Protein 6KGU (pdb70)

Foldseek 3Di:
DKAFAAFAFEAEQVRHGQKHWDWDWDVTIDIDIDGPVFLQCCQACAAADPVRAGDFHCSHLVRCQGRFAMADPDDHTFHHWYFYWNEDSVLQVVLQVLQQLLCVQQVFPKKWKWKAFLAQQATHYTYMHQGHTRVDDVVVRPVGDRHGQLFAPKDQFFQLLLLLLLLLLVQVVVFAQFAFDWFAQWDQALNDIGGAPDHDGTFRFGNLLCQQAVGLRSSLVSVVSRDDVNSLVLCVLLQAQQRLPQSIPNGDRWFDDDPVPDHSCNSSAVSRRHDTIDGLSSSLQSLSCLSNLQKGFRYYTGQWIAGPVGDIDGDDGDDIRRNGGSVSSLRSQQSQLQNLDDDPVPQSHGVQVLLDDAFWAKGKGKRWAFDQDPVPRHTDPQWTKIKMWIAGHSVNGGMIMIMITGGGCDESNNHRDNHPSNSNNVSSVVVCVVVVPGGDDRRHGGDD

Structure (mmCIF, N/CA/C/O backbone):
data_6KGU
#
_entry.id   6KGU
#
_cell.length_a   96.900
_cell.length_b   84.640
_cell.length_c   90.220
_cell.angle_alpha   90.000
_cell.angle_beta   111.950
_cell.angle_gamma   90.000
#
_symmetry.space_group_name_H-M   'C 1 2 1'
#
loop_
_entity.id
_entity.type
_entity.pdbx_description
1 polymer 'Penicillin-binding protein PbpB'
2 non-polymer '2-({[(1Z)-1-(2-amino-1,3-thiazol-4-yl)-2-oxo-2-{[(2S,3S)-1-oxo-3-(sulfoamino)butan-2-yl]amino}ethylidene]amino}oxy)-2-methylpropanoic acid'
3 non-polymer 'COBALT (II) ION'
4 water water
#
loop_
_atom_site.group_PDB
_atom_site.id
_atom_site.type_symbol
_atom_site.label_atom_id
_atom_site.label_alt_id
_atom_site.label_comp_id
_atom_site.label_asym_id
_atom_site.label_entity_id
_atom_site.label_seq_id
_atom_site.pdbx_PDB_ins_code
_atom_site.Cartn_x
_atom_site.Cartn_y
_atom_site.Cartn_z
_atom_site.occupancy
_atom_site.B_iso_or_equiv
_atom_site.auth_seq_id
_atom_site.auth_comp_id
_atom_site.auth_asym_id
_atom_site.auth_atom_id
_atom_site.pdbx_PDB_model_num
ATOM 1 N N . ASP A 1 12 ? 39.964 38.542 45.507 1.00 70.97 129 ASP A N 1
ATOM 2 C CA . ASP A 1 12 ? 38.672 38.091 46.010 1.00 66.58 129 ASP A CA 1
ATOM 3 C C . ASP A 1 12 ? 38.113 36.901 45.209 1.00 68.33 129 ASP A C 1
ATOM 4 O O . ASP A 1 12 ? 37.427 36.039 45.769 1.00 66.10 129 ASP A O 1
ATOM 9 N N . VAL A 1 13 ? 38.402 36.839 43.907 1.00 65.76 130 VAL A N 1
ATOM 10 C CA . VAL A 1 13 ? 37.914 35.746 43.065 1.00 62.25 130 VAL A CA 1
ATOM 11 C C . VAL A 1 13 ? 38.953 34.627 43.012 1.00 57.21 130 VAL A C 1
ATOM 12 O O . VAL A 1 13 ? 40.151 34.873 42.826 1.00 58.36 130 VAL A O 1
ATOM 16 N N . GLN A 1 14 ? 38.490 33.393 43.210 1.00 51.79 131 GLN A N 1
ATOM 17 C CA . GLN A 1 14 ? 39.347 32.213 43.227 1.00 54.36 131 GLN A CA 1
ATOM 18 C C . GLN A 1 14 ? 39.113 31.433 41.937 1.00 51.64 131 GLN A C 1
ATOM 19 O O . GLN A 1 14 ? 38.159 30.642 41.859 1.00 47.32 131 GLN A O 1
ATOM 25 N N . PRO A 1 15 ? 39.943 31.612 40.908 1.00 54.38 132 PRO A N 1
ATOM 26 C CA . PRO A 1 15 ? 39.600 31.085 39.576 1.00 49.63 132 PRO A CA 1
ATOM 27 C C . PRO A 1 15 ? 39.711 29.569 39.484 1.00 38.83 132 PRO A C 1
ATOM 28 O O . PRO A 1 15 ? 40.656 28.963 39.985 1.00 37.79 132 PRO A O 1
ATOM 32 N N . ALA A 1 16 ? 38.732 28.956 38.822 1.00 39.04 133 ALA A N 1
ATOM 33 C CA . ALA A 1 16 ? 38.841 27.534 38.517 1.00 38.10 133 ALA A CA 1
ATOM 34 C C . ALA A 1 16 ? 39.812 27.312 37.362 1.00 40.77 133 ALA A C 1
ATOM 35 O O . ALA A 1 16 ? 39.830 28.072 36.389 1.00 41.60 133 ALA A O 1
ATOM 37 N N . ALA A 1 17 ? 40.623 26.266 37.469 1.00 42.74 134 ALA A N 1
ATOM 38 C CA . ALA A 1 17 ? 41.558 25.897 36.413 1.00 45.75 134 ALA A CA 1
ATOM 39 C C . ALA A 1 17 ? 40.877 24.964 35.411 1.00 41.30 134 ALA A C 1
ATOM 40 O O . ALA A 1 17 ? 40.271 23.958 35.800 1.00 40.38 134 ALA A O 1
ATOM 42 N N . ARG A 1 18 ? 40.996 25.287 34.127 1.00 40.58 135 ARG A N 1
ATOM 43 C CA . ARG A 1 18 ? 40.322 24.504 33.099 1.00 38.93 135 ARG A CA 1
ATOM 44 C C . ARG A 1 18 ? 40.873 23.086 33.036 1.00 31.77 135 ARG A C 1
ATOM 45 O O . ARG A 1 18 ? 42.082 22.864 33.119 1.00 38.07 135 ARG A O 1
ATOM 53 N N . GLY A 1 19 ? 39.975 22.122 32.899 1.00 31.64 136 GLY A N 1
ATOM 54 C CA . GLY A 1 19 ? 40.390 20.745 32.745 1.00 38.11 136 GLY A CA 1
ATOM 55 C C . GLY A 1 19 ? 40.918 20.454 31.347 1.00 32.78 136 GLY A C 1
ATOM 56 O O . GLY A 1 19 ? 40.787 21.240 30.404 1.00 34.18 136 GLY A O 1
ATOM 57 N N . SER A 1 20 ? 41.548 19.297 31.216 1.00 33.67 137 SER A N 1
ATOM 58 C CA A SER A 1 20 ? 42.152 18.904 29.954 0.18 35.76 137 SER A CA 1
ATOM 59 C CA B SER A 1 20 ? 42.171 18.870 29.971 0.82 36.71 137 SER A CA 1
ATOM 60 C C . SER A 1 20 ? 41.245 17.954 29.179 1.00 36.76 137 SER A C 1
ATOM 61 O O . SER A 1 20 ? 40.292 17.384 29.710 1.00 34.91 137 SER A O 1
ATOM 66 N N . ILE A 1 21 ? 41.555 17.804 27.893 1.00 37.68 138 ILE A N 1
ATOM 67 C CA . ILE A 1 21 ? 40.923 16.820 27.022 1.00 32.83 138 ILE A CA 1
ATOM 68 C C . ILE A 1 21 ? 42.032 15.884 26.560 1.00 31.79 138 ILE A C 1
ATOM 69 O O . ILE A 1 21 ? 43.004 16.334 25.943 1.00 32.49 138 ILE A O 1
ATOM 74 N N . VAL A 1 22 ? 41.901 14.591 26.874 1.00 31.51 139 VAL A N 1
ATOM 75 C CA . VAL A 1 22 ? 42.930 13.606 26.566 1.00 33.75 139 VAL A CA 1
ATOM 76 C C . VAL A 1 22 ? 42.285 12.443 25.821 1.00 31.51 139 VAL A C 1
ATOM 77 O O . VAL A 1 22 ? 41.067 12.272 25.833 1.00 31.84 139 VAL A O 1
ATOM 81 N N . ASP A 1 23 ? 43.119 11.633 25.169 1.00 31.59 140 ASP A N 1
ATOM 82 C CA . ASP A 1 23 ? 42.617 10.467 24.457 1.00 30.07 140 ASP A CA 1
ATOM 83 C C . ASP A 1 23 ? 42.515 9.288 25.432 1.00 32.26 140 ASP A C 1
ATOM 84 O O . ASP A 1 23 ? 42.784 9.426 26.626 1.00 32.90 140 ASP A O 1
ATOM 89 N N . ARG A 1 24 ? 42.111 8.114 24.924 1.00 29.28 141 ARG A N 1
ATOM 90 C CA . ARG A 1 24 ? 41.842 6.973 25.795 1.00 31.31 141 ARG A CA 1
ATOM 91 C C . ARG A 1 24 ? 43.070 6.541 26.595 1.00 35.78 141 ARG A C 1
ATOM 92 O O . ARG A 1 24 ? 42.928 5.914 27.652 1.00 33.76 141 ARG A O 1
ATOM 100 N N . ASN A 1 25 ? 44.268 6.877 26.127 1.00 36.19 142 ASN A N 1
ATOM 101 C CA . ASN A 1 25 ? 45.504 6.537 26.814 1.00 38.73 142 ASN A CA 1
ATOM 102 C C . ASN A 1 25 ? 46.119 7.732 27.526 1.00 37.09 142 ASN A C 1
ATOM 103 O O . ASN A 1 25 ? 47.308 7.706 27.847 1.00 37.72 142 ASN A O 1
ATOM 108 N N . ASN A 1 26 ? 45.330 8.780 27.760 1.00 36.87 143 ASN A N 1
ATOM 109 C CA . ASN A 1 26 ? 45.731 9.993 28.465 1.00 40.39 143 ASN A CA 1
ATOM 110 C C . ASN A 1 26 ? 46.749 10.829 27.704 1.00 38.34 143 ASN A C 1
ATOM 111 O O . ASN A 1 26 ? 47.368 11.716 28.281 1.00 40.26 143 ASN A O 1
ATOM 116 N N . ASP A 1 27 ? 46.919 10.599 26.412 1.00 35.19 144 ASP A N 1
ATOM 117 C CA . ASP A 1 27 ? 47.702 11.519 25.597 1.00 34.65 144 ASP A CA 1
ATOM 118 C C . ASP A 1 27 ? 46.932 12.821 25.414 1.00 36.04 144 ASP A C 1
ATOM 119 O O . ASP A 1 27 ? 45.774 12.813 24.988 1.00 37.12 144 ASP A O 1
ATOM 124 N N . ARG A 1 28 ? 47.565 13.944 25.745 1.00 38.85 145 ARG A N 1
ATOM 125 C CA . ARG A 1 28 ? 46.834 15.203 25.819 1.00 39.11 145 ARG A CA 1
ATOM 126 C C . ARG A 1 28 ? 46.481 15.720 24.431 1.00 39.86 145 ARG A C 1
ATOM 127 O O . ARG A 1 28 ? 47.317 15.731 23.525 1.00 37.15 145 ARG A O 1
ATOM 135 N N . LEU A 1 29 ? 45.230 16.140 24.270 1.00 38.18 146 LEU A N 1
ATOM 136 C CA . LEU A 1 29 ? 44.777 16.892 23.107 1.00 33.39 146 LEU A CA 1
ATOM 137 C C . LEU A 1 29 ? 44.646 18.378 23.399 1.00 35.01 146 LEU A C 1
ATOM 138 O O . LEU A 1 29 ? 44.966 19.207 22.546 1.00 31.22 146 LEU A O 1
ATOM 143 N N . ALA A 1 30 ? 44.185 18.738 24.593 1.00 33.67 147 ALA A N 1
ATOM 144 C CA . ALA A 1 30 ? 44.062 20.139 24.944 1.00 31.88 147 ALA A CA 1
ATOM 145 C C . ALA A 1 30 ? 44.322 20.262 26.436 1.00 35.38 147 ALA A C 1
ATOM 146 O O . ALA A 1 30 ? 43.784 19.480 27.221 1.00 32.61 147 ALA A O 1
ATOM 148 N N . PHE A 1 31 ? 45.142 21.235 26.820 1.00 36.63 148 PHE A N 1
ATOM 149 C CA . PHE A 1 31 ? 45.413 21.483 28.229 1.00 35.89 148 PHE A CA 1
ATOM 150 C C . PHE A 1 31 ? 45.818 22.939 28.392 1.00 41.87 148 PHE A C 1
ATOM 151 O O . PHE A 1 31 ? 46.198 23.612 27.427 1.00 36.56 148 PHE A O 1
ATOM 159 N N . THR A 1 32 ? 45.738 23.421 29.630 1.00 35.98 149 THR A N 1
ATOM 160 C CA . THR A 1 32 ? 45.941 24.831 29.930 1.00 41.88 149 THR A CA 1
ATOM 161 C C . THR A 1 32 ? 47.260 25.039 30.666 1.00 42.46 149 THR A C 1
ATOM 162 O O . THR A 1 32 ? 47.649 24.224 31.505 1.00 46.27 149 THR A O 1
ATOM 166 N N . ILE A 1 33 ? 47.967 26.112 30.321 1.00 43.39 150 ILE A N 1
ATOM 167 C CA . ILE A 1 33 ? 49.133 26.560 31.078 1.00 44.17 150 ILE A CA 1
ATOM 168 C C . ILE A 1 33 ? 48.875 27.977 31.574 1.00 46.71 150 ILE A C 1
ATOM 169 O O . ILE A 1 33 ? 48.197 28.779 30.926 1.00 48.59 150 ILE A O 1
ATOM 174 N N . GLU A 1 34 ? 49.429 28.281 32.741 1.00 55.17 151 GLU A N 1
ATOM 175 C CA . GLU A 1 34 ? 49.308 29.621 33.297 1.00 58.54 151 GLU A CA 1
ATOM 176 C C . GLU A 1 34 ? 50.346 30.543 32.679 1.00 53.78 151 GLU A C 1
ATOM 177 O O . GLU A 1 34 ? 51.516 30.181 32.541 1.00 54.40 151 GLU A O 1
ATOM 183 N N . ALA A 1 35 ? 49.912 31.737 32.297 1.00 51.44 152 ALA A N 1
ATOM 184 C CA . ALA A 1 35 ? 50.834 32.765 31.839 1.00 57.87 152 ALA A CA 1
ATOM 185 C C . ALA A 1 35 ? 50.379 34.100 32.416 1.00 66.42 152 ALA A C 1
ATOM 186 O O . ALA A 1 35 ? 49.523 34.157 33.307 1.00 61.80 152 ALA A O 1
ATOM 188 N N . ARG A 1 36 ? 50.949 35.186 31.895 1.00 64.66 153 ARG A N 1
ATOM 189 C CA . ARG A 1 36 ? 50.650 36.516 32.398 1.00 67.97 153 ARG A CA 1
ATOM 190 C C . ARG A 1 36 ? 50.510 37.498 31.245 1.00 67.17 153 ARG A C 1
ATOM 191 O O . ARG A 1 36 ? 51.094 37.313 30.175 1.00 69.53 153 ARG A O 1
ATOM 199 N N . ALA A 1 37 ? 49.719 38.543 31.478 1.00 64.82 154 ALA A N 1
ATOM 200 C CA . ALA A 1 37 ? 49.534 39.619 30.510 1.00 65.35 154 ALA A CA 1
ATOM 201 C C . ALA A 1 37 ? 50.146 40.919 31.025 1.00 69.45 154 ALA A C 1
ATOM 202 O O . ALA A 1 37 ? 50.317 41.099 32.232 1.00 73.43 154 ALA A O 1
ATOM 204 N N . ALA A 1 120 ? 44.445 42.691 34.784 1.00 68.53 237 ALA A N 1
ATOM 205 C CA . ALA A 1 120 ? 44.123 41.460 34.074 1.00 67.55 237 ALA A CA 1
ATOM 206 C C . ALA A 1 120 ? 45.381 40.636 33.867 1.00 69.64 237 ALA A C 1
ATOM 207 O O . ALA A 1 120 ? 45.614 40.117 32.775 1.00 78.67 237 ALA A O 1
ATOM 209 N N . GLU A 1 121 ? 46.187 40.498 34.922 1.00 67.85 238 GLU A N 1
ATOM 210 C CA . GLU A 1 121 ? 47.565 40.058 34.734 1.00 72.53 238 GLU A CA 1
ATOM 211 C C . GLU A 1 121 ? 47.675 38.553 34.500 1.00 73.43 238 GLU A C 1
ATOM 212 O O . GLU A 1 121 ? 48.364 38.119 33.571 1.00 68.69 238 GLU A O 1
ATOM 218 N N . ARG A 1 122 ? 47.040 37.735 35.336 1.00 74.35 239 ARG A N 1
ATOM 219 C CA . ARG A 1 122 ? 47.069 36.299 35.090 1.00 73.17 239 ARG A CA 1
ATOM 220 C C . ARG A 1 122 ? 46.280 35.972 33.829 1.00 67.80 239 ARG A C 1
ATOM 221 O O . ARG A 1 122 ? 45.207 36.531 33.584 1.00 61.73 239 ARG A O 1
ATOM 229 N N . GLN A 1 123 ? 46.826 35.067 33.019 1.00 65.11 240 GLN A N 1
ATOM 230 C CA . GLN A 1 123 ? 46.225 34.729 31.734 1.00 62.08 240 GLN A CA 1
ATOM 231 C C . GLN A 1 123 ? 46.513 33.266 31.442 1.00 56.71 240 GLN A C 1
ATOM 232 O O . GLN A 1 123 ? 47.676 32.885 31.294 1.00 56.49 240 GLN A O 1
ATOM 238 N N . ASP A 1 124 ? 45.464 32.455 31.365 1.00 50.01 241 ASP A N 1
ATOM 239 C CA . ASP A 1 124 ? 45.602 31.030 31.099 1.00 51.48 241 ASP A CA 1
ATOM 240 C C . ASP A 1 124 ? 45.633 30.787 29.596 1.00 46.93 241 ASP A C 1
ATOM 241 O O . ASP A 1 124 ? 44.780 31.296 28.866 1.00 46.43 241 ASP A O 1
ATOM 246 N N . LEU A 1 125 ? 46.621 30.019 29.136 1.00 47.21 242 LEU A N 1
ATOM 247 C CA . LEU A 1 125 ? 46.820 29.741 27.716 1.00 44.33 242 LEU A CA 1
ATOM 248 C C . LEU A 1 125 ? 46.423 28.303 27.409 1.00 42.91 242 LEU A C 1
ATOM 249 O O . LEU A 1 125 ? 46.982 27.366 27.986 1.00 42.97 242 LEU A O 1
ATOM 254 N N . ARG A 1 126 ? 45.478 28.131 26.491 1.00 35.68 243 ARG A N 1
ATOM 255 C CA . ARG A 1 126 ? 45.083 26.802 26.046 1.00 40.28 243 ARG A CA 1
ATOM 256 C C . ARG A 1 126 ? 46.105 26.274 25.043 1.00 36.61 243 ARG A C 1
ATOM 257 O O . ARG A 1 126 ? 46.515 26.995 24.128 1.00 40.61 243 ARG A O 1
ATOM 265 N N . GLN A 1 127 ? 46.531 25.028 25.228 1.00 34.34 244 GLN A N 1
ATOM 266 C CA . GLN A 1 127 ? 47.545 24.395 24.393 1.00 35.52 244 GLN A CA 1
ATOM 267 C C . GLN A 1 127 ? 46.925 23.250 23.608 1.00 34.46 244 GLN A C 1
ATOM 268 O O . GLN A 1 127 ? 46.209 22.427 24.182 1.00 34.42 244 GLN A O 1
ATOM 274 N N . TYR A 1 128 ? 47.236 23.180 22.308 1.00 32.51 245 TYR A N 1
ATOM 275 C CA . TYR A 1 128 ? 46.793 22.101 21.426 1.00 34.06 245 TYR A CA 1
ATOM 276 C C . TYR A 1 128 ? 48.057 21.499 20.836 1.00 30.34 245 TYR A C 1
ATOM 277 O O . TYR A 1 128 ? 48.460 21.853 19.722 1.00 33.27 245 TYR A O 1
ATOM 286 N N . PRO A 1 129 ? 48.734 20.619 21.574 1.00 35.05 246 PRO A N 1
ATOM 287 C CA . PRO A 1 129 ? 50.043 20.138 21.114 1.00 36.40 246 PRO A CA 1
ATOM 288 C C . PRO A 1 129 ? 49.981 19.407 19.784 1.00 42.87 246 PRO A C 1
ATOM 289 O O . PRO A 1 129 ? 50.989 19.380 19.072 1.00 36.28 246 PRO A O 1
ATOM 293 N N . GLY A 1 130 ? 48.834 18.840 19.413 1.00 32.83 247 GLY A N 1
ATOM 294 C CA . GLY A 1 130 ? 48.691 18.202 18.118 1.00 33.72 247 GLY A CA 1
ATOM 295 C C . GLY A 1 130 ? 48.176 19.096 17.014 1.00 33.47 247 GLY A C 1
ATOM 296 O O . GLY A 1 130 ? 47.957 18.621 15.897 1.00 37.00 247 GLY A O 1
ATOM 297 N N . GLY A 1 131 ? 47.981 20.381 17.278 1.00 32.10 248 GLY A N 1
ATOM 298 C CA . GLY A 1 131 ? 47.521 21.275 16.233 1.00 30.74 248 GLY A CA 1
ATOM 299 C C . GLY A 1 131 ? 46.142 20.859 15.760 1.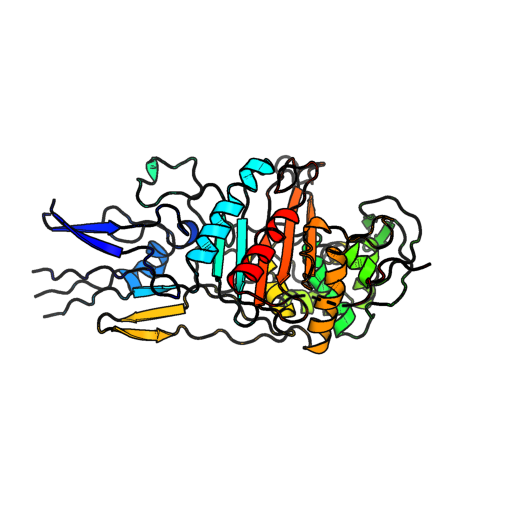00 35.51 248 GLY A C 1
ATOM 300 O O . GLY A 1 131 ? 45.184 20.807 16.534 1.00 34.15 248 GLY A O 1
ATOM 301 N N . SER A 1 132 ? 46.030 20.530 14.473 1.00 35.74 249 SER A N 1
ATOM 302 C CA . SER A 1 132 ? 44.745 20.151 13.900 1.00 32.74 249 SER A CA 1
ATOM 303 C C . SER A 1 132 ? 44.281 18.758 14.327 1.00 28.57 249 SER A C 1
ATOM 304 O O . SER A 1 132 ? 43.145 18.385 14.009 1.00 31.67 249 SER A O 1
ATOM 307 N N . LEU A 1 133 ? 45.103 17.987 15.036 1.00 29.60 250 LEU A N 1
ATOM 308 C CA . LEU A 1 133 ? 44.751 16.593 15.317 1.00 30.92 250 LEU A CA 1
ATOM 309 C C . 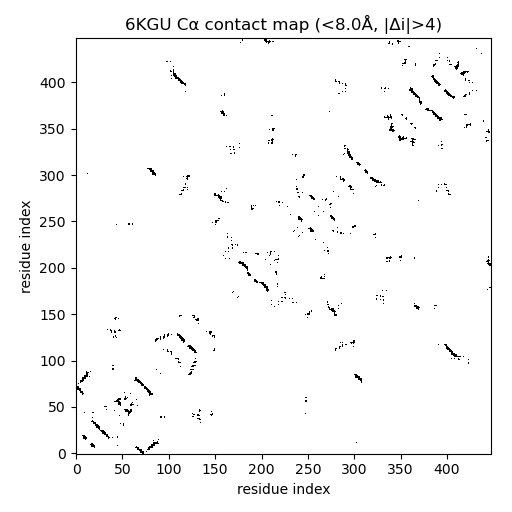LEU A 1 133 ? 43.413 16.489 16.054 1.00 32.49 250 LEU A C 1
ATOM 310 O O . LEU A 1 133 ? 43.248 17.030 17.154 1.00 30.70 250 LEU A O 1
ATOM 315 N N . ALA A 1 134 ? 42.460 15.782 15.446 1.00 31.19 251 ALA A N 1
ATOM 316 C CA . ALA A 1 134 ? 41.124 15.611 16.023 1.00 30.06 251 ALA A CA 1
ATOM 317 C C . ALA A 1 134 ? 40.476 16.950 16.385 1.00 28.77 251 ALA A C 1
ATOM 318 O O . ALA A 1 134 ? 39.629 17.015 17.276 1.00 27.79 251 ALA A O 1
ATOM 320 N N . ALA A 1 135 ? 40.853 18.034 15.692 1.00 26.68 252 ALA A N 1
ATOM 321 C CA . ALA A 1 135 ? 40.248 19.325 16.006 1.00 27.70 252 ALA A CA 1
ATOM 322 C C . ALA A 1 135 ? 38.780 19.374 15.630 1.00 27.94 252 ALA A C 1
ATOM 323 O O . ALA A 1 135 ? 38.040 20.186 16.193 1.00 30.95 252 ALA A O 1
ATOM 325 N N . ASN A 1 136 ? 38.345 18.533 14.688 1.00 25.06 253 ASN A N 1
ATOM 326 C CA . ASN A 1 136 ? 36.914 18.452 14.374 1.00 29.44 253 ASN A CA 1
ATOM 327 C C . ASN A 1 136 ? 36.095 18.060 15.600 1.00 28.01 253 ASN A C 1
ATOM 328 O O . ASN A 1 136 ? 34.935 18.479 15.742 1.00 27.02 253 ASN A O 1
ATOM 333 N N . VAL A 1 137 ? 36.679 17.243 16.473 1.00 31.08 254 VAL A N 1
ATOM 334 C CA . VAL A 1 137 ? 36.040 16.783 17.704 1.00 28.28 254 VAL A CA 1
ATOM 335 C C . VAL A 1 137 ? 36.326 17.734 18.861 1.00 27.73 254 VAL A C 1
ATOM 336 O O . VAL A 1 137 ? 35.404 18.203 19.537 1.00 29.68 254 VAL A O 1
ATOM 340 N N . VAL A 1 138 ? 37.606 18.062 19.056 1.00 24.88 255 VAL A N 1
ATOM 341 C CA . VAL A 1 138 ? 38.043 18.816 20.229 1.00 27.60 255 VAL A CA 1
ATOM 342 C C . VAL A 1 138 ? 37.489 20.234 20.198 1.00 33.85 255 VAL A C 1
ATOM 343 O O . VAL A 1 138 ? 36.996 20.746 21.211 1.00 30.25 255 VAL A O 1
ATOM 347 N N . GLY A 1 139 ? 37.588 20.900 19.045 1.00 30.09 256 GLY A N 1
ATOM 348 C CA . GLY A 1 139 ? 37.163 22.284 18.921 1.00 31.86 256 GLY A CA 1
ATOM 349 C C . GLY A 1 139 ? 38.250 23.294 19.251 1.00 33.02 256 GLY A C 1
ATOM 350 O O . GLY A 1 139 ? 39.442 23.008 19.091 1.00 30.29 256 GLY A O 1
ATOM 351 N N . GLY A 1 140 ? 37.848 24.476 19.727 1.00 32.49 257 GLY A N 1
ATOM 352 C CA . GLY A 1 140 ? 38.768 25.541 20.068 1.00 30.52 257 GLY A CA 1
ATOM 353 C C . GLY A 1 140 ? 38.252 26.412 21.202 1.00 34.49 257 GLY A C 1
ATOM 354 O O . GLY A 1 140 ? 37.123 26.262 21.679 1.00 30.66 257 GLY A O 1
ATOM 355 N N . ILE A 1 141 ? 39.100 27.352 21.615 1.00 33.76 258 ILE A N 1
ATOM 356 C CA . ILE A 1 141 ? 38.887 28.151 22.815 1.00 35.91 258 ILE A CA 1
ATOM 357 C C . ILE A 1 141 ? 38.575 29.579 22.400 1.00 35.74 258 ILE A C 1
ATOM 358 O O . ILE A 1 141 ? 38.991 30.046 21.333 1.00 37.86 258 ILE A O 1
ATOM 363 N N . ASP A 1 142 ? 37.812 30.268 23.240 1.00 41.76 259 ASP A N 1
ATOM 364 C CA . ASP A 1 142 ? 37.467 31.658 22.999 1.00 35.95 259 ASP A CA 1
ATOM 365 C C . ASP A 1 142 ? 38.472 32.564 23.712 1.00 45.79 259 ASP A C 1
ATOM 366 O O . ASP A 1 142 ? 39.372 32.102 24.420 1.00 38.48 259 ASP A O 1
ATOM 371 N N . TRP A 1 143 ? 38.307 33.879 23.523 1.00 43.99 260 TRP A N 1
ATOM 372 C CA . TRP A 1 143 ? 39.210 34.855 24.129 1.00 50.88 260 TRP A CA 1
ATOM 373 C C . TRP A 1 143 ? 39.180 34.790 25.650 1.00 48.07 260 TRP A C 1
ATOM 374 O O . TRP A 1 143 ? 40.201 35.032 26.298 1.00 44.33 260 TRP A O 1
ATOM 385 N N . ASP A 1 144 ? 38.030 34.454 26.233 1.00 48.98 261 ASP A N 1
ATOM 386 C CA . ASP A 1 144 ? 37.872 34.401 27.682 1.00 47.63 261 ASP A CA 1
ATOM 387 C C . ASP A 1 144 ? 38.292 33.059 28.288 1.00 46.32 261 ASP A C 1
ATOM 388 O O . ASP A 1 144 ? 38.118 32.854 29.493 1.00 47.64 261 ASP A O 1
ATOM 393 N N . GLY A 1 145 ? 38.846 32.147 27.493 1.00 42.61 262 GLY A N 1
ATOM 394 C CA . GLY A 1 145 ? 39.237 30.850 28.007 1.00 38.30 262 GLY A CA 1
ATOM 395 C C . GLY A 1 145 ? 38.106 29.855 28.159 1.00 37.68 262 GLY A C 1
ATOM 396 O O . GLY A 1 145 ? 38.327 28.770 28.712 1.00 42.45 262 GLY A O 1
ATOM 397 N N . HIS A 1 146 ? 36.900 30.191 27.714 1.00 37.77 263 HIS A N 1
ATOM 398 C CA . HIS A 1 146 ? 35.810 29.232 27.616 1.00 37.26 263 HIS A CA 1
ATOM 399 C C . HIS A 1 146 ? 35.739 28.657 26.205 1.00 37.76 263 HIS A C 1
ATOM 400 O O . HIS A 1 146 ? 36.353 29.169 25.263 1.00 35.83 263 HIS A O 1
ATOM 407 N N . GLY A 1 147 ? 34.961 27.587 26.068 1.00 36.56 264 GLY A N 1
ATOM 408 C CA . GLY A 1 147 ? 34.873 26.916 24.785 1.00 35.32 264 GLY A CA 1
ATOM 409 C C . GLY A 1 147 ? 34.310 27.842 23.722 1.00 35.74 264 GLY A C 1
ATOM 410 O O . GLY A 1 147 ? 33.411 28.645 23.983 1.00 32.85 264 GLY A O 1
ATOM 411 N N . LEU A 1 148 ? 34.877 27.754 22.523 1.00 34.48 265 LEU A N 1
ATOM 412 C CA . LEU A 1 148 ? 34.351 28.433 21.342 1.00 27.67 265 LEU A CA 1
ATOM 413 C C . LEU A 1 148 ? 33.518 27.509 20.462 1.00 32.08 265 LEU A C 1
ATOM 414 O O . LEU A 1 148 ? 32.437 27.892 20.006 1.00 32.71 265 LEU A O 1
ATOM 419 N N . LEU A 1 149 ? 33.987 26.291 20.216 1.00 30.76 266 LEU A N 1
ATOM 420 C CA . LEU A 1 149 ? 33.232 25.315 19.438 1.00 32.78 266 LEU A CA 1
ATOM 421 C C . LEU A 1 149 ? 33.767 23.927 19.780 1.00 32.75 266 LEU A C 1
ATOM 422 O O . LEU A 1 149 ? 34.711 23.777 20.565 1.00 30.57 266 LEU A O 1
ATOM 427 N N . GLY A 1 150 ? 33.139 22.904 19.198 1.00 31.62 267 GLY A N 1
ATOM 428 C CA . GLY A 1 150 ? 33.565 21.549 19.485 1.00 31.18 267 GLY A CA 1
ATOM 429 C C . GLY A 1 150 ? 33.265 21.150 20.926 1.00 32.40 267 GLY A C 1
ATOM 430 O O . GLY A 1 150 ? 32.444 21.760 21.619 1.00 29.73 267 GLY A O 1
ATOM 431 N N . LEU A 1 151 ? 33.969 20.106 21.379 1.00 32.06 268 LEU A N 1
ATOM 432 C CA . LEU A 1 151 ? 33.796 19.639 22.754 1.00 33.41 268 LEU A CA 1
ATOM 433 C C . LEU A 1 151 ? 34.225 20.695 23.777 1.00 33.87 268 LEU A C 1
ATOM 434 O O . LEU A 1 151 ? 33.751 20.674 24.918 1.00 30.31 268 LEU A O 1
ATOM 439 N N . GLU A 1 152 ? 35.141 21.598 23.409 1.00 31.16 269 GLU A N 1
ATOM 440 C CA . GLU A 1 152 ? 35.512 22.678 24.330 1.00 32.38 269 GLU A CA 1
ATOM 441 C C . GLU A 1 152 ? 34.287 23.489 24.712 1.00 35.65 269 GLU A C 1
ATOM 442 O O . GLU A 1 152 ? 34.146 23.931 25.860 1.00 37.27 269 GLU A O 1
ATOM 448 N N . ASP A 1 153 ? 33.385 23.681 23.756 1.00 32.21 270 ASP A N 1
ATOM 449 C CA . ASP A 1 153 ? 32.152 24.411 23.998 1.00 37.17 270 ASP A CA 1
ATOM 450 C C . ASP A 1 153 ? 31.094 23.521 24.640 1.00 36.37 270 ASP A C 1
ATOM 451 O O . ASP A 1 153 ? 30.571 23.848 25.707 1.00 33.21 270 ASP A O 1
ATOM 456 N N . SER A 1 154 ? 30.782 22.382 24.010 1.00 28.75 271 SER A N 1
ATOM 457 C CA . SER A 1 154 ? 29.643 21.576 24.449 1.00 33.60 271 SER A CA 1
ATOM 458 C C . SER A 1 154 ? 29.886 20.951 25.814 1.00 33.63 271 SER A C 1
ATOM 459 O O . SER A 1 154 ? 28.930 20.689 26.544 1.00 31.24 271 SER A O 1
ATOM 462 N N . LEU A 1 155 ? 31.145 20.688 26.172 1.00 30.84 272 LEU A N 1
ATOM 463 C CA . LEU A 1 155 ? 31.487 20.230 27.510 1.00 27.58 272 LEU A CA 1
ATOM 464 C C . LEU A 1 155 ? 32.106 21.332 28.375 1.00 31.23 272 LEU A C 1
ATOM 465 O O . LEU A 1 155 ? 32.815 21.025 29.338 1.00 33.25 272 LEU A O 1
ATOM 470 N N . ASP A 1 156 ? 31.861 22.604 28.052 1.00 31.17 273 ASP A N 1
ATOM 471 C CA . ASP A 1 156 ? 32.553 23.685 28.747 1.00 34.79 273 ASP A CA 1
ATOM 472 C C . ASP A 1 156 ? 32.283 23.662 30.249 1.00 35.74 273 ASP A C 1
ATOM 473 O O . ASP A 1 156 ? 33.197 23.883 31.050 1.00 35.63 273 ASP A O 1
ATOM 478 N N . ALA A 1 157 ? 31.040 23.388 30.652 1.00 34.11 274 ALA A N 1
ATOM 479 C CA . ALA A 1 157 ? 30.728 23.359 32.080 1.00 39.53 274 ALA A CA 1
ATOM 480 C C . ALA A 1 157 ? 31.551 22.305 32.804 1.00 36.32 274 ALA A C 1
ATOM 481 O O . ALA A 1 157 ? 32.051 22.548 33.908 1.00 42.01 274 ALA A O 1
ATOM 483 N N . VAL A 1 158 ? 31.732 21.137 32.184 1.00 35.07 275 VAL A N 1
ATOM 484 C CA . VAL A 1 158 ? 32.585 20.104 32.770 1.00 33.88 275 VAL A CA 1
ATOM 485 C C . VAL A 1 158 ? 34.039 20.559 32.793 1.00 41.02 275 VAL A C 1
ATOM 486 O O . VAL A 1 158 ? 34.758 20.351 33.780 1.00 34.84 275 VAL A O 1
ATOM 490 N N . LEU A 1 159 ? 34.498 21.180 31.703 1.00 37.45 276 LEU A N 1
ATOM 491 C CA . LEU A 1 159 ? 35.895 21.578 31.588 1.00 34.88 276 LEU A CA 1
ATOM 492 C C . LEU A 1 159 ? 36.209 22.859 32.363 1.00 35.25 276 LEU A C 1
ATOM 493 O O . LEU A 1 159 ? 37.333 23.016 32.864 1.00 33.83 276 LEU A O 1
ATOM 498 N N . ALA A 1 160 ? 35.256 23.790 32.441 1.00 32.88 277 ALA A N 1
ATOM 499 C CA . ALA A 1 160 ? 35.528 25.092 33.048 1.00 39.55 277 ALA A CA 1
ATOM 500 C C . ALA A 1 160 ? 35.445 25.071 34.568 1.00 39.90 277 ALA A C 1
ATOM 501 O O . ALA A 1 160 ? 36.087 25.899 35.225 1.00 44.08 277 ALA A O 1
ATOM 503 N N . GLY A 1 161 ? 34.651 24.174 35.141 1.00 42.82 278 GLY A N 1
ATOM 504 C CA . GLY A 1 161 ? 34.419 24.248 36.571 1.00 41.02 278 GLY A CA 1
ATOM 505 C C . GLY A 1 161 ? 33.682 25.528 36.960 1.00 38.33 278 GLY A C 1
ATOM 506 O O . GLY A 1 161 ? 32.980 26.148 36.162 1.00 39.60 278 GLY A O 1
ATOM 507 N N . THR A 1 162 ? 33.854 25.917 38.224 1.00 42.38 279 THR A N 1
ATOM 508 C CA . THR A 1 162 ? 33.174 27.084 38.774 1.00 41.77 279 THR A CA 1
ATOM 509 C C . THR A 1 162 ? 34.129 27.842 39.678 1.00 43.20 279 THR A C 1
ATOM 510 O O . THR A 1 162 ? 34.714 27.252 40.588 1.00 38.21 279 THR A O 1
ATOM 514 N N . ASP A 1 163 ? 34.292 29.139 39.419 1.00 41.36 280 ASP A N 1
ATOM 515 C CA . ASP A 1 163 ? 35.182 29.956 40.234 1.00 47.67 280 ASP A CA 1
ATOM 516 C C . ASP A 1 163 ? 34.668 30.063 41.667 1.00 46.08 280 ASP A C 1
ATOM 517 O O . ASP A 1 163 ? 33.471 30.257 41.910 1.00 36.65 280 ASP A O 1
ATOM 522 N N . GLY A 1 164 ? 35.593 29.943 42.616 1.00 46.05 281 GLY A N 1
ATOM 523 C CA . GLY A 1 164 ? 35.304 30.181 44.013 1.00 46.29 281 GLY A CA 1
ATOM 524 C C . GLY A 1 164 ? 35.436 31.649 44.364 1.00 53.38 281 GLY A C 1
ATOM 525 O O . GLY A 1 164 ? 35.526 32.522 43.498 1.00 47.69 281 GLY A O 1
ATOM 526 N N . SER A 1 165 ? 35.468 31.914 45.672 1.00 55.70 282 SER A N 1
ATOM 527 C CA . SER A 1 165 ? 35.482 33.277 46.187 1.00 62.66 282 SER A CA 1
ATOM 528 C C . SER A 1 165 ? 35.833 33.251 47.669 1.00 60.75 282 SER A C 1
ATOM 529 O O . SER A 1 165 ? 35.582 32.258 48.358 1.00 54.18 282 SER A O 1
ATOM 532 N N . VAL A 1 166 ? 36.420 34.347 48.143 1.00 67.58 283 VAL A N 1
ATOM 533 C CA . VAL A 1 166 ? 36.677 34.528 49.573 1.00 78.04 283 VAL A CA 1
ATOM 534 C C . VAL A 1 166 ? 36.968 35.996 49.888 1.00 73.06 283 VAL A C 1
ATOM 535 O O . VAL A 1 166 ? 36.288 36.617 50.711 1.00 77.62 283 VAL A O 1
ATOM 539 N N . ARG A 1 184 ? 33.299 31.414 52.605 1.00 55.38 301 ARG A N 1
ATOM 540 C CA . ARG A 1 184 ? 34.133 30.967 51.498 1.00 49.25 301 ARG A CA 1
ATOM 541 C C . ARG A 1 184 ? 33.398 29.941 50.657 1.00 51.00 301 ARG A C 1
ATOM 542 O O . ARG A 1 184 ? 32.668 29.092 51.168 1.00 49.45 301 ARG A O 1
ATOM 544 N N . HIS A 1 185 ? 33.573 30.065 49.346 1.00 48.78 302 HIS A N 1
ATOM 545 C CA . HIS A 1 185 ? 33.131 29.071 48.379 1.00 46.58 302 HIS A CA 1
ATOM 546 C C . HIS A 1 185 ? 34.367 28.611 47.625 1.00 43.58 302 HIS A C 1
ATOM 547 O O . HIS A 1 185 ? 35.029 29.422 46.976 1.00 45.78 302 HIS A O 1
ATOM 554 N N . LYS A 1 186 ? 34.711 27.337 47.758 1.00 36.75 303 LYS A N 1
ATOM 555 C CA . LYS A 1 186 ? 35.952 26.866 47.171 1.00 51.20 303 LYS A CA 1
ATOM 556 C C . LYS A 1 186 ? 35.802 26.764 45.656 1.00 48.06 303 LYS A C 1
ATOM 557 O O . LYS A 1 186 ? 34.712 26.519 45.129 1.00 44.34 303 LYS A O 1
ATOM 563 N N . ALA A 1 187 ? 36.907 26.971 44.952 1.00 46.63 304 ALA A N 1
ATOM 564 C CA . ALA A 1 187 ? 36.886 26.815 43.508 1.00 47.36 304 ALA A CA 1
ATOM 565 C C . ALA A 1 187 ? 36.697 25.346 43.157 1.00 44.91 304 ALA A C 1
ATOM 566 O O . ALA A 1 187 ? 37.346 24.471 43.736 1.00 43.87 304 ALA A O 1
ATOM 568 N N . VAL A 1 188 ? 35.780 25.075 42.233 1.00 40.65 305 VAL A N 1
ATOM 569 C CA . VAL A 1 188 ? 35.630 23.748 41.642 1.00 42.90 305 VAL A CA 1
ATOM 570 C C . VAL A 1 188 ? 36.444 23.772 40.351 1.00 40.24 305 VAL A C 1
ATOM 571 O O . VAL A 1 188 ? 36.036 24.386 39.363 1.00 37.05 305 VAL A O 1
ATOM 575 N N . HIS A 1 189 ? 37.622 23.152 40.373 1.00 41.01 306 HIS A N 1
ATOM 576 C CA . HIS A 1 189 ? 38.442 23.108 39.172 1.00 41.31 306 HIS A CA 1
ATOM 577 C C . HIS A 1 189 ? 37.781 22.225 38.118 1.00 41.32 306 HIS A C 1
ATOM 578 O O . HIS A 1 189 ? 36.969 21.347 38.426 1.00 35.76 306 HIS A O 1
ATOM 585 N N . GLY A 1 190 ? 38.126 22.482 36.858 1.00 40.28 307 GLY A N 1
ATOM 586 C CA . GLY A 1 190 ? 37.539 21.719 35.768 1.00 40.58 307 GLY A CA 1
ATOM 587 C C . GLY A 1 190 ? 37.967 20.260 35.797 1.00 34.30 307 GLY A C 1
ATOM 588 O O . GLY A 1 190 ? 39.106 19.929 36.119 1.00 37.85 307 GLY A O 1
ATOM 589 N N . SER A 1 191 ? 37.045 19.380 35.431 1.00 36.24 308 SER A N 1
ATOM 590 C CA . SER A 1 191 ? 37.410 17.976 35.328 1.00 39.30 308 SER A CA 1
ATOM 591 C C . SER A 1 191 ? 38.057 17.697 33.977 1.00 40.71 308 SER A C 1
ATOM 592 O O . SER A 1 191 ? 37.911 18.464 33.018 1.00 36.78 308 SER A O 1
ATOM 595 N N . THR A 1 192 ? 38.791 16.590 33.910 1.00 35.32 309 THR A N 1
ATOM 596 C CA . THR A 1 192 ? 39.434 16.170 32.675 1.00 39.39 309 THR A CA 1
ATOM 597 C C . THR A 1 192 ? 38.536 15.197 31.918 1.00 39.42 309 THR A C 1
ATOM 598 O O . THR A 1 192 ? 37.949 14.293 32.512 1.00 33.08 309 THR A O 1
ATOM 602 N N . VAL A 1 193 ? 38.422 15.403 30.605 1.00 36.89 310 VAL A N 1
ATOM 603 C CA . VAL A 1 193 ? 37.543 14.623 29.738 1.00 31.04 310 VAL A CA 1
ATOM 604 C C . VAL A 1 193 ? 38.393 13.613 28.964 1.00 34.03 310 VAL A C 1
ATOM 605 O O . VAL A 1 193 ? 39.274 13.996 28.187 1.00 31.98 310 VAL A O 1
ATOM 609 N N . VAL A 1 194 ? 38.132 12.323 29.173 1.00 36.66 311 VAL A N 1
ATOM 610 C CA . VAL A 1 194 ? 38.860 11.235 28.517 1.00 29.52 311 VAL A CA 1
ATOM 611 C C . VAL A 1 194 ? 38.036 10.750 27.325 1.00 33.53 311 VAL A C 1
ATOM 612 O O . VAL A 1 194 ? 36.916 10.261 27.500 1.00 31.19 311 VAL A O 1
ATOM 616 N N . LEU A 1 195 ? 38.580 10.880 26.114 1.00 31.07 312 LEU A N 1
ATOM 617 C CA . LEU A 1 195 ? 37.873 10.454 24.912 1.00 30.73 312 LEU A CA 1
ATOM 618 C C . LEU A 1 195 ? 38.141 8.979 24.611 1.00 32.72 312 LEU A C 1
ATOM 619 O O . LEU A 1 195 ? 39.121 8.392 25.074 1.00 28.78 312 LEU A O 1
ATOM 624 N N . THR A 1 196 ? 37.257 8.387 23.804 1.00 28.96 313 THR A N 1
ATOM 625 C CA . THR A 1 196 ? 37.516 7.055 23.265 1.00 28.24 313 THR A CA 1
ATOM 626 C C . THR A 1 196 ? 38.577 7.058 22.168 1.00 33.04 313 THR A C 1
ATOM 627 O O . THR A 1 196 ? 39.057 5.978 21.800 1.00 27.61 313 THR A O 1
ATOM 631 N N . LEU A 1 197 ? 38.917 8.234 21.620 1.00 31.06 314 LEU A N 1
ATOM 632 C CA . LEU A 1 197 ? 39.902 8.331 20.548 1.00 28.96 314 LEU A CA 1
ATOM 633 C C . LEU A 1 197 ? 41.234 7.712 20.949 1.00 32.73 314 LEU A C 1
ATOM 634 O O . LEU A 1 197 ? 41.666 7.800 22.102 1.00 34.53 314 LEU A O 1
ATOM 639 N N . ASP A 1 198 ? 41.886 7.098 19.975 1.00 27.69 315 ASP A N 1
ATOM 640 C CA . ASP A 1 198 ? 43.276 6.684 20.072 1.00 31.86 315 ASP A CA 1
ATOM 641 C C . ASP A 1 198 ? 44.060 7.615 19.157 1.00 31.56 315 ASP A C 1
ATOM 642 O O . ASP A 1 198 ? 43.905 7.557 17.934 1.00 31.52 315 ASP A O 1
ATOM 647 N N . ASN A 1 199 ? 44.915 8.455 19.752 1.00 35.32 316 ASN A N 1
ATOM 648 C CA . ASN A 1 199 ? 45.595 9.498 18.989 1.00 31.69 316 ASN A CA 1
ATOM 649 C C . ASN A 1 199 ? 46.456 8.924 17.877 1.00 33.77 316 ASN A C 1
ATOM 650 O O . ASN A 1 199 ? 46.582 9.550 16.825 1.00 30.79 316 ASN A O 1
ATOM 655 N N . ASP A 1 200 ? 47.040 7.738 18.073 1.00 32.25 317 ASP A N 1
ATOM 656 C CA . ASP A 1 200 ? 47.829 7.124 17.011 1.00 34.38 317 ASP A CA 1
ATOM 657 C C . ASP A 1 200 ? 46.942 6.734 15.835 1.00 31.58 317 ASP A C 1
ATOM 658 O O . ASP A 1 200 ? 47.263 7.015 14.677 1.00 30.93 317 ASP A O 1
ATOM 663 N N . ILE A 1 201 ? 45.826 6.072 16.114 1.00 29.69 318 ILE A N 1
ATOM 664 C CA . ILE A 1 201 ? 44.895 5.733 15.046 1.00 28.02 318 ILE A CA 1
ATOM 665 C C . ILE A 1 201 ? 44.340 7.004 14.409 1.00 31.14 318 ILE A C 1
ATOM 666 O O . ILE A 1 201 ? 44.340 7.152 13.180 1.00 28.04 318 ILE A O 1
ATOM 671 N N . GLN A 1 202 ? 43.918 7.967 15.239 1.00 27.06 319 GLN A N 1
ATOM 672 C CA . GLN A 1 202 ? 43.375 9.214 14.707 1.00 22.94 319 GLN A CA 1
ATOM 673 C C . GLN A 1 202 ? 44.373 9.901 13.790 1.00 24.79 319 GLN A C 1
ATOM 674 O O . GLN A 1 202 ? 44.016 10.348 12.701 1.00 27.77 319 GLN A O 1
ATOM 680 N N . PHE A 1 203 ? 45.641 9.991 14.217 1.00 29.28 320 PHE A N 1
ATOM 681 C CA . PHE A 1 203 ? 46.635 10.696 13.417 1.00 27.16 320 PHE A CA 1
ATOM 682 C C . PHE A 1 203 ? 46.808 10.035 12.056 1.00 26.50 320 PHE A C 1
ATOM 683 O O . PHE A 1 203 ? 46.867 10.716 11.022 1.00 25.91 320 PHE A O 1
ATOM 691 N N . TYR A 1 204 ? 46.893 8.701 12.032 1.00 26.32 321 TYR A N 1
ATOM 692 C CA . TYR A 1 204 ? 47.070 8.007 10.756 1.00 27.22 321 TYR A CA 1
ATOM 693 C C . TYR A 1 204 ? 45.833 8.172 9.878 1.00 29.33 321 TYR A C 1
ATOM 694 O O . TYR A 1 204 ? 45.933 8.479 8.684 1.00 29.78 321 TYR A O 1
ATOM 703 N N . VAL A 1 205 ? 44.650 7.961 10.457 1.00 24.88 322 VAL A N 1
ATOM 704 C CA . VAL A 1 205 ? 43.419 8.080 9.675 1.00 23.01 322 VAL A CA 1
ATOM 705 C C . VAL A 1 205 ? 43.251 9.506 9.155 1.00 23.20 322 VAL A C 1
ATOM 706 O O . VAL A 1 205 ? 42.911 9.714 7.989 1.00 28.92 322 VAL A O 1
ATOM 710 N N . GLN A 1 206 ? 43.532 10.510 9.995 1.00 29.40 323 GLN A N 1
ATOM 711 C CA . GLN A 1 206 ? 43.329 11.900 9.579 1.00 25.69 323 GLN A CA 1
ATOM 712 C C . GLN A 1 206 ? 44.248 12.272 8.422 1.00 24.62 323 GLN A C 1
ATOM 713 O O . GLN A 1 206 ? 43.826 12.943 7.474 1.00 25.66 323 GLN A O 1
ATOM 719 N N . GLN A 1 207 ? 45.513 11.839 8.483 1.00 28.57 324 GLN A N 1
ATOM 720 C CA . GLN A 1 207 ? 46.433 12.044 7.370 1.00 32.88 324 GLN A CA 1
ATOM 721 C C . GLN A 1 207 ? 45.970 11.314 6.119 1.00 26.69 324 GLN A C 1
ATOM 722 O O . GLN A 1 207 ? 45.996 11.868 5.015 1.00 31.42 324 GLN A O 1
ATOM 728 N N . GLN A 1 208 ? 45.599 10.045 6.262 1.00 26.30 325 GLN A N 1
ATOM 729 C CA . GLN A 1 208 ? 45.137 9.299 5.096 1.00 28.19 325 GLN A CA 1
ATOM 730 C C . GLN A 1 208 ? 43.896 9.942 4.490 1.00 30.19 325 GLN A C 1
ATOM 731 O O . GLN A 1 208 ? 43.734 9.938 3.263 1.00 29.58 325 GLN A O 1
ATOM 737 N N . VAL A 1 209 ? 43.034 10.544 5.319 1.00 25.12 326 VAL A N 1
ATOM 738 C CA . VAL A 1 209 ? 41.853 11.203 4.764 1.00 27.48 326 VAL A CA 1
ATOM 739 C C . VAL A 1 209 ? 42.264 12.422 3.941 1.00 26.69 326 VAL A C 1
ATOM 740 O O . VAL A 1 209 ? 41.674 12.707 2.884 1.00 25.10 326 VAL A O 1
ATOM 744 N N . GLN A 1 210 ? 43.270 13.168 4.421 1.00 28.18 327 GLN A N 1
ATOM 745 C CA . GLN A 1 210 ? 43.747 14.342 3.691 1.00 30.39 327 GLN A CA 1
ATOM 746 C C . GLN A 1 210 ? 44.313 13.932 2.337 1.00 28.98 327 GLN A C 1
ATOM 747 O O . GLN A 1 210 ? 43.986 14.526 1.306 1.00 31.38 327 GLN A O 1
ATOM 753 N N A GLN A 1 211 ? 45.137 12.900 2.300 0.57 28.04 328 GLN A N 1
ATOM 754 N N B GLN A 1 211 ? 45.203 12.927 2.348 0.43 28.06 328 GLN A N 1
ATOM 755 C CA A GLN A 1 211 ? 45.676 12.568 0.992 0.57 31.19 328 GLN A CA 1
ATOM 756 C CA B GLN A 1 211 ? 45.734 12.325 1.125 0.43 31.16 328 GLN A CA 1
ATOM 757 C C A GLN A 1 211 ? 44.681 11.789 0.119 0.57 30.83 328 GLN A C 1
ATOM 758 C C B GLN A 1 211 ? 44.612 11.920 0.180 0.43 30.84 328 GLN A C 1
ATOM 759 O O A GLN A 1 211 ? 44.830 11.801 -1.104 0.57 29.78 328 GLN A O 1
ATOM 760 O O B GLN A 1 211 ? 44.608 12.287 -1.000 0.43 29.71 328 GLN A O 1
ATOM 771 N N . ALA A 1 212 ? 43.648 11.155 0.695 1.00 25.55 329 ALA A N 1
ATOM 772 C CA . ALA A 1 212 ? 42.551 10.661 -0.142 1.00 31.69 329 ALA A CA 1
ATOM 773 C C . ALA A 1 212 ? 41.822 11.816 -0.818 1.00 25.54 329 ALA A C 1
ATOM 774 O O . ALA A 1 212 ? 41.448 11.732 -1.997 1.00 27.63 329 ALA A O 1
ATOM 776 N N . LYS A 1 213 ? 41.636 12.916 -0.093 1.00 28.15 330 LYS A N 1
ATOM 777 C CA . LYS A 1 213 ? 40.979 14.076 -0.681 1.00 26.82 330 LYS A CA 1
ATOM 778 C C . LYS A 1 213 ? 41.829 14.664 -1.801 1.00 31.16 330 LYS A C 1
ATOM 779 O O . LYS A 1 213 ? 41.320 14.925 -2.902 1.00 29.14 330 LYS A O 1
ATOM 785 N N . ASN A 1 214 ? 43.133 14.866 -1.542 1.00 28.90 331 ASN A N 1
ATOM 786 C CA . ASN A 1 214 ? 44.037 15.402 -2.564 1.00 33.39 331 ASN A CA 1
ATOM 787 C C . ASN A 1 214 ? 44.137 14.481 -3.780 1.00 31.58 331 ASN A C 1
ATOM 788 O O . ASN A 1 214 ? 44.138 14.953 -4.919 1.00 36.27 331 ASN A O 1
ATOM 793 N N . LEU A 1 215 ? 44.228 13.166 -3.562 1.00 32.50 332 LEU A N 1
ATOM 794 C CA . LEU A 1 215 ? 44.432 12.251 -4.688 1.00 30.25 332 LEU A CA 1
ATOM 795 C C . LEU A 1 215 ? 43.171 12.079 -5.520 1.00 40.20 332 LEU A C 1
ATOM 796 O O . LEU A 1 215 ? 43.242 12.019 -6.756 1.00 34.56 332 LEU A O 1
ATOM 801 N N . SER A 1 216 ? 42.011 11.945 -4.864 1.00 33.99 333 SER A N 1
ATOM 802 C CA . SER A 1 216 ? 40.764 11.683 -5.576 1.00 33.15 333 SER A CA 1
ATOM 803 C C . SER A 1 216 ? 40.163 12.927 -6.216 1.00 29.92 333 SER A C 1
ATOM 804 O O . SER A 1 216 ? 39.267 12.794 -7.060 1.00 31.98 333 SER A O 1
ATOM 807 N N . GLY A 1 217 ? 40.606 14.123 -5.828 1.00 32.26 334 GLY A N 1
ATOM 808 C CA . GLY A 1 217 ? 39.928 15.319 -6.303 1.00 27.41 334 GLY A CA 1
ATOM 809 C C . GLY A 1 217 ? 38.568 15.568 -5.687 1.00 33.67 334 GLY A C 1
ATOM 810 O O . GLY A 1 217 ? 37.859 16.477 -6.134 1.00 28.55 334 GLY A O 1
ATOM 811 N N . ALA A 1 218 ? 38.180 14.791 -4.668 1.00 29.81 335 ALA A N 1
ATOM 812 C CA . ALA A 1 218 ? 36.900 14.997 -3.998 1.00 28.93 335 ALA A CA 1
ATOM 813 C C . ALA A 1 218 ? 36.838 16.377 -3.339 1.00 31.27 335 ALA A C 1
ATOM 814 O O . ALA A 1 218 ? 37.858 16.953 -2.947 1.00 30.95 335 ALA A O 1
ATOM 816 N N . HIS A 1 219 ? 35.616 16.899 -3.201 1.00 30.41 336 HIS A N 1
ATOM 817 C CA . HIS A 1 219 ? 35.402 18.157 -2.483 1.00 33.85 336 HIS A CA 1
ATOM 818 C C . HIS A 1 219 ? 35.671 18.008 -0.996 1.00 31.93 336 HIS A C 1
ATOM 819 O O . HIS A 1 219 ? 36.014 18.985 -0.327 1.00 31.68 336 HIS A O 1
ATOM 826 N N . ASN A 1 220 ? 35.438 16.823 -0.442 1.00 31.50 337 ASN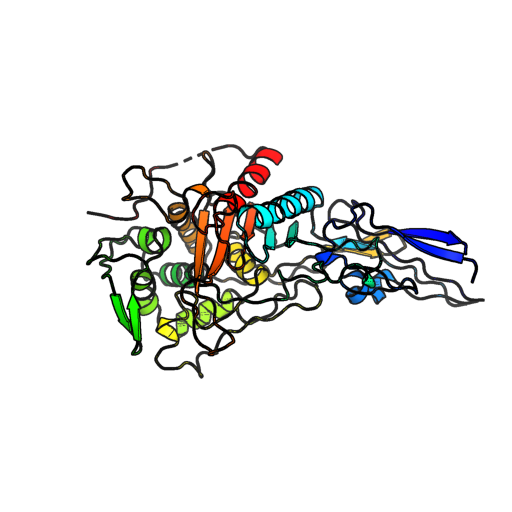 A N 1
ATOM 827 C CA . ASN A 1 220 ? 35.782 16.577 0.952 1.00 35.06 337 ASN A CA 1
ATOM 828 C C . ASN A 1 220 ? 35.746 15.076 1.195 1.00 29.19 337 ASN A C 1
ATOM 829 O O . ASN A 1 220 ? 35.177 14.323 0.405 1.00 26.76 337 ASN A O 1
ATOM 834 N N . VAL A 1 221 ? 36.409 14.649 2.268 1.00 26.70 338 VAL A N 1
ATOM 835 C CA . VAL A 1 221 ? 36.537 13.235 2.618 1.00 24.34 338 VAL A CA 1
ATOM 836 C C . VAL A 1 221 ? 36.382 13.141 4.129 1.00 26.32 338 VAL A C 1
ATOM 837 O O . VAL A 1 221 ? 36.818 14.031 4.861 1.00 28.82 338 VAL A O 1
ATOM 841 N N . SER A 1 222 ? 35.765 12.066 4.600 1.00 24.74 339 SER A N 1
ATOM 842 C CA . SER A 1 222 ? 35.708 11.832 6.032 1.00 25.73 339 SER A CA 1
ATOM 843 C C . SER A 1 222 ? 35.724 10.330 6.269 1.00 26.66 339 SER A C 1
ATOM 844 O O . SER A 1 222 ? 35.449 9.539 5.366 1.00 27.84 339 SER A O 1
ATOM 847 N N . ALA A 1 223 ? 36.083 9.947 7.492 1.00 22.13 340 ALA A N 1
ATOM 848 C CA . ALA A 1 223 ? 36.257 8.549 7.850 1.00 26.60 340 ALA A CA 1
ATOM 849 C C . ALA A 1 223 ? 36.022 8.396 9.348 1.00 27.82 340 ALA A C 1
ATOM 850 O O . ALA A 1 223 ? 36.341 9.290 10.144 1.00 29.00 340 ALA A O 1
ATOM 852 N N . VAL A 1 224 ? 35.466 7.250 9.720 1.00 24.90 341 VAL A N 1
ATOM 853 C CA . VAL A 1 224 ? 35.177 6.912 11.110 1.00 26.68 341 VAL A CA 1
ATOM 854 C C . VAL A 1 224 ? 35.678 5.496 11.349 1.00 28.53 341 VAL A C 1
ATOM 855 O O . VAL A 1 224 ? 35.464 4.610 10.514 1.00 26.14 341 VAL A O 1
ATOM 859 N N . VAL A 1 225 ? 36.356 5.285 12.470 1.00 26.96 342 VAL A N 1
ATOM 860 C CA . VAL A 1 225 ? 36.774 3.957 12.894 1.00 26.77 342 VAL A CA 1
ATOM 861 C C . VAL A 1 225 ? 36.124 3.676 14.242 1.00 27.46 342 VAL A C 1
ATOM 862 O O . VAL A 1 225 ? 36.351 4.409 15.210 1.00 27.32 342 VAL A O 1
ATOM 866 N N . LEU A 1 226 ? 35.343 2.605 14.310 1.00 28.70 343 LEU A N 1
ATOM 867 C CA . LEU A 1 226 ? 34.731 2.179 15.555 1.00 30.22 343 LEU A CA 1
ATOM 868 C C . LEU A 1 226 ? 35.357 0.887 16.054 1.00 27.32 343 LEU A C 1
ATOM 869 O O . LEU A 1 226 ? 35.729 0.013 15.268 1.00 27.21 343 LEU A O 1
ATOM 874 N N . ASP A 1 227 ? 35.451 0.765 17.375 1.00 25.71 344 ASP A N 1
ATOM 875 C CA . ASP A 1 227 ? 35.703 -0.539 17.961 1.00 30.35 344 ASP A CA 1
ATOM 876 C C . ASP A 1 227 ? 34.512 -1.448 17.688 1.00 31.75 344 ASP A C 1
ATOM 877 O O . ASP A 1 227 ? 33.368 -1.090 17.985 1.00 29.55 344 ASP A O 1
ATOM 882 N N . ALA A 1 228 ? 34.788 -2.628 17.124 1.00 28.18 345 ALA A N 1
ATOM 883 C CA . ALA A 1 228 ? 33.717 -3.505 16.661 1.00 26.45 345 ALA A CA 1
ATOM 884 C C . ALA A 1 228 ? 32.783 -3.911 17.790 1.00 30.63 345 ALA A C 1
ATOM 885 O O . ALA A 1 228 ? 31.561 -3.911 17.617 1.00 31.17 345 ALA A O 1
ATOM 887 N N . LYS A 1 229 ? 33.333 -4.268 18.954 1.00 32.22 346 LYS A N 1
ATOM 888 C CA . LYS A 1 229 ? 32.500 -4.840 20.012 1.00 33.35 346 LYS A CA 1
ATOM 889 C C . LYS A 1 229 ? 31.761 -3.771 20.812 1.00 33.58 346 LYS A C 1
ATOM 890 O O . LYS A 1 229 ? 30.578 -3.942 21.130 1.00 31.98 346 LYS A O 1
ATOM 896 N N . THR A 1 230 ? 32.437 -2.670 21.149 1.00 29.94 347 THR A N 1
ATOM 897 C CA . THR A 1 230 ? 31.880 -1.625 22.007 1.00 31.85 347 THR A CA 1
ATOM 898 C C . THR A 1 230 ? 31.297 -0.444 21.245 1.00 34.99 347 THR A C 1
ATOM 899 O O . THR A 1 230 ? 30.571 0.359 21.851 1.00 34.43 347 THR A O 1
ATOM 903 N N . GLY A 1 231 ? 31.626 -0.286 19.956 1.00 30.35 348 GLY A N 1
ATOM 904 C CA . GLY A 1 231 ? 31.192 0.895 19.226 1.00 26.40 348 GLY A CA 1
ATOM 905 C C . GLY A 1 231 ? 31.835 2.186 19.671 1.00 29.02 348 GLY A C 1
ATOM 906 O O . GLY A 1 231 ? 31.388 3.263 19.265 1.00 31.04 348 GLY A O 1
ATOM 907 N N . GLU A 1 232 ? 32.889 2.123 20.476 1.00 28.62 349 GLU A N 1
ATOM 908 C CA . GLU A 1 232 ? 33.585 3.343 20.836 1.00 30.14 349 GLU A CA 1
ATOM 909 C C . GLU A 1 232 ? 34.243 3.934 19.597 1.00 29.59 349 GLU A C 1
ATOM 910 O O . GLU A 1 232 ? 34.669 3.212 18.691 1.00 29.35 349 GLU A O 1
ATOM 916 N N . VAL A 1 233 ? 34.289 5.262 19.552 1.00 29.20 350 VAL A N 1
ATOM 917 C CA . VAL A 1 233 ? 34.877 5.986 18.428 1.00 23.76 350 VAL A CA 1
ATOM 918 C C . VAL A 1 233 ? 36.388 6.056 18.623 1.00 28.46 350 VAL A C 1
ATOM 919 O O . VAL A 1 233 ? 36.878 6.796 19.484 1.00 25.87 350 VAL A O 1
ATOM 923 N N . LEU A 1 234 ? 37.130 5.296 17.813 1.00 24.62 351 LEU A N 1
ATOM 924 C CA . LEU A 1 234 ? 38.594 5.285 17.889 1.00 26.83 351 LEU A CA 1
ATOM 925 C C . LEU A 1 234 ? 39.238 6.345 16.999 1.00 26.93 351 LEU A C 1
ATOM 926 O O . LEU A 1 234 ? 40.350 6.801 17.287 1.00 31.56 351 LEU A O 1
ATOM 931 N N . ALA A 1 235 ? 38.581 6.723 15.908 1.00 28.80 352 ALA A N 1
ATOM 932 C CA . ALA A 1 235 ? 39.052 7.802 15.047 1.00 31.03 352 ALA A CA 1
ATOM 933 C C . ALA A 1 235 ? 37.846 8.416 14.352 1.00 30.01 352 ALA A C 1
ATOM 934 O O . ALA A 1 235 ? 36.912 7.703 13.976 1.00 25.71 352 ALA A O 1
ATOM 936 N N . MET A 1 236 ? 37.877 9.737 14.177 1.00 26.77 353 MET A N 1
ATOM 937 C CA . MET A 1 236 ? 36.832 10.433 13.429 1.00 27.45 353 MET A CA 1
ATOM 938 C C . MET A 1 236 ? 37.531 11.615 12.773 1.00 26.07 353 MET A C 1
ATOM 939 O O . MET A 1 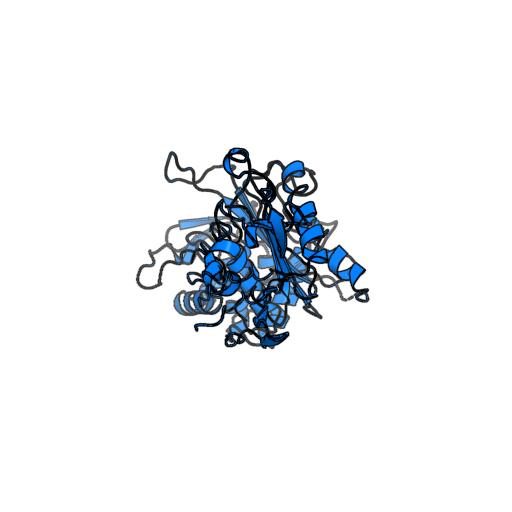236 ? 38.043 12.494 13.474 1.00 26.51 353 MET A O 1
ATOM 944 N N . ALA A 1 237 ? 37.590 11.627 11.449 1.00 25.45 354 ALA A N 1
ATOM 945 C CA . ALA A 1 237 ? 38.404 12.621 10.764 1.00 28.67 354 ALA A CA 1
ATOM 946 C C . ALA A 1 237 ? 37.739 13.110 9.488 1.00 27.64 354 ALA A C 1
ATOM 947 O O . ALA A 1 237 ? 36.986 12.385 8.831 1.00 27.44 354 ALA A O 1
ATOM 949 N N . ASN A 1 238 ? 38.043 14.358 9.143 1.00 27.06 355 ASN A N 1
ATOM 950 C CA . ASN A 1 238 ? 37.719 14.913 7.843 1.00 25.61 355 ASN A CA 1
ATOM 951 C C . ASN A 1 238 ? 38.961 15.595 7.298 1.00 27.39 355 ASN A C 1
ATOM 952 O O . ASN A 1 238 ? 39.926 15.834 8.028 1.00 26.63 355 ASN A O 1
ATOM 957 N N . ASP A 1 239 ? 38.938 15.884 5.998 1.00 30.62 356 ASP A N 1
ATOM 958 C CA . ASP A 1 239 ? 40.024 16.634 5.387 1.00 27.32 356 ASP A CA 1
ATOM 959 C C . ASP A 1 239 ? 39.926 18.104 5.790 1.00 32.11 356 ASP A C 1
ATOM 960 O O . ASP A 1 239 ? 38.889 18.571 6.275 1.00 27.74 356 ASP A O 1
ATOM 965 N N . ASN A 1 240 ? 41.024 18.836 5.579 1.00 27.04 357 ASN A N 1
ATOM 966 C CA . ASN A 1 240 ? 41.010 20.300 5.656 1.00 28.05 357 ASN A CA 1
ATOM 967 C C . ASN A 1 240 ? 40.700 20.802 7.072 1.00 29.21 357 ASN A C 1
ATOM 968 O O . ASN A 1 240 ? 40.076 21.856 7.238 1.00 30.01 357 ASN A O 1
ATOM 973 N N . THR A 1 241 ? 41.118 20.044 8.095 1.00 27.10 358 THR A N 1
ATOM 974 C CA . THR A 1 241 ? 40.739 20.337 9.474 1.00 24.15 358 THR A CA 1
ATOM 975 C C . THR A 1 241 ? 41.475 21.567 9.986 1.00 34.27 358 THR A C 1
ATOM 976 O O . THR A 1 241 ? 42.700 21.675 9.851 1.00 29.01 358 THR A O 1
ATOM 980 N N . PHE A 1 242 ? 40.739 22.466 10.635 1.00 30.61 359 PHE A N 1
ATOM 981 C CA . PHE A 1 242 ? 41.333 23.709 11.099 1.00 31.08 359 PHE A CA 1
ATOM 982 C C . PHE A 1 242 ? 42.319 23.465 12.243 1.00 32.72 359 PHE A C 1
ATOM 983 O O . PHE A 1 242 ? 42.399 22.382 12.836 1.00 30.90 359 PHE A O 1
ATOM 991 N N . ASP A 1 243 ? 43.069 24.512 12.563 1.00 30.30 360 ASP A N 1
ATOM 992 C CA . ASP A 1 243 ? 44.061 24.433 13.631 1.00 26.98 360 ASP A CA 1
ATOM 993 C C . ASP A 1 243 ? 43.627 25.331 14.779 1.00 29.36 360 ASP A C 1
ATOM 994 O O . ASP A 1 243 ? 43.746 26.563 14.672 1.00 33.30 360 ASP A O 1
ATOM 999 N N . PRO A 1 244 ? 43.131 24.773 15.886 1.00 33.90 361 PRO A N 1
ATOM 1000 C CA . PRO A 1 244 ? 42.652 25.620 16.989 1.00 29.77 361 PRO A CA 1
ATOM 1001 C C . PRO A 1 244 ? 43.756 26.355 17.740 1.00 35.08 361 PRO A C 1
ATOM 1002 O O . PRO A 1 244 ? 43.438 27.191 18.589 1.00 32.71 361 PRO A O 1
ATOM 1006 N N . SER A 1 245 ? 45.032 26.079 17.477 1.00 36.90 362 SER A N 1
ATOM 1007 C CA . SER A 1 245 ? 46.080 26.935 18.023 1.00 35.30 362 SER A CA 1
ATOM 1008 C C . SER A 1 245 ? 46.196 28.253 17.268 1.00 40.92 362 SER A C 1
ATOM 1009 O O . SER A 1 245 ? 47.044 29.077 17.618 1.00 44.45 362 SER A O 1
ATOM 1012 N N . GLN A 1 246 ? 45.387 28.456 16.236 1.00 35.04 363 GLN A N 1
ATOM 1013 C CA . GLN A 1 246 ? 45.399 29.646 15.403 1.00 40.55 363 GLN A CA 1
ATOM 1014 C C . GLN A 1 246 ? 44.030 30.297 15.439 1.00 38.59 363 GLN A C 1
ATOM 1015 O O . GLN A 1 246 ? 43.019 29.637 15.657 1.00 34.70 363 GLN A O 1
ATOM 1021 N N . ASP A 1 247 ? 44.003 31.598 15.182 1.00 41.01 364 ASP A N 1
ATOM 1022 C CA . ASP A 1 247 ? 42.759 32.346 15.253 1.00 39.57 364 ASP A CA 1
ATOM 1023 C C . ASP A 1 247 ? 41.764 31.864 14.204 1.00 41.17 364 ASP A C 1
ATOM 1024 O O . ASP A 1 247 ? 42.094 31.736 13.021 1.00 41.86 364 ASP A O 1
ATOM 1029 N N . ILE A 1 248 ? 40.532 31.628 14.645 1.00 40.27 365 ILE A N 1
ATOM 1030 C CA . ILE A 1 248 ? 39.503 31.082 13.769 1.00 45.34 365 ILE A CA 1
ATOM 1031 C C . ILE A 1 248 ? 39.252 32.015 12.588 1.00 51.58 365 ILE A C 1
ATOM 1032 O O . ILE A 1 248 ? 39.011 31.563 11.457 1.00 44.99 365 ILE A O 1
ATOM 1037 N N . GLY A 1 249 ? 39.350 33.328 12.820 1.00 47.88 366 GLY A N 1
ATOM 1038 C CA . GLY A 1 249 ? 39.062 34.321 11.802 1.00 43.30 366 GLY A CA 1
ATOM 1039 C C . GLY A 1 249 ? 39.979 34.281 10.599 1.00 44.36 366 GLY A C 1
ATOM 1040 O O . GLY A 1 249 ? 39.639 34.869 9.567 1.00 45.98 366 GLY A O 1
ATOM 1041 N N . ARG A 1 250 ? 41.129 33.624 10.705 1.00 40.97 367 ARG A N 1
ATOM 1042 C CA . ARG A 1 250 ? 42.026 33.456 9.575 1.00 43.56 367 ARG A CA 1
ATOM 1043 C C . ARG A 1 250 ? 41.785 32.143 8.835 1.00 38.99 367 ARG A C 1
ATOM 1044 O O . ARG A 1 250 ? 42.535 31.815 7.911 1.00 45.38 367 ARG A O 1
ATOM 1052 N N . GLN A 1 251 ? 40.761 31.384 9.214 1.00 41.71 368 GLN A N 1
ATOM 1053 C CA . GLN A 1 251 ? 40.631 30.020 8.725 1.00 35.00 368 GLN A CA 1
ATOM 1054 C C . GLN A 1 251 ? 39.277 29.782 8.065 1.00 36.15 368 GLN A C 1
ATOM 1055 O O . GLN A 1 251 ? 38.716 28.685 8.158 1.00 34.20 368 GLN A O 1
ATOM 1061 N N . GLY A 1 252 ? 38.749 30.797 7.379 1.00 34.20 369 GLY A N 1
ATOM 1062 C CA . GLY A 1 252 ? 37.544 30.612 6.587 1.00 28.98 369 GLY A CA 1
ATOM 1063 C C . GLY A 1 252 ? 37.680 29.560 5.499 1.00 33.12 369 GLY A C 1
ATOM 1064 O O . GLY A 1 252 ? 36.672 28.991 5.069 1.00 31.96 369 GLY A O 1
ATOM 1065 N N . ASP A 1 253 ? 38.901 29.276 5.047 1.00 29.82 370 ASP A N 1
ATOM 1066 C CA . ASP A 1 253 ? 39.075 28.240 4.041 1.00 32.66 370 ASP A CA 1
ATOM 1067 C C . ASP A 1 253 ? 39.269 26.852 4.650 1.00 28.93 370 ASP A C 1
ATOM 1068 O O . ASP A 1 253 ? 39.521 25.899 3.915 1.00 31.74 370 ASP A O 1
ATOM 1073 N N . LYS A 1 254 ? 39.102 26.712 5.960 1.00 27.13 371 LYS A N 1
ATOM 1074 C CA . LYS A 1 254 ? 39.301 25.448 6.654 1.00 29.95 371 LYS A CA 1
ATOM 1075 C C . LYS A 1 254 ? 37.954 24.843 7.030 1.00 32.84 371 LYS A C 1
ATOM 1076 O O . LYS A 1 254 ? 36.921 25.514 7.007 1.00 31.65 371 LYS A O 1
ATOM 1082 N N . GLN A 1 255 ? 37.973 23.554 7.363 1.00 30.46 372 GLN A N 1
ATOM 1083 C CA . GLN A 1 255 ? 36.805 22.890 7.922 1.00 26.53 372 GLN A CA 1
ATOM 1084 C C . GLN A 1 255 ? 36.860 23.022 9.438 1.00 31.78 372 GLN A C 1
ATOM 1085 O O . GLN A 1 255 ? 37.788 22.507 10.079 1.00 31.65 372 GLN A O 1
ATOM 1091 N N . LEU A 1 256 ? 35.889 23.753 10.002 1.00 25.57 373 LEU A N 1
ATOM 1092 C CA . LEU A 1 256 ? 35.818 24.030 11.428 1.00 25.74 373 LEU A CA 1
ATOM 1093 C C . LEU A 1 256 ? 34.918 23.062 12.183 1.00 31.46 373 LEU A C 1
ATOM 1094 O O . LEU A 1 256 ? 34.969 23.035 13.415 1.00 31.20 373 LEU A O 1
ATOM 1099 N N . GLY A 1 257 ? 34.073 22.303 11.482 1.00 28.00 374 GLY A N 1
ATOM 1100 C CA . GLY A 1 257 ? 33.052 21.494 12.121 1.00 27.84 374 GLY A CA 1
ATOM 1101 C C . GLY A 1 257 ? 33.376 20.015 12.074 1.00 27.59 374 GLY A C 1
ATOM 1102 O O . GLY A 1 257 ? 34.547 19.625 12.081 1.00 24.98 374 GLY A O 1
ATOM 1103 N N . ASN A 1 258 ? 32.354 19.172 12.014 1.00 26.15 375 ASN A N 1
ATOM 1104 C CA . ASN A 1 258 ? 32.535 17.727 12.163 1.00 28.45 375 ASN A CA 1
ATOM 1105 C C . ASN A 1 258 ? 31.549 17.008 11.252 1.00 26.52 375 ASN A C 1
ATOM 1106 O O . ASN A 1 258 ? 30.568 16.409 11.711 1.00 28.43 375 ASN A O 1
ATOM 1111 N N . PRO A 1 259 ? 31.790 17.050 9.932 1.00 26.28 376 PRO A N 1
ATOM 1112 C CA . PRO A 1 259 ? 30.832 16.479 8.961 1.00 24.71 376 PRO A CA 1
ATOM 1113 C C . PRO A 1 259 ? 30.457 15.025 9.206 1.00 25.05 376 PRO A C 1
ATOM 1114 O O . PRO A 1 259 ? 29.352 14.618 8.828 1.00 24.65 376 PRO A O 1
ATOM 1118 N N . ALA A 1 260 ? 31.365 14.220 9.772 1.00 26.84 377 ALA A N 1
ATOM 1119 C CA . ALA A 1 260 ? 31.063 12.817 10.067 1.00 32.27 377 ALA A CA 1
ATOM 1120 C C . ALA A 1 260 ? 29.796 12.660 10.903 1.00 31.04 377 ALA A C 1
ATOM 1121 O O . ALA A 1 260 ? 29.141 11.608 10.849 1.00 28.27 377 ALA A O 1
ATOM 1123 N N . VAL A 1 261 ? 29.443 13.673 11.696 1.00 25.91 378 VAL A N 1
ATOM 1124 C CA . VAL A 1 261 ? 28.218 13.622 12.480 1.00 25.31 378 VAL A CA 1
ATOM 1125 C C . VAL A 1 261 ? 27.193 14.648 12.029 1.00 28.23 378 VAL A C 1
ATOM 1126 O O . VAL A 1 261 ? 25.996 14.431 12.256 1.00 28.37 378 VAL A O 1
ATOM 1130 N N . SER A 1 262 ? 27.609 15.748 11.393 1.00 23.71 379 SER A N 1
ATOM 1131 C CA . SER A 1 262 ? 26.688 16.843 11.134 1.00 33.00 379 SER A CA 1
ATOM 1132 C C . SER A 1 262 ? 26.045 16.810 9.753 1.00 30.74 379 SER A C 1
ATOM 1133 O O . SER A 1 262 ? 25.075 17.530 9.538 1.00 29.89 379 SER A O 1
ATOM 1136 N N . SER A 1 263 ? 26.562 16.037 8.800 1.00 26.37 380 SER A N 1
ATOM 1137 C CA . SER A 1 263 ? 26.231 16.249 7.390 1.00 25.65 380 SER A CA 1
ATOM 1138 C C . SER A 1 263 ? 25.728 14.960 6.759 1.00 28.92 380 SER A C 1
ATOM 1139 O O . SER A 1 263 ? 26.527 14.164 6.249 1.00 28.46 380 SER A O 1
ATOM 1142 N N . PRO A 1 264 ? 24.411 14.724 6.757 1.00 27.90 381 PRO A N 1
ATOM 1143 C CA . PRO A 1 264 ? 23.898 13.457 6.218 1.00 31.35 381 PRO A CA 1
ATOM 1144 C C . PRO A 1 264 ? 23.950 13.451 4.704 1.00 30.62 381 PRO A C 1
ATOM 1145 O O . PRO A 1 264 ? 24.041 14.493 4.059 1.00 28.95 381 PRO A O 1
ATOM 1149 N N . PHE A 1 265 ? 23.876 12.245 4.137 1.00 32.08 382 PHE A N 1
ATOM 1150 C CA . PHE A 1 265 ? 23.916 12.060 2.690 1.00 30.53 382 PHE A CA 1
ATOM 1151 C C . PHE A 1 265 ? 23.052 10.856 2.316 1.00 34.46 382 PHE A C 1
ATOM 1152 O O . PHE A 1 265 ? 22.780 9.985 3.149 1.00 32.62 382 PHE A O 1
ATOM 1160 N N . GLU A 1 266 ? 22.621 10.811 1.051 1.00 35.73 383 GLU A N 1
ATOM 1161 C CA . GLU A 1 266 ? 21.950 9.606 0.523 1.00 42.40 383 GLU A CA 1
ATOM 1162 C C . GLU A 1 266 ? 22.980 8.494 0.420 1.00 34.59 383 GLU A C 1
ATOM 1163 O O . GLU A 1 266 ? 24.000 8.675 -0.250 1.00 34.91 383 GLU A O 1
ATOM 1169 N N . PRO A 1 267 ? 22.773 7.338 1.049 1.00 33.06 384 PRO A N 1
ATOM 1170 C CA . PRO A 1 267 ? 23.836 6.326 1.094 1.00 29.89 384 PRO A CA 1
ATOM 1171 C C . PRO A 1 267 ? 24.039 5.547 -0.203 1.00 29.86 384 PRO A C 1
ATOM 1172 O O . PRO A 1 267 ? 25.131 5.033 -0.446 1.00 33.74 384 PRO A O 1
ATOM 1176 N N . GLY A 1 268 ? 23.001 5.391 -1.015 1.00 30.62 385 GLY A N 1
ATOM 1177 C CA . GLY A 1 268 ? 23.133 4.425 -2.096 1.00 28.48 385 GLY A CA 1
ATOM 1178 C C . GLY A 1 268 ? 23.442 3.043 -1.540 1.00 28.46 385 GLY A C 1
ATOM 1179 O O . GLY A 1 268 ? 22.946 2.655 -0.476 1.00 31.35 385 GLY A O 1
ATOM 1180 N N . SER A 1 269 ? 24.327 2.312 -2.230 1.00 29.59 386 SER A N 1
ATOM 1181 C CA . SER A 1 269 ? 24.428 0.860 -2.046 1.00 26.75 386 SER A CA 1
ATOM 1182 C C . SER A 1 269 ? 25.002 0.417 -0.699 1.00 31.91 386 SER A C 1
ATOM 1183 O O . SER A 1 269 ? 24.882 -0.775 -0.361 1.00 27.80 386 SER A O 1
ATOM 1186 N N . VAL A 1 270 ? 25.645 1.303 0.075 1.00 30.41 387 VAL A N 1
ATOM 1187 C CA . VAL A 1 270 ? 26.076 0.844 1.393 1.00 26.43 387 VAL A CA 1
ATOM 1188 C C . VAL A 1 270 ? 24.873 0.497 2.243 1.00 27.71 387 VAL A C 1
ATOM 1189 O O . VAL A 1 270 ? 24.985 -0.301 3.178 1.00 29.05 387 VAL A O 1
ATOM 1193 N N . ASN A 1 271 ? 23.705 1.047 1.913 1.00 26.86 388 ASN A N 1
ATOM 1194 C CA . ASN A 1 271 ? 22.497 0.693 2.639 1.00 28.52 388 ASN A CA 1
ATOM 1195 C C . ASN A 1 271 ? 22.058 -0.749 2.408 1.00 26.72 388 ASN A C 1
ATOM 1196 O O . ASN A 1 271 ? 21.166 -1.221 3.123 1.00 31.04 388 ASN A O 1
ATOM 1201 N N . LYS A 1 272 ? 22.641 -1.453 1.432 1.00 26.63 389 LYS A N 1
ATOM 1202 C CA . LYS A 1 272 ? 22.172 -2.794 1.123 1.00 24.19 389 LYS A CA 1
ATOM 1203 C C . LYS A 1 272 ? 22.417 -3.766 2.266 1.00 24.07 389 LYS A C 1
ATOM 1204 O O . LYS A 1 272 ? 21.803 -4.837 2.297 1.00 29.36 389 LYS A O 1
ATOM 1210 N N . ILE A 1 273 ? 23.269 -3.403 3.227 1.00 30.86 390 ILE A N 1
ATOM 1211 C CA . ILE A 1 273 ? 23.408 -4.214 4.434 1.00 27.59 390 ILE A CA 1
ATOM 1212 C C . ILE A 1 273 ? 22.051 -4.482 5.08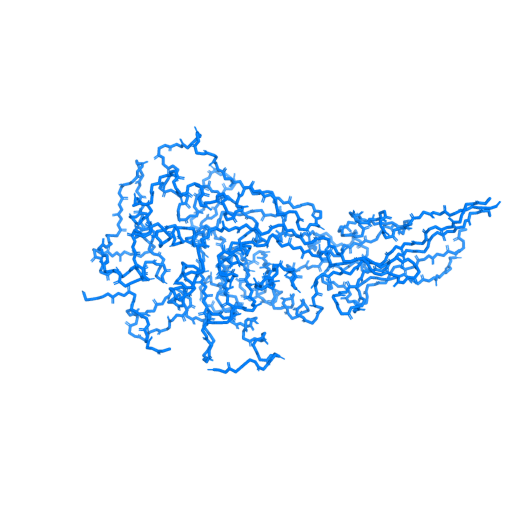5 1.00 31.78 390 ILE A C 1
ATOM 1213 O O . ILE A 1 273 ? 21.828 -5.561 5.652 1.00 28.99 390 ILE A O 1
ATOM 1218 N N . VAL A 1 274 ? 21.108 -3.537 4.984 1.00 30.44 391 VAL A N 1
ATOM 1219 C CA . VAL A 1 274 ? 19.813 -3.742 5.631 1.00 29.08 391 VAL A CA 1
ATOM 1220 C C . VAL A 1 274 ? 19.034 -4.852 4.934 1.00 30.34 391 VAL A C 1
ATOM 1221 O O . VAL A 1 274 ? 18.528 -5.771 5.590 1.00 31.52 391 VAL A O 1
ATOM 1225 N N . ALA A 1 275 ? 18.923 -4.784 3.598 1.00 27.77 392 ALA A N 1
ATOM 1226 C CA . ALA A 1 275 ? 18.252 -5.852 2.857 1.00 25.14 392 ALA A CA 1
ATOM 1227 C C . ALA A 1 275 ? 18.934 -7.194 3.080 1.00 29.19 392 ALA A C 1
ATOM 1228 O O . ALA A 1 275 ? 18.261 -8.226 3.224 1.00 28.74 392 ALA A O 1
ATOM 1230 N N . ALA A 1 276 ? 20.273 -7.211 3.064 1.00 30.03 393 ALA A N 1
ATOM 1231 C CA . ALA A 1 276 ? 20.995 -8.467 3.237 1.00 26.87 393 ALA A CA 1
ATOM 1232 C C . ALA A 1 276 ? 20.687 -9.090 4.586 1.00 28.43 393 ALA A C 1
ATOM 1233 O O . ALA A 1 276 ? 20.452 -10.299 4.681 1.00 29.59 393 ALA A O 1
ATOM 1235 N N . SER A 1 277 ? 20.703 -8.267 5.641 1.00 23.05 394 SER A N 1
ATOM 1236 C CA . SER A 1 277 ? 20.441 -8.733 6.995 1.00 30.10 394 SER A CA 1
ATOM 1237 C C . SER A 1 277 ? 19.001 -9.193 7.144 1.00 31.40 394 SER A C 1
ATOM 1238 O O . SER A 1 277 ? 18.729 -10.220 7.772 1.00 33.54 394 SER A O 1
ATOM 1241 N N . ALA A 1 278 ? 18.064 -8.445 6.572 1.00 26.59 395 ALA A N 1
ATOM 1242 C CA . ALA A 1 278 ? 16.661 -8.812 6.706 1.00 27.39 395 ALA A CA 1
ATOM 1243 C C . ALA A 1 278 ? 16.368 -10.134 6.009 1.00 33.27 395 ALA A C 1
ATOM 1244 O O . ALA A 1 278 ? 15.735 -11.025 6.591 1.00 32.54 395 ALA A O 1
ATOM 1246 N N . VAL A 1 279 ? 16.835 -10.291 4.767 1.00 29.79 396 VAL A N 1
ATOM 1247 C CA . VAL A 1 279 ? 16.490 -11.496 4.022 1.00 25.79 396 VAL A CA 1
ATOM 1248 C C . VAL A 1 279 ? 17.107 -12.734 4.677 1.00 30.07 396 VAL A C 1
ATOM 1249 O O . VAL A 1 279 ? 16.501 -13.812 4.669 1.00 35.99 396 VAL A O 1
ATOM 1253 N N . ILE A 1 280 ? 18.291 -12.614 5.285 1.00 31.99 397 ILE A N 1
ATOM 1254 C CA . ILE A 1 280 ? 18.876 -13.760 5.980 1.00 26.12 397 ILE A CA 1
ATOM 1255 C C . ILE A 1 280 ? 18.172 -14.000 7.315 1.00 32.07 397 ILE A C 1
ATOM 1256 O O . ILE A 1 280 ? 17.839 -15.141 7.661 1.00 27.24 397 ILE A O 1
ATOM 1261 N N . GLU A 1 281 ? 17.931 -12.922 8.080 1.00 28.92 398 GLU A N 1
ATOM 1262 C CA . GLU A 1 281 ? 17.374 -13.064 9.430 1.00 29.30 398 GLU A CA 1
ATOM 1263 C C . GLU A 1 281 ? 15.993 -13.707 9.410 1.00 34.66 398 GLU A C 1
ATOM 1264 O O . GLU A 1 281 ? 15.648 -14.493 10.301 1.00 29.27 398 GLU A O 1
ATOM 1270 N N . HIS A 1 282 ? 15.183 -13.382 8.419 1.00 28.22 399 HIS A N 1
ATOM 1271 C CA . HIS A 1 282 ? 13.870 -13.997 8.326 1.00 34.98 399 HIS A CA 1
ATOM 1272 C C . HIS A 1 282 ? 13.876 -15.289 7.512 1.00 28.78 399 HIS A C 1
ATOM 1273 O O . HIS A 1 282 ? 12.806 -15.818 7.205 1.00 32.09 399 HIS A O 1
ATOM 1280 N N . GLY A 1 283 ? 15.050 -15.827 7.191 1.00 31.43 400 GLY A N 1
ATOM 1281 C CA . GLY A 1 283 ? 15.095 -17.128 6.543 1.00 31.25 400 GLY A CA 1
ATOM 1282 C C . GLY A 1 283 ? 14.497 -17.136 5.153 1.00 35.35 400 GLY A C 1
ATOM 1283 O O . GLY A 1 283 ? 13.929 -18.144 4.736 1.00 29.97 400 GLY A O 1
ATOM 1284 N N . LEU A 1 284 ? 14.612 -16.026 4.425 1.00 32.22 401 LEU A N 1
ATOM 1285 C CA . LEU A 1 284 ? 14.018 -15.867 3.105 1.00 32.05 401 LEU A CA 1
ATOM 1286 C C . LEU A 1 284 ? 14.991 -16.170 1.983 1.00 29.17 401 LEU A C 1
ATOM 1287 O O . LEU A 1 284 ? 14.578 -16.228 0.815 1.00 32.02 401 LEU A O 1
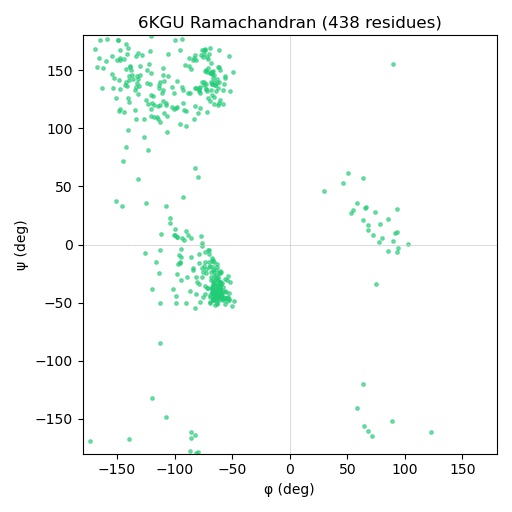ATOM 1292 N N . SER A 1 285 ? 16.267 -16.344 2.308 1.00 25.17 402 SER A N 1
ATOM 1293 C CA . SER A 1 285 ? 17.291 -16.686 1.338 1.00 26.84 402 SER A CA 1
ATOM 1294 C C . SER A 1 285 ? 18.508 -17.168 2.113 1.00 29.24 402 SER A C 1
ATOM 1295 O O . SER A 1 285 ? 18.538 -17.126 3.344 1.00 29.90 402 SER A O 1
ATOM 1298 N N . SER A 1 286 ? 19.517 -17.607 1.379 1.00 33.31 403 SER A N 1
ATOM 1299 C CA . SER A 1 286 ? 20.789 -18.037 1.935 1.00 32.45 403 SER A CA 1
ATOM 1300 C C . SER A 1 286 ? 21.885 -17.558 1.000 1.00 27.83 403 SER A C 1
ATOM 1301 O O . SER A 1 286 ? 21.612 -17.225 -0.158 1.00 27.60 403 SER A O 1
ATOM 1304 N N . PRO A 1 287 ? 23.144 -17.543 1.459 1.00 28.03 404 PRO A N 1
ATOM 1305 C CA . PRO A 1 287 ? 24.203 -16.954 0.625 1.00 25.66 404 PRO A CA 1
ATOM 1306 C C . PRO A 1 287 ? 24.378 -17.630 -0.716 1.00 31.59 404 PRO A C 1
ATOM 1307 O O . PRO A 1 287 ? 24.700 -16.952 -1.699 1.00 28.45 404 PRO A O 1
ATOM 1311 N N . ASP A 1 288 ? 24.174 -18.943 -0.793 1.00 31.28 405 ASP A N 1
ATOM 1312 C CA . ASP A 1 288 ? 24.441 -19.692 -2.005 1.00 32.09 405 ASP A CA 1
ATOM 1313 C C . ASP A 1 288 ? 23.190 -19.940 -2.850 1.00 33.75 405 ASP A C 1
ATOM 1314 O O . ASP A 1 288 ? 23.273 -20.659 -3.847 1.00 30.32 405 ASP A O 1
ATOM 1319 N N . GLU A 1 289 ? 22.040 -19.360 -2.494 1.00 32.23 406 GLU A N 1
ATOM 1320 C CA . GLU A 1 289 ? 20.872 -19.491 -3.359 1.00 27.01 406 GLU A CA 1
ATOM 1321 C C . GLU A 1 289 ? 21.178 -18.884 -4.730 1.00 28.66 406 GLU A C 1
ATOM 1322 O O . GLU A 1 289 ? 21.604 -17.730 -4.823 1.00 30.32 406 GLU A O 1
ATOM 1328 N N . VAL A 1 290 ? 21.002 -19.675 -5.782 1.00 26.79 407 VAL A N 1
ATOM 1329 C CA . VAL A 1 290 ? 21.119 -19.195 -7.159 1.00 29.82 407 VAL A CA 1
ATOM 1330 C C . VAL A 1 290 ? 19.838 -18.450 -7.530 1.00 35.77 407 VAL A C 1
ATOM 1331 O O . VAL A 1 290 ? 18.751 -19.035 -7.544 1.00 28.00 407 VAL A O 1
ATOM 1335 N N . LEU A 1 291 ? 19.962 -17.157 -7.827 1.00 32.59 408 LEU A N 1
ATOM 1336 C CA . LEU A 1 291 ? 18.836 -16.347 -8.253 1.00 33.24 408 LEU A CA 1
ATOM 1337 C C . LEU A 1 291 ? 18.837 -16.199 -9.775 1.00 34.52 408 LEU A C 1
ATOM 1338 O O . LEU A 1 291 ? 19.738 -16.664 -10.466 1.00 31.23 408 LEU A O 1
ATOM 1343 N N . GLN A 1 292 ? 17.800 -15.546 -10.296 1.00 30.34 409 GLN A N 1
ATOM 1344 C CA . GLN A 1 292 ? 17.704 -15.176 -11.704 1.00 34.69 409 GLN A CA 1
ATOM 1345 C C . GLN A 1 292 ? 17.426 -13.679 -11.745 1.00 35.44 409 GLN A C 1
ATOM 1346 O O . GLN A 1 292 ? 16.322 -13.241 -11.405 1.00 33.04 409 GLN A O 1
ATOM 1352 N N . VAL A 1 293 ? 18.419 -12.892 -12.147 1.00 32.38 410 VAL A N 1
ATOM 1353 C CA . VAL A 1 293 ? 18.342 -11.447 -11.958 1.00 33.38 410 VAL A CA 1
ATOM 1354 C C . VAL A 1 293 ? 18.306 -10.775 -13.332 1.00 31.26 410 VAL A C 1
ATOM 1355 O O . VAL A 1 293 ? 19.312 -10.784 -14.054 1.00 30.16 410 VAL A O 1
ATOM 1359 N N . PRO A 1 294 ? 17.180 -10.197 -13.736 1.00 34.09 411 PRO A N 1
ATOM 1360 C CA . PRO A 1 294 ? 17.132 -9.448 -15.000 1.00 34.54 411 PRO A CA 1
ATOM 1361 C C . PRO A 1 294 ? 17.851 -8.114 -14.886 1.00 34.88 411 PRO A C 1
ATOM 1362 O O . PRO A 1 294 ? 18.176 -7.631 -13.801 1.00 36.80 411 PRO A O 1
ATOM 1366 N N . GLY A 1 295 ? 18.057 -7.487 -16.046 1.00 38.64 412 GLY A N 1
ATOM 1367 C CA . GLY A 1 295 ? 18.763 -6.216 -16.084 1.00 33.14 412 GLY A CA 1
ATOM 1368 C C . GLY A 1 295 ? 17.950 -5.060 -15.553 1.00 34.81 412 GLY A C 1
ATOM 1369 O O . GLY A 1 295 ? 18.520 -4.031 -15.175 1.00 36.22 412 GLY A O 1
ATOM 1370 N N . SER A 1 296 ? 16.631 -5.197 -15.525 1.00 33.44 413 SER A N 1
ATOM 1371 C CA . SER A 1 296 ? 15.792 -4.130 -15.013 1.00 38.36 413 SER A CA 1
ATOM 1372 C C . SER A 1 296 ? 14.462 -4.735 -14.630 1.00 39.55 413 SER A C 1
ATOM 1373 O O . SER A 1 296 ? 14.094 -5.804 -15.114 1.00 46.77 413 SER A O 1
ATOM 1376 N N . ILE A 1 297 ? 13.742 -4.041 -13.750 1.00 38.53 414 ILE A N 1
ATOM 1377 C CA . ILE A 1 297 ? 12.384 -4.431 -13.404 1.00 37.95 414 ILE A CA 1
ATOM 1378 C C . ILE A 1 297 ? 11.540 -3.185 -13.181 1.00 44.81 414 ILE A C 1
ATOM 1379 O O . ILE A 1 297 ? 12.046 -2.095 -12.903 1.00 39.33 414 ILE A O 1
ATOM 1384 N N . GLN A 1 298 ? 10.231 -3.384 -13.288 1.00 45.34 415 GLN A N 1
ATOM 1385 C CA . GLN A 1 298 ? 9.227 -2.394 -12.925 1.00 45.54 415 GLN A CA 1
ATOM 1386 C C . GLN A 1 298 ? 8.729 -2.716 -11.523 1.00 44.14 415 GLN A C 1
ATOM 1387 O O . GLN A 1 298 ? 8.178 -3.796 -11.288 1.00 44.79 415 GLN A O 1
ATOM 1393 N N . MET A 1 299 ? 8.926 -1.791 -10.596 1.00 37.83 416 MET A N 1
ATOM 1394 C CA . MET A 1 299 ? 8.517 -2.021 -9.223 1.00 42.35 416 MET A CA 1
ATOM 1395 C C . MET A 1 299 ? 7.967 -0.721 -8.663 1.00 39.94 416 MET A C 1
ATOM 1396 O O . MET A 1 299 ? 8.547 0.340 -8.890 1.00 40.84 416 MET A O 1
ATOM 1401 N N . GLY A 1 300 ? 6.851 -0.806 -7.941 1.00 41.88 417 GLY A N 1
ATOM 1402 C CA . GLY A 1 300 ? 6.296 0.387 -7.322 1.00 42.30 417 GLY A CA 1
ATOM 1403 C C . GLY A 1 300 ? 6.034 1.519 -8.294 1.00 51.19 417 GLY A C 1
ATOM 1404 O O . GLY A 1 300 ? 6.120 2.687 -7.912 1.00 49.25 417 GLY A O 1
ATOM 1405 N N . GLY A 1 301 ? 5.729 1.197 -9.550 1.00 48.17 418 GLY A N 1
ATOM 1406 C CA . GLY A 1 301 ? 5.473 2.184 -10.573 1.00 49.10 418 GLY A CA 1
ATOM 1407 C C . GLY A 1 301 ? 6.697 2.721 -11.278 1.00 54.76 418 GLY A C 1
ATOM 1408 O O . GLY A 1 301 ? 6.550 3.482 -12.238 1.00 58.19 418 GLY A O 1
ATOM 1409 N N . VAL A 1 302 ? 7.899 2.350 -10.843 1.00 50.23 419 VAL A N 1
ATOM 1410 C CA . VAL A 1 302 ? 9.123 2.922 -11.379 1.00 52.44 419 VAL A CA 1
ATOM 1411 C C . VAL A 1 302 ? 9.993 1.802 -11.962 1.00 51.40 419 VAL A C 1
ATOM 1412 O O . VAL A 1 302 ? 9.756 0.611 -11.742 1.00 47.65 419 VAL A O 1
ATOM 1416 N N . THR A 1 303 ? 10.998 2.209 -12.731 1.00 47.40 420 THR A N 1
ATOM 1417 C CA . THR A 1 303 ? 11.900 1.303 -13.429 1.00 49.92 420 THR A CA 1
ATOM 1418 C C . THR A 1 303 ? 13.257 1.326 -12.746 1.00 53.28 420 THR A C 1
ATOM 1419 O O . THR A 1 303 ? 13.904 2.378 -12.681 1.00 52.37 420 THR A O 1
ATOM 1423 N N . VAL A 1 304 ? 13.693 0.168 -12.255 1.00 45.67 421 VAL A N 1
ATOM 1424 C CA . VAL A 1 304 ? 14.992 0.024 -11.612 1.00 47.41 421 VAL A CA 1
ATOM 1425 C C . VAL A 1 304 ? 15.884 -0.792 -12.527 1.00 45.89 421 VAL A C 1
ATOM 1426 O O . VAL A 1 304 ? 15.465 -1.832 -13.043 1.00 44.22 421 VAL A O 1
ATOM 1430 N N . HIS A 1 305 ? 17.108 -0.312 -12.729 1.00 39.47 422 HIS A N 1
ATOM 1431 C CA . HIS A 1 305 ? 18.057 -0.878 -13.668 1.00 40.26 422 HIS A CA 1
ATOM 1432 C C . HIS A 1 305 ? 19.375 -1.060 -12.931 1.00 41.41 422 HIS A C 1
ATOM 1433 O O . HIS A 1 305 ? 19.709 -0.280 -12.037 1.00 40.90 422 HIS A O 1
ATOM 1440 N N . ASP A 1 306 ? 20.106 -2.109 -13.282 1.00 34.49 423 ASP A N 1
ATOM 1441 C CA . ASP A 1 306 ? 21.426 -2.274 -12.697 1.00 30.92 423 ASP A CA 1
ATOM 1442 C C . ASP A 1 306 ? 22.424 -1.323 -13.362 1.00 37.78 423 ASP A C 1
ATOM 1443 O O . ASP A 1 306 ? 22.174 -0.764 -14.428 1.00 39.37 423 ASP A O 1
ATOM 1448 N N . ALA A 1 307 ? 23.561 -1.118 -12.709 1.00 40.93 424 ALA A N 1
ATOM 1449 C CA . ALA A 1 307 ? 24.540 -0.164 -13.221 1.00 40.04 424 ALA A CA 1
ATOM 1450 C C . ALA A 1 307 ? 25.327 -0.695 -14.415 1.00 45.70 424 ALA A C 1
ATOM 1451 O O . ALA A 1 307 ? 26.226 -0.001 -14.906 1.00 41.91 424 ALA A O 1
ATOM 1453 N N . TRP A 1 308 ? 25.038 -1.911 -14.871 1.00 38.32 425 TRP A N 1
ATOM 1454 C CA . TRP A 1 308 ? 25.639 -2.457 -16.078 1.00 38.46 425 TRP A CA 1
ATOM 1455 C C . TRP A 1 308 ? 24.528 -3.153 -16.845 1.00 46.18 425 TRP A C 1
ATOM 1456 O O . TRP A 1 308 ? 23.554 -3.617 -16.254 1.00 40.75 425 TRP A O 1
ATOM 1467 N N . GLU A 1 309 ? 24.645 -3.178 -18.167 1.00 45.67 426 GLU A N 1
ATOM 1468 C CA . GLU A 1 309 ? 23.607 -3.807 -18.970 1.00 46.30 426 GLU A CA 1
ATOM 1469 C C . GLU A 1 309 ? 23.803 -5.320 -18.918 1.00 39.38 426 GLU A C 1
ATOM 1470 O O . GLU A 1 309 ? 24.928 -5.810 -19.058 1.00 41.70 426 GLU A O 1
ATOM 1476 N N . HIS A 1 310 ? 22.722 -6.059 -18.663 1.00 41.34 427 HIS A N 1
ATOM 1477 C CA . HIS A 1 310 ? 22.836 -7.513 -18.617 1.00 40.52 427 HIS A CA 1
ATOM 1478 C C . HIS A 1 310 ? 21.457 -8.132 -18.760 1.00 35.07 427 HIS A C 1
ATOM 1479 O O . HIS A 1 310 ? 20.444 -7.513 -18.422 1.00 40.33 427 HIS A O 1
ATOM 1486 N N . GLY A 1 311 ? 21.430 -9.347 -19.310 1.00 39.23 428 GLY A N 1
ATOM 1487 C CA . GLY A 1 311 ? 20.220 -10.144 -19.342 1.00 41.78 428 GLY A CA 1
ATOM 1488 C C . GLY A 1 311 ? 20.033 -10.853 -18.017 1.00 40.80 428 GLY A C 1
ATOM 1489 O O . GLY A 1 311 ? 20.665 -10.520 -17.012 1.00 35.07 428 GLY A O 1
ATOM 1490 N N . VAL A 1 312 ? 19.163 -11.863 -18.018 1.00 35.81 429 VAL A N 1
ATOM 1491 C CA . VAL A 1 312 ? 18.964 -12.640 -16.800 1.00 37.93 429 VAL A CA 1
ATOM 1492 C C . VAL A 1 312 ? 20.268 -13.328 -16.431 1.00 37.77 429 VAL A C 1
ATOM 1493 O O . VAL A 1 312 ? 20.816 -14.116 -17.212 1.00 42.02 429 VAL A O 1
ATOM 1497 N N . MET A 1 313 ? 20.785 -13.017 -15.248 1.00 35.45 430 MET A N 1
ATOM 1498 C CA . MET A 1 313 ? 22.034 -13.568 -14.747 1.00 36.36 430 MET A CA 1
ATOM 1499 C C . MET A 1 313 ? 21.799 -14.459 -13.534 1.00 36.83 430 MET A C 1
ATOM 1500 O O . MET A 1 313 ? 21.037 -14.092 -12.631 1.00 31.61 430 MET A O 1
ATOM 1505 N N . PRO A 1 314 ? 22.483 -15.637 -13.472 1.00 33.71 431 PRO A N 1
ATOM 1506 C CA . PRO A 1 314 ? 22.408 -16.520 -12.292 1.00 35.26 431 PRO A CA 1
ATOM 1507 C C . PRO A 1 314 ? 23.308 -16.046 -11.152 1.00 33.95 431 PRO A C 1
ATOM 1508 O O . PRO A 1 314 ? 24.209 -16.757 -10.699 1.00 30.10 431 PRO A O 1
ATOM 1512 N N . TYR A 1 315 ? 23.089 -14.808 -10.695 1.00 31.96 432 TYR A N 1
ATOM 1513 C CA . TYR A 1 315 ? 23.786 -14.335 -9.508 1.00 33.62 432 TYR A CA 1
ATOM 1514 C C . TYR A 1 315 ? 23.304 -15.117 -8.293 1.00 33.34 432 TYR A C 1
ATOM 1515 O O . TYR A 1 315 ? 22.112 -15.386 -8.143 1.00 30.45 432 TYR A O 1
ATOM 1524 N N . THR A 1 316 ? 24.233 -15.492 -7.430 1.00 23.73 433 THR A N 1
ATOM 1525 C CA . THR A 1 316 ? 23.824 -15.948 -6.116 1.00 24.73 433 THR A CA 1
ATOM 1526 C C . THR A 1 316 ? 23.392 -14.751 -5.276 1.00 29.89 433 THR A C 1
ATOM 1527 O O . THR A 1 316 ? 23.629 -13.594 -5.626 1.00 30.72 433 THR A O 1
ATOM 1531 N N . THR A 1 317 ? 22.753 -15.042 -4.144 1.00 29.69 434 THR A N 1
ATOM 1532 C CA . THR A 1 317 ? 22.485 -13.998 -3.164 1.00 29.18 434 THR A CA 1
ATOM 1533 C C . THR A 1 317 ? 23.778 -13.285 -2.777 1.00 31.73 434 THR A C 1
ATOM 1534 O O . THR A 1 317 ? 23.842 -12.049 -2.742 1.00 27.80 434 THR A O 1
ATOM 1538 N N . THR A 1 318 ? 24.832 -14.059 -2.515 1.00 31.44 435 THR A N 1
ATOM 1539 C CA . THR A 1 318 ? 26.153 -13.469 -2.282 1.00 30.10 435 THR A CA 1
ATOM 1540 C C . THR A 1 318 ? 26.554 -12.532 -3.417 1.00 29.25 435 THR A C 1
ATOM 1541 O O . THR A 1 318 ? 26.948 -11.383 -3.180 1.00 30.37 435 THR A O 1
ATOM 1545 N N . GLY A 1 319 ? 26.400 -12.985 -4.664 1.00 26.03 436 GLY A N 1
ATOM 1546 C CA . GLY A 1 319 ? 26.760 -12.155 -5.797 1.00 25.62 436 GLY A CA 1
ATOM 1547 C C . GLY A 1 319 ? 25.916 -10.904 -5.951 1.00 28.99 436 GLY A C 1
ATOM 1548 O O . GLY A 1 319 ? 26.392 -9.897 -6.478 1.00 30.68 436 GLY A O 1
ATOM 1549 N N . VAL A 1 320 ? 24.653 -10.952 -5.531 1.00 25.36 437 VAL A N 1
ATOM 1550 C CA . VAL A 1 320 ? 23.803 -9.768 -5.620 1.00 28.95 437 VAL A CA 1
ATOM 1551 C C . VAL A 1 320 ? 24.418 -8.622 -4.831 1.00 27.63 437 VAL A C 1
ATOM 1552 O O . VAL A 1 320 ? 24.501 -7.485 -5.308 1.00 30.55 437 VAL A O 1
ATOM 1556 N N . PHE A 1 321 ? 24.868 -8.908 -3.617 1.00 25.61 438 PHE A N 1
ATOM 1557 C CA . PHE A 1 321 ? 25.532 -7.885 -2.823 1.00 32.29 438 PHE A CA 1
ATOM 1558 C C . PHE A 1 321 ? 26.996 -7.699 -3.217 1.00 30.05 438 PHE A C 1
ATOM 1559 O O . PHE A 1 321 ? 27.490 -6.567 -3.197 1.00 28.19 438 PHE A O 1
ATOM 1567 N N . GLY A 1 322 ? 27.672 -8.765 -3.655 1.00 25.26 439 GLY A N 1
ATOM 1568 C CA . GLY A 1 322 ? 29.060 -8.631 -4.073 1.00 25.30 439 GLY A CA 1
ATOM 1569 C C . GLY A 1 322 ? 29.218 -7.801 -5.338 1.00 33.97 439 GLY A C 1
ATOM 1570 O O . GLY A 1 322 ? 30.172 -7.028 -5.463 1.00 30.56 439 GLY A O 1
ATOM 1571 N N . LYS A 1 323 ? 28.283 -7.940 -6.289 1.00 28.85 440 LYS A N 1
ATOM 1572 C CA . LYS A 1 323 ? 28.294 -7.161 -7.528 1.00 29.33 440 LYS A CA 1
ATOM 1573 C C . LYS A 1 323 ? 27.426 -5.914 -7.447 1.00 31.61 440 LYS A C 1
ATOM 1574 O O . LYS A 1 323 ? 27.509 -5.063 -8.340 1.00 27.01 440 LYS A O 1
ATOM 1580 N N . SER A 1 324 ? 26.613 -5.795 -6.398 1.00 27.83 441 SER A N 1
ATOM 1581 C CA . SER A 1 324 ? 25.730 -4.654 -6.161 1.00 29.09 441 SER A CA 1
ATOM 1582 C C . SER A 1 324 ? 24.670 -4.538 -7.265 1.00 31.38 441 SER A C 1
ATOM 1583 O O . SER A 1 324 ? 24.543 -3.516 -7.942 1.00 30.05 441 SER A O 1
ATOM 1586 N N . SER A 1 325 ? 23.900 -5.617 -7.433 1.00 27.84 442 SER A N 1
ATOM 1587 C CA . SER A 1 325 ? 22.728 -5.599 -8.308 1.00 27.33 442 SER A CA 1
ATOM 1588 C C . SER A 1 325 ? 21.573 -4.936 -7.565 1.00 27.90 442 SER A C 1
ATOM 1589 O O . SER A 1 325 ? 21.113 -5.454 -6.540 1.00 27.68 442 SER A O 1
ATOM 1592 N N . ASN A 1 326 ? 21.154 -3.751 -8.038 1.00 29.25 443 ASN A N 1
ATOM 1593 C CA . ASN A 1 326 ? 19.949 -3.114 -7.509 1.00 31.81 443 ASN A CA 1
ATOM 1594 C C . ASN A 1 326 ? 18.724 -3.989 -7.744 1.00 32.68 443 ASN A C 1
ATOM 1595 O O . ASN A 1 326 ? 17.866 -4.121 -6.863 1.00 30.56 443 ASN A O 1
ATOM 1600 N N . VAL A 1 327 ? 18.613 -4.564 -8.943 1.00 28.67 444 VAL A N 1
ATOM 1601 C CA . VAL A 1 327 ? 17.474 -5.423 -9.263 1.00 31.60 444 VAL A CA 1
ATOM 1602 C C . VAL A 1 327 ? 17.441 -6.635 -8.337 1.00 29.70 444 VAL A C 1
ATOM 1603 O O . VAL A 1 327 ? 16.393 -6.985 -7.780 1.00 28.68 444 VAL A O 1
ATOM 1607 N N . GLY A 1 328 ? 18.585 -7.299 -8.162 1.00 27.16 445 GLY A N 1
ATOM 1608 C CA . GLY A 1 328 ? 18.628 -8.425 -7.243 1.00 26.94 445 GLY A CA 1
ATOM 1609 C C . GLY A 1 328 ? 18.273 -8.011 -5.828 1.00 29.58 445 GLY A C 1
ATOM 1610 O O . GLY A 1 328 ? 17.584 -8.742 -5.106 1.00 27.83 445 GLY A O 1
ATOM 1611 N N . THR A 1 329 ? 18.719 -6.821 -5.417 1.00 28.03 446 THR A N 1
ATOM 1612 C CA . THR A 1 329 ? 18.405 -6.353 -4.069 1.00 26.52 446 THR A CA 1
ATOM 1613 C C . THR A 1 329 ? 16.902 -6.174 -3.893 1.00 30.87 446 THR A C 1
ATOM 1614 O O . THR A 1 329 ? 16.333 -6.574 -2.871 1.00 27.76 446 THR A O 1
ATOM 1618 N N . LEU A 1 330 ? 16.236 -5.614 -4.901 1.00 26.89 447 LEU A N 1
ATOM 1619 C CA . LEU A 1 330 ? 14.803 -5.355 -4.776 1.00 32.87 447 LEU A CA 1
ATOM 1620 C C . LEU A 1 330 ? 13.990 -6.638 -4.874 1.00 26.48 447 LEU A C 1
ATOM 1621 O O . LEU A 1 330 ? 12.967 -6.772 -4.199 1.00 31.01 447 LEU A O 1
ATOM 1626 N N . MET A 1 331 ? 14.417 -7.591 -5.708 1.00 27.83 448 MET A N 1
ATOM 1627 C CA A MET A 1 331 ? 13.734 -8.878 -5.756 0.50 28.72 448 MET A CA 1
ATOM 1628 C CA B MET A 1 331 ? 13.734 -8.879 -5.760 0.50 28.84 448 MET A CA 1
ATOM 1629 C C . MET A 1 331 ? 13.770 -9.565 -4.399 1.00 29.25 448 MET A C 1
ATOM 1630 O O . MET A 1 331 ? 12.747 -10.057 -3.911 1.00 28.87 448 MET A O 1
ATOM 1639 N N . LEU A 1 332 ? 14.947 -9.588 -3.762 1.00 24.59 449 LEU A N 1
ATOM 1640 C CA . LEU A 1 332 ? 15.074 -10.154 -2.420 1.00 28.23 449 LEU A CA 1
ATOM 1641 C C . LEU A 1 332 ? 14.318 -9.329 -1.395 1.00 24.31 449 LEU A C 1
ATOM 1642 O O . LEU A 1 332 ? 13.724 -9.881 -0.465 1.00 29.27 449 LEU A O 1
ATOM 1647 N N . SER A 1 333 ? 14.367 -8.000 -1.519 1.00 25.27 450 SER A N 1
ATOM 1648 C CA . SER A 1 333 ? 13.593 -7.152 -0.614 1.00 29.21 450 SER A CA 1
ATOM 1649 C C . SER A 1 333 ? 12.091 -7.430 -0.737 1.00 32.62 450 SER A C 1
ATOM 1650 O O . SER A 1 333 ? 11.356 -7.311 0.252 1.00 34.19 450 SER A O 1
ATOM 1653 N N . GLN A 1 334 ? 11.619 -7.797 -1.935 1.00 30.63 451 GLN A N 1
ATOM 1654 C CA . GLN A 1 334 ? 10.205 -8.140 -2.105 1.00 35.22 451 GLN A CA 1
ATOM 1655 C C . GLN A 1 334 ? 9.812 -9.320 -1.228 1.00 39.31 451 GLN A C 1
ATOM 1656 O O . GLN A 1 334 ? 8.663 -9.398 -0.778 1.00 33.86 451 GLN A O 1
ATOM 1662 N N . ARG A 1 335 ? 10.746 -10.252 -0.977 1.00 30.45 452 ARG A N 1
ATOM 1663 C CA . ARG A 1 335 ? 10.446 -11.352 -0.066 1.00 32.43 452 ARG A CA 1
ATOM 1664 C C . ARG A 1 335 ? 10.276 -10.841 1.356 1.00 37.43 452 ARG A C 1
ATOM 1665 O O . ARG A 1 335 ? 9.425 -11.337 2.104 1.00 33.65 452 ARG A O 1
ATOM 1673 N N . VAL A 1 336 ? 11.081 -9.846 1.741 1.00 29.63 453 VAL A N 1
ATOM 1674 C CA . VAL A 1 336 ? 11.023 -9.295 3.089 1.00 33.08 453 VAL A CA 1
ATOM 1675 C C . VAL A 1 336 ? 9.698 -8.581 3.327 1.00 32.15 453 VAL A C 1
ATOM 1676 O O . VAL A 1 336 ? 9.051 -8.772 4.363 1.00 31.39 453 VAL A O 1
ATOM 1680 N N . GLY A 1 337 ? 9.287 -7.734 2.382 1.00 34.81 454 GLY A N 1
ATOM 1681 C CA . GLY A 1 337 ? 8.097 -6.928 2.540 1.00 33.83 454 GLY A CA 1
ATOM 1682 C C . GLY A 1 337 ? 8.399 -5.587 3.190 1.00 37.05 454 GLY A C 1
ATOM 1683 O O . GLY A 1 337 ? 9.394 -5.431 3.908 1.00 36.56 454 GLY A O 1
ATOM 1684 N N . PRO A 1 338 ? 7.537 -4.589 2.939 1.00 38.03 455 PRO A N 1
ATOM 1685 C CA . PRO A 1 338 ? 7.774 -3.236 3.486 1.00 37.63 455 PRO A CA 1
ATOM 1686 C C . PRO A 1 338 ? 7.845 -3.170 5.004 1.00 36.04 455 PRO A C 1
ATOM 1687 O O . PRO A 1 338 ? 8.725 -2.487 5.551 1.00 35.54 455 PRO A O 1
ATOM 1691 N N . GLU A 1 339 ? 6.943 -3.868 5.702 1.00 35.86 456 GLU A N 1
ATOM 1692 C CA . GLU A 1 339 ? 6.877 -3.768 7.159 1.00 35.06 456 GLU A CA 1
ATOM 1693 C C . GLU A 1 339 ? 8.136 -4.307 7.821 1.00 37.16 456 GLU A C 1
ATOM 1694 O O . GLU A 1 339 ? 8.728 -3.650 8.684 1.00 35.62 456 GLU A O 1
ATOM 1700 N N . ARG A 1 340 ? 8.536 -5.529 7.472 1.00 35.73 457 ARG A N 1
ATOM 1701 C CA . ARG A 1 340 ? 9.740 -6.071 8.081 1.00 34.02 457 ARG A CA 1
ATOM 1702 C C . ARG A 1 340 ? 10.965 -5.275 7.642 1.00 33.83 457 ARG A C 1
ATOM 1703 O O . ARG A 1 340 ? 11.889 -5.070 8.431 1.00 34.74 457 ARG A O 1
ATOM 1711 N N . TYR A 1 341 ? 10.978 -4.788 6.400 1.00 35.03 458 TYR A N 1
ATOM 1712 C CA . TYR A 1 341 ? 12.108 -3.979 5.966 1.00 32.13 458 TYR A CA 1
ATOM 1713 C C . TYR A 1 341 ? 12.208 -2.698 6.790 1.00 39.13 458 TYR A C 1
ATOM 1714 O O . TYR A 1 341 ? 13.273 -2.370 7.322 1.00 31.09 458 TYR A O 1
ATOM 1723 N N . TYR A 1 342 ? 11.105 -1.954 6.903 1.00 37.72 459 TYR A N 1
ATOM 1724 C CA . TYR A 1 342 ? 11.141 -0.728 7.692 1.00 40.90 459 TYR A CA 1
ATOM 1725 C C . TYR A 1 342 ? 11.508 -1.010 9.146 1.00 38.47 459 TYR A C 1
ATOM 1726 O O . TYR A 1 342 ? 12.225 -0.222 9.777 1.00 37.06 459 TYR A O 1
ATOM 1735 N N . ASP A 1 343 ? 11.051 -2.137 9.693 1.00 32.52 460 ASP A N 1
ATOM 1736 C CA . ASP A 1 343 ? 11.414 -2.446 11.072 1.00 35.22 460 ASP A CA 1
ATOM 1737 C C . ASP A 1 343 ? 12.919 -2.630 11.202 1.00 37.68 460 ASP A C 1
ATOM 1738 O O . ASP A 1 343 ? 13.524 -2.197 12.189 1.00 35.87 460 ASP A O 1
ATOM 1743 N N . MET A 1 344 ? 13.544 -3.243 10.196 1.00 35.74 461 MET A N 1
ATOM 1744 C CA . MET A 1 344 ? 14.983 -3.472 10.248 1.00 38.99 461 MET A CA 1
ATOM 1745 C C . MET A 1 344 ? 15.756 -2.160 10.142 1.00 32.29 461 MET A C 1
ATOM 1746 O O . MET A 1 344 ? 16.732 -1.955 10.876 1.00 33.61 461 MET A O 1
ATOM 1751 N N . LEU A 1 345 ? 15.340 -1.272 9.225 1.00 33.01 462 LEU A N 1
ATOM 1752 C CA . LEU A 1 345 ? 15.915 0.072 9.139 1.00 34.79 462 LEU A CA 1
ATOM 1753 C C . LEU A 1 345 ? 15.967 0.739 10.502 1.00 37.74 462 LEU A C 1
ATOM 1754 O O . LEU A 1 345 ? 16.985 1.327 10.885 1.00 32.14 462 LEU A O 1
ATOM 1759 N N . ARG A 1 346 ? 14.851 0.694 11.236 1.00 35.13 463 ARG A N 1
ATOM 1760 C CA . ARG A 1 346 ? 14.793 1.342 12.543 1.00 36.76 463 ARG A CA 1
ATOM 1761 C C . ARG A 1 346 ? 15.715 0.659 13.540 1.00 32.78 463 ARG A C 1
ATOM 1762 O O . ARG A 1 346 ? 16.405 1.333 14.315 1.00 34.65 463 ARG A O 1
ATOM 1770 N N . LYS A 1 347 ? 15.754 -0.678 13.537 1.00 31.31 464 LYS A N 1
ATOM 1771 C CA . LYS A 1 347 ? 16.641 -1.357 14.478 1.00 30.96 464 LYS A CA 1
ATOM 1772 C C . LYS A 1 347 ? 18.098 -1.008 14.200 1.00 30.29 464 LYS A C 1
ATOM 1773 O O . LYS A 1 347 ? 18.904 -0.889 15.130 1.00 30.71 464 LYS A O 1
ATOM 1779 N N . PHE A 1 348 ? 18.456 -0.844 12.922 1.00 28.03 465 PHE A N 1
ATOM 1780 C CA . PHE A 1 348 ? 19.808 -0.441 12.573 1.00 27.46 465 PHE A CA 1
ATOM 1781 C C . PHE A 1 348 ? 20.112 1.002 12.965 1.00 32.13 465 PHE A C 1
ATOM 1782 O O . PHE A 1 348 ? 21.248 1.442 12.758 1.00 32.76 465 PHE A O 1
ATOM 1790 N N . GLY A 1 349 ? 19.128 1.755 13.469 1.00 33.50 466 GLY A N 1
ATOM 1791 C CA . GLY A 1 349 ? 19.355 3.075 14.039 1.00 34.02 466 GLY A CA 1
ATOM 1792 C C . GLY A 1 349 ? 19.239 4.245 13.085 1.00 30.55 466 GLY A C 1
ATOM 1793 O O . GLY A 1 349 ? 19.596 5.369 13.463 1.00 32.31 466 GLY A O 1
ATOM 1794 N N . LEU A 1 350 ? 18.744 4.031 11.871 1.00 28.38 467 LEU A N 1
ATOM 1795 C CA . LEU A 1 350 ? 18.647 5.119 10.910 1.00 31.69 467 LEU A CA 1
ATOM 1796 C C . LEU A 1 350 ? 17.526 6.077 11.300 1.00 34.83 467 LEU A C 1
ATOM 1797 O O . LEU A 1 350 ? 16.543 5.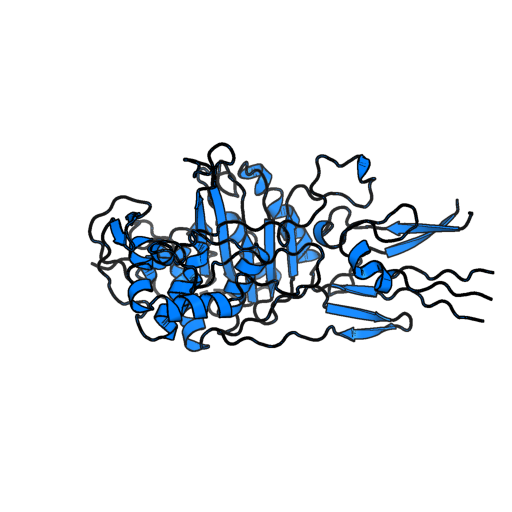692 11.935 1.00 37.46 467 LEU A O 1
ATOM 1802 N N . GLY A 1 351 ? 17.695 7.345 10.939 1.00 32.30 468 GLY A N 1
ATOM 1803 C CA . GLY A 1 351 ? 16.725 8.378 11.255 1.00 28.02 468 GLY A CA 1
ATOM 1804 C C . GLY A 1 351 ? 16.764 8.874 12.685 1.00 34.56 468 GLY A C 1
ATOM 1805 O O . GLY A 1 351 ? 15.949 9.728 13.050 1.00 32.31 468 GLY A O 1
ATOM 1806 N N . GLN A 1 352 ? 17.682 8.373 13.505 1.00 26.98 469 GLN A N 1
ATOM 1807 C CA . GLN A 1 352 ? 17.775 8.733 14.910 1.00 31.74 469 GLN A CA 1
ATOM 1808 C C . GLN A 1 352 ? 19.221 9.088 15.246 1.00 32.19 469 GLN A C 1
ATOM 1809 O O . GLN A 1 352 ? 20.152 8.400 14.817 1.00 30.68 469 GLN A O 1
ATOM 1815 N N . ARG A 1 353 ? 19.405 10.165 16.010 1.00 30.77 470 ARG A N 1
ATOM 1816 C CA . ARG A 1 353 ? 20.716 10.490 16.561 1.00 31.29 470 ARG A CA 1
ATOM 1817 C C . ARG A 1 353 ? 21.272 9.332 17.383 1.00 34.34 470 ARG A C 1
ATOM 1818 O O . ARG A 1 353 ? 20.540 8.650 18.106 1.00 30.04 470 ARG A O 1
ATOM 1826 N N . THR A 1 354 ? 22.589 9.135 17.298 1.00 30.43 471 THR A N 1
ATOM 1827 C CA . THR A 1 354 ? 23.217 8.066 18.052 1.00 28.82 471 THR A CA 1
ATOM 1828 C C . THR A 1 354 ? 23.348 8.404 19.534 1.00 29.45 471 THR A C 1
ATOM 1829 O O . THR A 1 354 ? 23.458 7.483 20.348 1.00 29.33 471 THR A O 1
ATOM 1833 N N . GLY A 1 355 ? 23.356 9.692 19.892 1.00 29.43 472 GLY A N 1
ATOM 1834 C CA . GLY A 1 355 ? 23.741 10.096 21.234 1.00 29.76 472 GLY A CA 1
ATOM 1835 C C . GLY A 1 355 ? 25.230 9.999 21.511 1.00 33.81 472 GLY A C 1
ATOM 1836 O O . GLY A 1 355 ? 25.633 9.817 22.670 1.00 29.18 472 GLY A O 1
ATOM 1837 N N . VAL A 1 356 ? 26.069 10.134 20.477 1.00 30.28 473 VAL A N 1
ATOM 1838 C CA . VAL A 1 356 ? 27.512 9.906 20.625 1.00 29.53 473 VAL A CA 1
ATOM 1839 C C . VAL A 1 356 ? 28.171 10.889 21.587 1.00 30.21 473 VAL A C 1
ATOM 1840 O O . VAL A 1 356 ? 29.267 10.614 22.099 1.00 34.43 473 VAL A O 1
ATOM 1844 N N . GLY A 1 357 ? 27.538 12.026 21.862 1.00 31.72 474 GLY A N 1
ATOM 1845 C CA . GLY A 1 357 ? 28.151 13.012 22.729 1.00 29.68 474 GLY A CA 1
ATOM 1846 C C . GLY A 1 357 ? 28.948 14.072 21.998 1.00 37.46 474 GLY A C 1
ATOM 1847 O O . GLY A 1 357 ? 29.942 14.578 22.539 1.00 32.95 474 GLY A O 1
ATOM 1848 N N . LEU A 1 358 ? 28.561 14.406 20.773 1.00 27.64 475 LEU A N 1
ATOM 1849 C CA . LEU A 1 358 ? 29.234 15.432 20.000 1.00 28.93 475 LEU A CA 1
ATOM 1850 C C . LEU A 1 358 ? 28.225 16.487 19.572 1.00 32.62 475 LEU A C 1
ATOM 1851 O O . LEU A 1 358 ? 27.107 16.138 19.182 1.00 32.35 475 LEU A O 1
ATOM 1856 N N . PRO A 1 359 ? 28.581 17.770 19.618 1.00 29.60 476 PRO A N 1
ATOM 1857 C CA . PRO A 1 359 ? 27.621 18.808 19.223 1.00 29.19 476 PRO A CA 1
ATOM 1858 C C . PRO A 1 359 ? 27.327 18.769 17.729 1.00 32.90 476 PRO A C 1
ATOM 1859 O O . PRO A 1 359 ? 28.180 18.411 16.915 1.00 29.27 476 PRO A O 1
ATOM 1863 N N . GLY A 1 360 ? 26.095 19.142 17.373 1.00 34.64 477 GLY A N 1
ATOM 1864 C CA . GLY A 1 360 ? 25.713 19.268 15.977 1.00 32.00 477 GLY A CA 1
ATOM 1865 C C . GLY A 1 360 ? 25.415 17.971 15.254 1.00 30.25 477 GLY A C 1
ATOM 1866 O O . GLY A 1 360 ? 25.402 17.958 14.016 1.00 26.63 477 GLY A O 1
ATOM 1867 N N . GLU A 1 361 ? 25.170 16.878 15.979 1.00 26.87 478 GLU A N 1
ATOM 1868 C CA . GLU A 1 361 ? 24.882 15.608 15.325 1.00 23.97 478 GLU A CA 1
ATOM 1869 C C . GLU A 1 361 ? 23.535 15.669 14.605 1.00 33.64 478 GLU A C 1
ATOM 1870 O O . GLU A 1 361 ? 22.525 16.051 15.202 1.00 31.97 478 GLU A O 1
ATOM 1876 N N . SER A 1 362 ? 23.514 15.282 13.328 1.00 26.84 479 SER A N 1
ATOM 1877 C CA . SER A 1 362 ? 22.253 15.190 12.602 1.00 29.46 479 SER A CA 1
ATOM 1878 C C . SER A 1 362 ? 21.604 13.832 12.844 1.00 27.59 479 SER A C 1
ATOM 1879 O O . SER A 1 362 ? 22.279 12.831 13.092 1.00 30.61 479 SER A O 1
ATOM 1882 N N . ALA A 1 363 ? 20.277 13.806 12.782 1.00 30.68 480 ALA A N 1
ATOM 1883 C CA . ALA A 1 363 ? 19.532 12.563 12.899 1.00 29.51 480 ALA A CA 1
ATOM 1884 C C . ALA A 1 363 ? 19.384 11.836 11.575 1.00 34.80 480 ALA A C 1
ATOM 1885 O O . ALA A 1 363 ? 18.922 10.684 11.562 1.00 29.92 480 ALA A O 1
ATOM 1887 N N . GLY A 1 364 ? 19.739 12.479 10.469 1.00 27.89 481 GLY A N 1
ATOM 1888 C CA . GLY A 1 364 ? 19.456 11.906 9.178 1.00 29.73 481 GLY A CA 1
ATOM 1889 C C . GLY A 1 364 ? 17.959 11.981 8.916 1.00 36.74 481 GLY A C 1
ATOM 1890 O O . GLY A 1 364 ? 17.220 12.682 9.595 1.00 35.54 481 GLY A O 1
ATOM 1891 N N . LEU A 1 365 ? 17.514 11.222 7.919 1.00 36.32 482 LEU A N 1
ATOM 1892 C CA . LEU A 1 365 ? 16.111 11.253 7.537 1.00 40.86 482 LEU A CA 1
ATOM 1893 C C . LEU A 1 365 ? 15.696 9.912 6.961 1.00 35.37 482 LEU A C 1
ATOM 1894 O O . LEU A 1 365 ? 16.324 9.426 6.016 1.00 36.51 482 LEU A O 1
ATOM 1899 N N . VAL A 1 366 ? 14.633 9.338 7.528 1.00 30.90 483 VAL A N 1
ATOM 1900 C CA . VAL A 1 366 ? 14.037 8.102 7.044 1.00 36.04 483 VAL A CA 1
ATOM 1901 C C . VAL A 1 366 ? 12.523 8.291 6.999 1.00 40.85 483 VAL A C 1
ATOM 1902 O O . VAL A 1 366 ? 11.890 8.435 8.049 1.00 39.93 483 VAL A O 1
ATOM 1906 N N . PRO A 1 367 ? 11.890 8.259 5.833 1.00 37.75 484 PRO A N 1
ATOM 1907 C CA . PRO A 1 367 ? 10.416 8.407 5.772 1.00 41.27 484 PRO A CA 1
ATOM 1908 C C . PRO A 1 367 ? 9.713 7.286 6.517 1.00 38.94 484 PRO A C 1
ATOM 1909 O O . PRO A 1 367 ? 9.926 6.097 6.227 1.00 39.72 484 PRO A O 1
ATOM 1913 N N . PRO A 1 368 ? 8.889 7.623 7.510 1.00 39.48 485 PRO A N 1
ATOM 1914 C CA . PRO A 1 368 ? 8.122 6.587 8.215 1.00 45.93 485 PRO A CA 1
ATOM 1915 C C . PRO A 1 368 ? 7.174 5.863 7.267 1.00 41.40 485 PRO A C 1
ATOM 1916 O O . PRO A 1 368 ? 6.750 6.399 6.240 1.00 40.82 485 PRO A O 1
ATOM 1920 N N . ILE A 1 369 ? 6.872 4.609 7.606 1.00 43.95 486 ILE A N 1
ATOM 1921 C CA . ILE A 1 369 ? 6.188 3.754 6.644 1.00 44.18 486 ILE A CA 1
ATOM 1922 C C . ILE A 1 369 ? 4.772 4.256 6.356 1.00 46.03 486 ILE A C 1
ATOM 1923 O O . ILE A 1 369 ? 4.310 4.177 5.210 1.00 41.45 486 ILE A O 1
ATOM 1928 N N . ASP A 1 370 ? 4.083 4.834 7.351 1.00 46.32 487 ASP A N 1
ATOM 1929 C CA A ASP A 1 370 ? 2.725 5.301 7.089 0.57 47.46 487 ASP A CA 1
ATOM 1930 C CA B ASP A 1 370 ? 2.732 5.351 7.141 0.43 47.54 487 ASP A CA 1
ATOM 1931 C C . ASP A 1 370 ? 2.676 6.461 6.102 1.00 51.21 487 ASP A C 1
ATOM 1932 O O . ASP A 1 370 ? 1.583 6.806 5.641 1.00 54.57 487 ASP A O 1
ATOM 1941 N N . GLN A 1 371 ? 3.817 7.038 5.730 1.00 48.19 488 GLN A N 1
ATOM 1942 C CA . GLN A 1 371 ? 3.858 8.102 4.737 1.00 45.29 488 GLN A CA 1
ATOM 1943 C C . GLN A 1 371 ? 4.533 7.682 3.437 1.00 46.14 488 GLN A C 1
ATOM 1944 O O . GLN A 1 371 ? 4.760 8.529 2.573 1.00 45.01 488 GLN A O 1
ATOM 1950 N N . TRP A 1 372 ? 4.839 6.398 3.263 1.00 45.27 489 TRP A N 1
ATOM 1951 C CA . TRP A 1 372 ? 5.501 5.954 2.040 1.00 48.14 489 TRP A CA 1
ATOM 1952 C C . TRP A 1 372 ? 4.618 6.194 0.817 1.00 56.18 489 TRP A C 1
ATOM 1953 O O . TRP A 1 372 ? 3.396 6.030 0.865 1.00 53.67 489 TRP A O 1
ATOM 1964 N N . SER A 1 373 ? 5.244 6.584 -0.288 1.00 42.24 490 SER A N 1
ATOM 1965 C CA . SER A 1 373 ? 4.543 6.609 -1.557 1.00 48.54 490 SER A CA 1
ATOM 1966 C C . SER A 1 373 ? 4.488 5.194 -2.130 1.00 53.11 490 SER A C 1
ATOM 1967 O O . SER A 1 373 ? 4.969 4.228 -1.530 1.00 51.35 490 SER A O 1
ATOM 1970 N N . GLY A 1 374 ? 3.906 5.061 -3.317 1.00 51.88 491 GLY A N 1
ATOM 1971 C CA . GLY A 1 374 ? 3.930 3.759 -3.957 1.00 52.78 491 GLY A CA 1
ATOM 1972 C C . GLY A 1 374 ? 5.309 3.316 -4.393 1.00 49.51 491 GLY A C 1
ATOM 1973 O O . GLY A 1 374 ? 5.497 2.129 -4.676 1.00 52.24 491 GLY A O 1
ATOM 1974 N N . SER A 1 375 ? 6.274 4.239 -4.429 1.00 47.01 492 SER A N 1
ATOM 1975 C CA . SER A 1 375 ? 7.601 3.989 -4.969 1.00 44.83 492 SER A CA 1
ATOM 1976 C C . SER A 1 375 ? 8.714 4.013 -3.920 1.00 43.86 492 SER A C 1
ATOM 1977 O O . SER A 1 375 ? 9.872 3.739 -4.267 1.00 40.02 492 SER A O 1
ATOM 1980 N N . THR A 1 376 ? 8.405 4.354 -2.663 1.00 38.07 493 THR A N 1
ATOM 1981 C CA . THR A 1 376 ? 9.406 4.352 -1.596 1.00 39.72 493 THR A CA 1
ATOM 1982 C C . THR A 1 376 ? 10.117 3.010 -1.488 1.00 41.29 493 THR A C 1
ATOM 1983 O O . THR A 1 376 ? 11.352 2.951 -1.408 1.00 35.58 493 THR A O 1
ATOM 1987 N N . PHE A 1 377 ? 9.344 1.919 -1.464 1.00 32.99 494 PHE A N 1
ATOM 1988 C CA . PHE A 1 377 ? 9.921 0.598 -1.260 1.00 38.50 494 PHE A CA 1
ATOM 1989 C C . PHE A 1 377 ? 10.811 0.166 -2.421 1.00 40.59 494 PHE A C 1
ATOM 1990 O O . PHE A 1 377 ? 11.670 -0.702 -2.239 1.00 33.23 494 PHE A O 1
ATOM 1998 N N . ALA A 1 378 ? 10.631 0.742 -3.604 1.00 33.99 495 ALA A N 1
ATOM 1999 C CA . ALA A 1 378 ? 11.552 0.486 -4.699 1.00 35.53 495 ALA A CA 1
ATOM 2000 C C . ALA A 1 378 ? 12.849 1.278 -4.582 1.00 37.45 495 ALA A C 1
ATOM 2001 O O . ALA A 1 378 ? 13.763 1.055 -5.381 1.00 35.26 495 ALA A O 1
ATOM 2003 N N . ASN A 1 379 ? 12.947 2.206 -3.629 1.00 36.19 496 ASN A N 1
ATOM 2004 C CA . ASN A 1 379 ? 14.102 3.086 -3.511 1.00 34.10 496 ASN A CA 1
ATOM 2005 C C . ASN A 1 379 ? 14.926 2.835 -2.257 1.00 31.18 496 ASN A C 1
ATOM 2006 O O . ASN A 1 379 ? 16.155 2.720 -2.342 1.00 29.20 496 ASN A O 1
ATOM 2011 N N . LEU A 1 380 ? 14.281 2.778 -1.087 1.00 32.94 497 LEU A N 1
ATOM 2012 C CA . LEU A 1 380 ? 15.003 2.611 0.176 1.00 34.52 497 LEU A CA 1
ATOM 2013 C C . LEU A 1 380 ? 15.961 1.422 0.189 1.00 29.19 497 LEU A C 1
ATOM 2014 O O . LEU A 1 380 ? 17.107 1.594 0.637 1.00 32.70 497 LEU A O 1
ATOM 2019 N N . PRO A 1 381 ? 15.576 0.216 -0.255 1.00 31.94 498 PRO A N 1
ATOM 2020 C CA . PRO A 1 381 ? 16.508 -0.923 -0.161 1.00 30.71 498 PRO A CA 1
ATOM 2021 C C . PRO A 1 381 ? 17.800 -0.730 -0.925 1.00 33.88 498 PRO A C 1
ATOM 2022 O O . PRO A 1 381 ? 18.805 -1.332 -0.545 1.00 28.57 498 PRO A O 1
ATOM 2026 N N . ILE A 1 382 ? 17.839 0.108 -1.961 1.00 29.73 499 ILE A N 1
ATOM 2027 C CA . ILE A 1 382 ? 19.108 0.384 -2.629 1.00 32.64 499 ILE A CA 1
ATOM 2028 C C . ILE A 1 382 ? 19.724 1.709 -2.168 1.00 31.17 499 ILE A C 1
ATOM 2029 O O . ILE A 1 382 ? 20.667 2.198 -2.790 1.00 32.02 499 ILE A O 1
ATOM 2034 N N . GLY A 1 383 ? 19.224 2.287 -1.080 1.00 31.08 500 GLY A N 1
ATOM 2035 C CA . GLY A 1 383 ? 19.834 3.471 -0.506 1.00 26.53 500 GLY A CA 1
ATOM 2036 C C . GLY A 1 383 ? 19.403 4.794 -1.107 1.00 33.63 500 GLY A C 1
ATOM 2037 O O . GLY A 1 383 ? 20.141 5.777 -0.985 1.00 33.88 500 GLY A O 1
ATOM 2038 N N . GLN A 1 384 ? 18.241 4.858 -1.750 1.00 32.17 501 GLN A N 1
ATOM 2039 C CA . GLN A 1 384 ? 17.726 6.099 -2.313 1.00 38.27 501 GLN A CA 1
ATOM 2040 C C . GLN A 1 384 ? 16.490 6.513 -1.534 1.00 34.69 501 GLN A C 1
ATOM 2041 O O . GLN A 1 384 ? 15.675 5.664 -1.167 1.00 34.14 501 GLN A O 1
ATOM 2047 N N . GLY A 1 385 ? 16.347 7.814 -1.275 1.00 30.96 502 GLY A N 1
ATOM 2048 C CA . GLY A 1 385 ? 15.167 8.298 -0.579 1.00 32.31 502 GLY A CA 1
ATOM 2049 C C . GLY A 1 385 ? 15.301 8.412 0.921 1.00 35.78 502 GLY A C 1
ATOM 2050 O O . GLY A 1 385 ? 14.294 8.613 1.611 1.00 31.23 502 GLY A O 1
ATOM 2051 N N . LEU A 1 386 ? 16.511 8.286 1.448 1.00 28.94 503 LEU A N 1
ATOM 2052 C CA . LEU A 1 386 ? 16.772 8.471 2.862 1.00 26.80 503 LEU A CA 1
ATOM 2053 C C . LEU A 1 386 ? 18.169 9.053 2.970 1.00 31.90 503 LEU A C 1
ATOM 2054 O O . LEU A 1 386 ? 18.935 9.057 1.996 1.00 29.94 503 LEU A O 1
ATOM 2059 N N . SER A 1 387 ? 18.503 9.548 4.158 1.00 28.01 504 SER A N 1
ATOM 2060 C CA . SER A 1 387 ? 19.835 10.091 4.366 1.00 29.04 504 SER A CA 1
ATOM 2061 C C . SER A 1 387 ? 20.340 9.654 5.726 1.00 30.19 504 SER A C 1
ATOM 2062 O O . SER A 1 387 ? 19.554 9.403 6.644 1.00 30.10 504 SER A O 1
ATOM 2065 N N . MET A 1 388 ? 21.667 9.578 5.853 1.00 27.46 505 MET A N 1
ATOM 2066 C CA . MET A 1 388 ? 22.297 9.174 7.097 1.00 23.16 505 MET A CA 1
ATOM 2067 C C . MET A 1 388 ? 23.642 9.867 7.186 1.00 26.24 505 MET A C 1
ATOM 2068 O O . MET A 1 388 ? 24.225 10.251 6.172 1.00 26.89 505 MET A O 1
ATOM 2073 N N . THR A 1 389 ? 24.145 9.978 8.408 1.00 25.38 506 THR A N 1
ATOM 2074 C CA . THR A 1 389 ? 25.500 10.443 8.630 1.00 25.40 506 THR A CA 1
ATOM 2075 C C . THR A 1 389 ? 26.501 9.308 8.446 1.00 24.40 506 THR A C 1
ATOM 2076 O O . THR A 1 389 ? 26.158 8.121 8.452 1.00 24.74 506 THR A O 1
ATOM 2080 N N . LEU A 1 390 ? 27.765 9.697 8.273 1.00 26.03 507 LEU A N 1
ATOM 2081 C CA . LEU A 1 390 ? 28.853 8.727 8.265 1.00 23.10 507 LEU A CA 1
ATOM 2082 C C . LEU A 1 390 ? 28.860 7.889 9.537 1.00 24.98 507 LEU A C 1
ATOM 2083 O O . LEU A 1 390 ? 29.110 6.676 9.492 1.00 27.51 507 LEU A O 1
ATOM 2088 N N . LEU A 1 391 ? 28.604 8.519 10.689 1.00 24.76 508 LEU A N 1
ATOM 2089 C CA . LEU A 1 391 ? 28.622 7.768 11.944 1.00 27.29 508 LEU A CA 1
ATOM 2090 C C . LEU A 1 391 ? 27.496 6.738 11.989 1.00 27.24 508 LEU A C 1
ATOM 2091 O O . LEU A 1 391 ? 27.703 5.596 12.422 1.00 27.19 508 LEU A O 1
ATOM 2096 N N . GLN A 1 392 ? 26.282 7.143 11.584 1.00 24.89 509 GLN A N 1
ATOM 2097 C CA . GLN A 1 392 ? 25.170 6.199 11.485 1.00 25.33 509 GLN A CA 1
ATOM 2098 C C . GLN A 1 392 ? 25.504 5.044 10.540 1.00 28.06 509 GLN A C 1
ATOM 2099 O O . GLN A 1 392 ? 25.237 3.878 10.845 1.00 25.32 509 GLN A O 1
ATOM 2105 N N . MET A 1 393 ? 26.032 5.365 9.356 1.00 23.55 510 MET A N 1
ATOM 2106 C CA . MET A 1 393 ? 26.406 4.328 8.396 1.00 26.35 510 MET A CA 1
ATOM 2107 C C . MET A 1 393 ? 27.381 3.346 9.022 1.00 24.26 510 MET A C 1
ATOM 2108 O O . MET A 1 393 ? 27.170 2.127 8.985 1.00 30.87 510 MET A O 1
ATOM 2113 N N . THR A 1 394 ? 28.452 3.870 9.621 1.00 24.58 511 THR A N 1
ATOM 2114 C CA . THR A 1 394 ? 29.431 3.024 10.290 1.00 24.30 511 THR A CA 1
ATOM 2115 C C . THR A 1 394 ? 28.801 2.243 11.441 1.00 26.33 511 THR A C 1
ATOM 2116 O O . THR A 1 394 ? 29.169 1.092 11.694 1.00 27.00 511 THR A O 1
ATOM 2120 N N . GLY A 1 395 ? 27.847 2.852 12.148 1.00 29.47 512 GLY A N 1
ATOM 2121 C CA . GLY A 1 395 ? 27.207 2.161 13.257 1.00 23.73 512 GLY A CA 1
ATOM 2122 C C . GLY A 1 395 ? 26.383 0.968 12.806 1.00 30.01 512 GLY A C 1
ATOM 2123 O O . GLY A 1 395 ? 26.281 -0.030 13.532 1.00 31.17 512 GLY A O 1
ATOM 2124 N N . MET A 1 396 ? 25.811 1.039 11.598 1.00 28.52 513 MET A N 1
ATOM 2125 C CA . MET A 1 396 ? 25.099 -0.103 11.023 1.00 30.86 513 MET A CA 1
ATOM 2126 C C . MET A 1 396 ? 26.008 -1.308 10.900 1.00 30.92 513 MET A C 1
ATOM 2127 O O . MET A 1 396 ? 25.619 -2.434 11.233 1.00 32.03 513 MET A O 1
ATOM 2132 N N . TYR A 1 397 ? 27.212 -1.097 10.365 1.00 27.71 514 TYR A N 1
ATOM 2133 C CA . TYR A 1 397 ? 28.130 -2.210 10.163 1.00 28.65 514 TYR A CA 1
ATOM 2134 C C . TYR A 1 397 ? 28.699 -2.691 11.493 1.00 28.38 514 TYR A C 1
ATOM 2135 O O . TYR A 1 397 ? 29.065 -3.865 11.625 1.00 28.03 514 TYR A O 1
ATOM 2144 N N . GLN A 1 398 ? 28.730 -1.810 12.498 1.00 26.62 515 GLN A N 1
ATOM 2145 C CA . GLN A 1 398 ? 29.127 -2.231 13.840 1.00 27.25 515 GLN A CA 1
ATOM 2146 C C . GLN A 1 398 ? 28.164 -3.268 14.402 1.00 26.82 515 GLN A C 1
ATOM 2147 O O . GLN A 1 398 ? 28.585 -4.207 15.098 1.00 26.31 515 GLN A O 1
ATOM 2153 N N . ALA A 1 399 ? 26.862 -3.111 14.125 1.00 26.84 516 ALA A N 1
ATOM 2154 C CA . ALA A 1 399 ? 25.879 -4.081 14.603 1.00 24.32 516 ALA A CA 1
ATOM 2155 C C . ALA A 1 399 ? 26.196 -5.473 14.077 1.00 28.59 516 ALA A C 1
ATOM 2156 O O . ALA A 1 399 ? 26.129 -6.469 14.811 1.00 26.24 516 ALA A O 1
ATOM 2158 N N . ILE A 1 400 ? 26.523 -5.553 12.786 1.00 26.37 517 ILE A N 1
ATOM 2159 C CA . ILE A 1 400 ? 26.831 -6.826 12.154 1.00 24.31 517 ILE A CA 1
ATOM 2160 C C . ILE A 1 400 ? 28.184 -7.339 12.628 1.00 28.12 517 ILE A C 1
ATOM 2161 O O . ILE A 1 400 ? 28.380 -8.545 12.818 1.00 28.11 517 ILE A O 1
ATOM 2166 N N . ALA A 1 401 ? 29.140 -6.428 12.820 1.00 26.76 518 ALA A N 1
ATOM 2167 C CA . ALA A 1 401 ? 30.438 -6.814 13.366 1.00 27.96 518 ALA A CA 1
ATOM 2168 C C . ALA A 1 401 ? 30.293 -7.429 14.761 1.00 29.26 518 ALA A C 1
ATOM 2169 O O . ALA A 1 401 ? 30.990 -8.390 15.101 1.00 30.17 518 ALA A O 1
ATOM 2171 N N . ASN A 1 402 ? 29.392 -6.887 15.577 1.00 27.24 519 ASN A N 1
ATOM 2172 C CA . ASN A 1 402 ? 29.238 -7.330 16.962 1.00 30.88 519 ASN A CA 1
ATOM 2173 C C . ASN A 1 402 ? 28.171 -8.413 17.086 1.00 31.37 519 ASN A C 1
ATOM 2174 O O . ASN A 1 402 ? 27.346 -8.394 18.009 1.00 28.94 519 ASN A O 1
ATOM 2179 N N . ASP A 1 403 ? 28.155 -9.351 16.126 1.00 28.44 520 ASP A N 1
ATOM 2180 C CA . ASP A 1 403 ? 27.313 -10.542 16.201 1.00 29.52 520 ASP A CA 1
ATOM 2181 C C . ASP A 1 403 ? 25.842 -10.173 16.317 1.00 30.80 520 ASP A C 1
ATOM 2182 O O . ASP A 1 403 ? 25.069 -10.846 17.000 1.00 31.52 520 ASP A O 1
ATOM 2187 N N . GLY A 1 404 ? 25.456 -9.090 15.639 1.00 31.58 521 GLY A N 1
ATOM 2188 C CA . GLY A 1 404 ? 24.066 -8.691 15.537 1.00 28.87 521 GLY A CA 1
ATOM 2189 C C . GLY A 1 404 ? 23.607 -7.682 16.567 1.00 28.09 521 GLY A C 1
ATOM 2190 O O . GLY A 1 404 ? 22.452 -7.250 16.509 1.00 30.35 521 GLY A O 1
ATOM 2191 N N . VAL A 1 405 ? 24.460 -7.290 17.508 1.00 26.73 522 VAL A N 1
ATOM 2192 C CA . VAL A 1 405 ? 24.056 -6.392 18.585 1.00 27.69 522 VAL A CA 1
ATOM 2193 C C . VAL A 1 405 ? 24.651 -5.014 18.318 1.00 27.05 522 VAL A C 1
ATOM 2194 O O . VAL A 1 405 ? 25.867 -4.815 18.425 1.00 29.14 522 VAL A O 1
ATOM 2198 N N . ARG A 1 406 ? 23.787 -4.059 17.994 1.00 29.53 523 ARG A N 1
ATOM 2199 C CA . ARG A 1 406 ? 24.228 -2.694 17.760 1.00 29.04 523 ARG A CA 1
ATOM 2200 C C . ARG A 1 406 ? 24.488 -2.010 19.089 1.00 34.19 523 ARG A C 1
ATOM 2201 O O . ARG A 1 406 ? 23.655 -2.070 20.000 1.00 34.28 523 ARG A O 1
ATOM 2209 N N . VAL A 1 407 ? 25.650 -1.379 19.207 1.00 28.54 524 VAL A N 1
ATOM 2210 C CA . VAL A 1 407 ? 25.990 -0.601 20.392 1.00 29.35 524 VAL A CA 1
ATOM 2211 C C . VAL A 1 407 ? 26.190 0.840 19.928 1.00 33.57 524 VAL A C 1
ATOM 2212 O O . VAL A 1 407 ? 27.173 1.138 19.232 1.00 28.41 524 VAL A O 1
ATOM 2216 N N . PRO A 1 408 ? 25.288 1.754 20.278 1.00 28.21 525 PRO A N 1
ATOM 2217 C CA . PRO A 1 408 ? 25.406 3.144 19.820 1.00 27.28 525 PRO A CA 1
ATOM 2218 C C . PRO A 1 408 ? 26.783 3.707 20.130 1.00 31.05 525 PRO A C 1
ATOM 2219 O O . PRO A 1 408 ? 27.303 3.537 21.242 1.00 30.70 525 PRO A O 1
ATOM 2223 N N . PRO A 1 409 ? 27.428 4.339 19.154 1.00 34.33 526 PRO A N 1
ATOM 2224 C CA . PRO A 1 409 ? 28.804 4.799 19.356 1.00 28.89 526 PRO A CA 1
ATOM 2225 C C . PRO A 1 409 ? 28.881 5.908 20.387 1.00 31.48 526 PRO A C 1
ATOM 2226 O O . PRO A 1 409 ? 27.961 6.712 20.534 1.00 27.65 526 PRO A O 1
ATOM 2230 N N . ARG A 1 410 ? 30.014 5.954 21.089 1.00 26.71 527 ARG A N 1
ATOM 2231 C CA . ARG A 1 410 ? 30.277 6.964 22.100 1.00 25.29 527 ARG A CA 1
ATOM 2232 C C . ARG A 1 410 ? 31.710 7.436 21.936 1.00 28.93 527 ARG A C 1
ATOM 2233 O O . ARG A 1 410 ? 32.598 6.646 21.593 1.00 29.48 527 ARG A O 1
ATOM 2241 N N . ILE A 1 411 ? 31.938 8.716 22.210 1.00 27.09 528 ILE A N 1
ATOM 2242 C CA . ILE A 1 411 ? 33.271 9.285 22.102 1.00 25.73 528 ILE A CA 1
ATOM 2243 C C . ILE A 1 411 ? 33.813 9.765 23.442 1.00 26.49 528 ILE A C 1
ATOM 2244 O O . ILE A 1 411 ? 35.030 10.003 23.546 1.00 30.85 528 ILE A O 1
ATOM 2249 N N . ILE A 1 412 ? 32.966 9.914 24.455 1.00 28.00 529 ILE A N 1
ATOM 2250 C CA . ILE A 1 412 ? 33.404 10.230 25.810 1.00 30.72 529 ILE A CA 1
ATOM 2251 C C . ILE A 1 412 ? 33.589 8.908 26.540 1.00 37.81 529 ILE A C 1
ATOM 2252 O O . ILE A 1 412 ? 32.622 8.169 26.740 1.00 30.87 529 ILE A O 1
ATOM 2257 N N . LYS A 1 413 ? 34.829 8.606 26.940 1.00 32.88 530 LYS A N 1
ATOM 2258 C CA . LYS A 1 413 ? 35.064 7.371 27.689 1.00 33.88 530 LYS A CA 1
ATOM 2259 C C . LYS A 1 413 ? 34.853 7.566 29.189 1.00 39.86 530 LYS A C 1
ATOM 2260 O O . LYS A 1 413 ? 34.293 6.689 29.858 1.00 44.08 530 LYS A O 1
ATOM 2266 N N . ALA A 1 414 ? 35.286 8.700 29.732 1.00 32.47 531 ALA A N 1
ATOM 2267 C CA . ALA A 1 414 ? 35.294 8.905 31.177 1.00 40.04 531 ALA A CA 1
ATOM 2268 C C . ALA A 1 414 ? 35.586 10.373 31.466 1.00 40.03 531 ALA A C 1
ATOM 2269 O O . ALA A 1 414 ? 35.974 11.139 30.578 1.00 37.45 531 ALA A O 1
ATOM 2271 N N . THR A 1 415 ? 35.387 10.758 32.721 1.00 31.54 532 THR A N 1
ATOM 2272 C CA . THR A 1 415 ? 35.799 12.066 33.217 1.00 43.12 532 THR A CA 1
ATOM 2273 C C . THR A 1 415 ? 36.557 11.899 34.527 1.00 40.74 532 THR A C 1
ATOM 2274 O O . THR A 1 415 ? 36.203 11.056 35.360 1.00 40.02 532 THR A O 1
ATOM 2278 N N . VAL A 1 416 ? 37.594 12.706 34.715 1.00 37.84 533 VAL A N 1
ATOM 2279 C CA . VAL A 1 416 ? 38.432 12.633 35.905 1.00 40.80 533 VAL A CA 1
ATOM 2280 C C . VAL A 1 416 ? 38.228 13.906 36.711 1.00 44.76 533 VAL A C 1
ATOM 2281 O O . VAL A 1 416 ? 38.474 15.017 36.218 1.00 41.10 533 VAL A O 1
ATOM 2285 N N . ALA A 1 417 ? 37.768 13.737 37.948 1.00 45.48 534 ALA A N 1
ATOM 2286 C CA . ALA A 1 417 ? 37.505 14.847 38.841 1.00 41.69 534 ALA A CA 1
ATOM 2287 C C . ALA A 1 417 ? 38.820 15.452 39.315 1.00 40.80 534 ALA A C 1
ATOM 2288 O O . ALA A 1 417 ? 39.874 14.821 39.203 1.00 43.75 534 ALA A O 1
ATOM 2290 N N . PRO A 1 418 ? 38.788 16.690 39.826 1.00 46.76 535 PRO A N 1
ATOM 2291 C CA . PRO A 1 418 ? 40.039 17.328 40.277 1.00 50.96 535 PRO A CA 1
ATOM 2292 C C . PRO A 1 418 ? 40.817 16.532 41.321 1.00 53.60 535 PRO A C 1
ATOM 2293 O O . PRO A 1 418 ? 42.049 16.632 41.356 1.00 52.11 535 PRO A O 1
ATOM 2297 N N . ASP A 1 419 ? 40.152 15.740 42.169 1.00 52.91 536 ASP A N 1
ATOM 2298 C CA . ASP A 1 419 ? 40.905 14.904 43.103 1.00 60.04 536 ASP A CA 1
ATOM 2299 C C . ASP A 1 419 ? 41.664 13.784 42.403 1.00 62.64 536 ASP A C 1
ATOM 2300 O O . ASP A 1 419 ? 42.594 13.217 42.987 1.00 66.38 536 ASP A O 1
ATOM 2305 N N . GLY A 1 420 ? 41.294 13.457 41.168 1.00 55.80 537 GLY A N 1
ATOM 2306 C CA . GLY A 1 420 ? 41.911 12.375 40.437 1.00 50.94 537 GLY A CA 1
ATOM 2307 C C . GLY A 1 420 ? 41.086 11.115 40.383 1.00 49.93 537 GLY A C 1
ATOM 2308 O O . GLY A 1 420 ? 41.538 10.123 39.797 1.00 55.03 537 GLY A O 1
ATOM 2309 N N . SER A 1 421 ? 39.898 11.118 40.977 1.00 49.11 538 SER A N 1
ATOM 2310 C CA . SER A 1 421 ? 39.005 9.976 40.883 1.00 51.00 538 SER A CA 1
ATOM 2311 C C . SER A 1 421 ? 38.304 9.971 39.530 1.00 50.85 538 SER A C 1
ATOM 2312 O O . SER A 1 421 ? 37.801 10.998 39.064 1.00 48.12 538 SER A O 1
ATOM 2315 N N . ARG A 1 422 ? 38.244 8.800 38.916 1.00 46.90 539 ARG A N 1
ATOM 2316 C CA . ARG A 1 422 ? 37.784 8.654 37.544 1.00 47.72 539 ARG A CA 1
ATOM 2317 C C . ARG A 1 422 ? 36.441 7.934 37.519 1.00 46.61 539 ARG A C 1
ATOM 2318 O O . ARG A 1 422 ? 36.279 6.890 38.163 1.00 45.23 539 ARG A O 1
ATOM 2326 N N . THR A 1 423 ? 35.482 8.505 36.789 1.00 40.02 540 THR A N 1
ATOM 2327 C CA . THR A 1 423 ? 34.162 7.916 36.577 1.00 39.97 540 THR A CA 1
ATOM 2328 C C . THR A 1 423 ? 34.013 7.562 35.098 1.00 48.12 540 THR A C 1
ATOM 2329 O O . THR A 1 423 ? 34.083 8.449 34.241 1.00 39.13 540 THR A O 1
ATOM 2333 N N . GLU A 1 424 ? 33.817 6.276 34.796 1.00 43.33 541 GLU A N 1
ATOM 2334 C CA . GLU A 1 424 ? 33.558 5.884 33.413 1.00 45.28 541 GLU A CA 1
ATOM 2335 C C . GLU A 1 424 ? 32.207 6.411 32.948 1.00 45.56 541 GLU A C 1
ATOM 2336 O O . GLU A 1 424 ? 31.254 6.508 33.724 1.00 44.04 541 GLU A O 1
ATOM 2342 N N . GLU A 1 425 ? 32.127 6.747 31.665 1.00 40.14 542 GLU A N 1
ATOM 2343 C CA . GLU A 1 425 ? 30.837 7.091 31.084 1.00 41.13 542 GLU A CA 1
ATOM 2344 C C . GLU A 1 425 ? 29.924 5.866 31.080 1.00 41.67 542 GLU A C 1
ATOM 2345 O O . GLU A 1 425 ? 30.376 4.759 30.778 1.00 45.61 542 GLU A O 1
ATOM 2351 N N . PRO A 1 426 ? 28.641 6.031 31.390 1.00 44.65 543 PRO A N 1
ATOM 2352 C CA . PRO A 1 426 ? 27.719 4.888 31.320 1.00 48.80 543 PRO A CA 1
ATOM 2353 C C . PRO A 1 426 ? 27.627 4.349 29.900 1.00 48.14 543 PRO A C 1
ATOM 2354 O O . PRO A 1 426 ? 27.533 5.106 28.932 1.00 49.87 543 PRO A O 1
ATOM 2358 N N . ARG A 1 427 ? 27.691 3.035 29.781 1.00 43.83 544 ARG A N 1
ATOM 2359 C CA . ARG A 1 427 ? 27.597 2.382 28.484 1.00 40.84 544 ARG A CA 1
ATOM 2360 C C . ARG A 1 427 ? 26.154 2.403 27.991 1.00 45.83 544 ARG A C 1
ATOM 2361 O O . ARG A 1 427 ? 25.229 2.220 28.780 1.00 43.58 544 ARG A O 1
ATOM 2369 N N . PRO A 1 428 ? 25.927 2.649 26.703 1.00 42.56 545 PRO A N 1
ATOM 2370 C CA . PRO A 1 428 ? 24.556 2.617 26.190 1.00 41.55 545 PRO A CA 1
ATOM 2371 C C . PRO A 1 428 ? 24.040 1.187 26.149 1.00 36.49 545 PRO A C 1
ATOM 2372 O O . PRO A 1 428 ? 24.805 0.221 26.142 1.00 37.30 545 PRO A O 1
ATOM 2376 N N . ASP A 1 429 ? 22.718 1.064 26.108 1.00 37.15 546 ASP A N 1
ATOM 2377 C CA . ASP A 1 429 ? 22.095 -0.251 26.071 1.00 41.13 546 ASP A CA 1
ATOM 2378 C C . ASP A 1 429 ? 22.242 -0.907 24.697 1.00 40.20 546 ASP A C 1
ATOM 2379 O O . ASP A 1 429 ? 22.078 -0.253 23.661 1.00 41.67 546 ASP A O 1
ATOM 2384 N N . ASP A 1 430 ? 22.560 -2.209 24.721 1.00 40.57 547 ASP A N 1
ATOM 2385 C CA . ASP A 1 430 ? 22.548 -3.085 23.557 1.00 43.99 547 ASP A CA 1
ATOM 2386 C C . ASP A 1 430 ? 21.243 -2.972 22.781 1.00 45.02 547 ASP A C 1
ATOM 2387 O O . ASP A 1 430 ? 20.167 -2.767 23.353 1.00 44.74 547 ASP A O 1
ATOM 2392 N N . ILE A 1 431 ? 21.340 -3.158 21.465 1.00 36.54 548 ILE A N 1
ATOM 2393 C CA . ILE A 1 431 ? 20.177 -3.254 20.590 1.00 33.17 548 ILE A CA 1
ATOM 2394 C C . ILE A 1 431 ? 20.382 -4.450 19.667 1.00 37.64 548 ILE A C 1
ATOM 2395 O O . ILE A 1 431 ? 21.213 -4.396 18.749 1.00 32.93 548 ILE A O 1
ATOM 2400 N N . ARG A 1 432 ? 19.619 -5.519 19.903 1.00 34.43 549 ARG A N 1
ATOM 2401 C CA . ARG A 1 432 ? 19.637 -6.717 19.070 1.00 34.88 549 ARG A CA 1
ATOM 2402 C C . ARG A 1 432 ? 18.963 -6.412 17.734 1.00 38.58 549 ARG A C 1
ATOM 2403 O O . ARG A 1 432 ? 17.764 -6.118 17.693 1.00 38.15 549 ARG A O 1
ATOM 2411 N N . VAL A 1 433 ? 19.731 -6.452 16.646 1.00 33.36 550 VAL A N 1
ATOM 2412 C CA . VAL A 1 433 ? 19.220 -6.198 15.297 1.00 33.35 550 VAL A CA 1
ATOM 2413 C C . VAL A 1 433 ? 18.937 -7.499 14.553 1.00 31.78 550 VAL A C 1
ATOM 2414 O O . VAL A 1 433 ? 17.876 -7.668 13.957 1.00 28.68 550 VAL A O 1
ATOM 2418 N N . VAL A 1 434 ? 19.907 -8.406 14.536 1.00 30.97 551 VAL A N 1
ATOM 2419 C CA . VAL A 1 434 ? 19.761 -9.735 13.959 1.00 33.66 551 VAL A CA 1
ATOM 2420 C C . VAL A 1 434 ? 20.485 -10.702 14.882 1.00 33.19 551 VAL A C 1
ATOM 2421 O O . VAL A 1 434 ? 21.237 -10.292 15.767 1.00 30.58 551 VAL A O 1
ATOM 2425 N N . SER A 1 435 ? 20.274 -12.002 14.656 1.00 32.23 552 SER A N 1
ATOM 2426 C CA . SER A 1 435 ? 20.938 -12.990 15.496 1.00 26.64 552 SER A CA 1
ATOM 2427 C C . SER A 1 435 ? 22.440 -13.016 15.212 1.00 31.93 552 SER A C 1
ATOM 2428 O O . SER A 1 435 ? 22.921 -12.504 14.191 1.00 29.64 552 SER A O 1
ATOM 2431 N N . ALA A 1 436 ? 23.188 -13.629 16.140 1.00 30.86 553 ALA A N 1
ATOM 2432 C CA . ALA A 1 436 ? 24.620 -13.821 15.908 1.00 28.96 553 ALA A CA 1
ATOM 2433 C C . ALA A 1 436 ? 24.856 -14.611 14.632 1.00 34.67 553 ALA A C 1
ATOM 2434 O O . ALA A 1 436 ? 25.752 -14.285 13.841 1.00 32.39 553 ALA A O 1
ATOM 2436 N N . GLN A 1 437 ? 24.027 -15.636 14.390 1.00 34.82 554 GLN A N 1
ATOM 2437 C CA . GLN A 1 437 ? 24.175 -16.490 13.223 1.00 31.72 554 GLN A CA 1
ATOM 2438 C C . GLN A 1 437 ? 23.955 -15.707 11.932 1.00 29.61 554 GLN A C 1
ATOM 2439 O O . GLN A 1 437 ? 24.664 -15.915 10.945 1.00 30.45 554 GLN A O 1
ATOM 2445 N N . THR A 1 438 ? 22.940 -14.839 11.931 1.00 33.08 555 THR A N 1
ATOM 2446 C CA . THR A 1 438 ? 22.710 -13.971 10.780 1.00 30.71 555 THR A CA 1
ATOM 2447 C C . THR A 1 438 ? 23.890 -13.031 10.568 1.00 27.82 555 THR A C 1
ATOM 2448 O O . THR A 1 438 ? 24.425 -12.926 9.453 1.00 29.42 555 THR A O 1
ATOM 2452 N N . ALA A 1 439 ? 24.311 -12.340 11.624 1.00 27.97 556 ALA A N 1
ATOM 2453 C CA . ALA A 1 439 ? 25.440 -11.422 11.529 1.00 29.85 556 ALA A CA 1
ATOM 2454 C C . ALA A 1 439 ? 26.678 -12.103 10.952 1.00 33.86 556 ALA A C 1
ATOM 2455 O O . ALA A 1 439 ? 27.354 -11.542 10.084 1.00 28.66 556 ALA A O 1
ATOM 2457 N N . GLN A 1 440 ? 26.998 -13.309 11.428 1.00 30.23 557 GLN A N 1
ATOM 2458 C CA . GLN A 1 440 ? 28.165 -14.024 10.916 1.00 33.87 557 GLN A CA 1
ATOM 2459 C C . GLN A 1 440 ? 28.006 -14.354 9.439 1.00 35.42 557 GLN A C 1
ATOM 2460 O O . GLN A 1 440 ? 28.970 -14.278 8.668 1.00 29.61 557 GLN A O 1
ATOM 2466 N N . THR A 1 441 ? 26.788 -14.709 9.028 1.00 31.64 558 THR A N 1
ATOM 2467 C CA . THR A 1 441 ? 26.524 -15.021 7.631 1.00 32.17 558 THR A CA 1
ATOM 2468 C C . THR A 1 441 ? 26.649 -13.783 6.744 1.00 32.23 558 THR A C 1
ATOM 2469 O O . THR A 1 441 ? 27.212 -13.854 5.643 1.00 30.02 558 THR A O 1
ATOM 2473 N N . VAL A 1 442 ? 26.156 -12.635 7.208 1.00 27.23 559 VAL A N 1
ATOM 2474 C CA . VAL A 1 442 ? 26.249 -11.423 6.399 1.00 27.76 559 VAL A CA 1
ATOM 2475 C C . VAL A 1 442 ? 27.709 -10.976 6.258 1.00 26.75 559 VAL A C 1
ATOM 2476 O O . VAL A 1 442 ? 28.145 -10.585 5.171 1.00 32.67 559 VAL A O 1
ATOM 2480 N N . ARG A 1 443 ? 28.480 -11.037 7.346 1.00 25.19 560 ARG A N 1
ATOM 2481 C CA . ARG A 1 443 ? 29.917 -10.739 7.294 1.00 29.03 560 ARG A CA 1
ATOM 2482 C C . ARG A 1 443 ? 30.629 -11.597 6.260 1.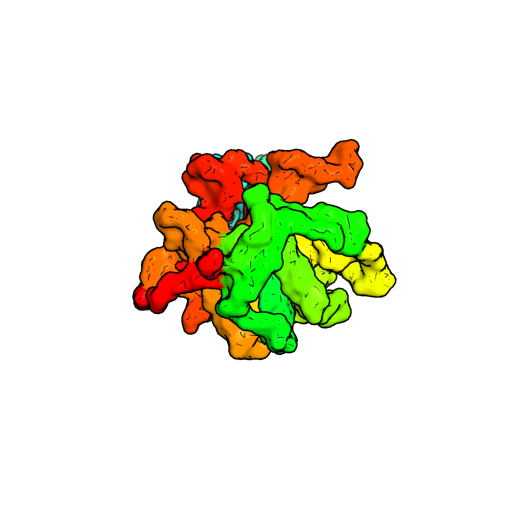00 32.67 560 ARG A C 1
ATOM 2483 O O . ARG A 1 443 ? 31.458 -11.099 5.487 1.00 30.42 560 ARG A O 1
ATOM 2491 N N . GLN A 1 444 ? 30.346 -12.905 6.256 1.00 29.85 561 GLN A N 1
ATOM 2492 C CA . GLN A 1 444 ? 30.989 -13.782 5.281 1.00 31.25 561 GLN A CA 1
ATOM 2493 C C . GLN A 1 444 ? 30.581 -13.413 3.862 1.00 32.08 561 GLN A C 1
ATOM 2494 O O . GLN A 1 444 ? 31.429 -13.355 2.964 1.00 32.08 561 GLN A O 1
ATOM 2500 N N . MET A 1 445 ? 29.285 -13.149 3.645 1.00 26.35 562 MET A N 1
ATOM 2501 C CA . MET A 1 445 ? 28.803 -12.737 2.330 1.00 34.44 562 MET A CA 1
ATOM 2502 C C . MET A 1 445 ? 29.532 -11.500 1.832 1.00 28.61 562 MET A C 1
ATOM 2503 O O . MET A 1 445 ? 29.920 -11.426 0.665 1.00 30.33 562 MET A O 1
ATOM 2508 N N . LEU A 1 446 ? 29.679 -10.492 2.690 1.00 29.37 563 LEU A N 1
ATOM 2509 C CA . LEU A 1 446 ? 30.294 -9.243 2.252 1.00 31.07 563 LEU A CA 1
ATOM 2510 C C . LEU A 1 446 ? 31.799 -9.384 2.010 1.00 30.52 563 LEU A C 1
ATOM 2511 O O . LEU A 1 446 ? 32.421 -8.428 1.532 1.00 27.32 563 LEU A O 1
ATOM 2516 N N . ARG A 1 447 ? 32.387 -10.546 2.300 1.00 25.20 564 ARG A N 1
ATOM 2517 C CA . ARG A 1 447 ? 33.733 -10.837 1.802 1.00 31.60 564 ARG A CA 1
ATOM 2518 C C . ARG A 1 447 ? 33.764 -10.869 0.280 1.00 34.71 564 ARG A C 1
ATOM 2519 O O . ARG A 1 447 ? 34.803 -10.590 -0.330 1.00 29.78 564 ARG A O 1
ATOM 2527 N N . ALA A 1 448 ? 32.634 -11.204 -0.351 1.00 26.61 565 ALA A N 1
ATOM 2528 C CA . ALA A 1 448 ? 32.590 -11.258 -1.809 1.00 29.87 565 ALA A CA 1
ATOM 2529 C C . ALA A 1 448 ? 32.861 -9.898 -2.442 1.00 30.95 565 ALA A C 1
ATOM 2530 O O . ALA A 1 448 ? 33.386 -9.825 -3.560 1.00 29.66 565 ALA A O 1
ATOM 2532 N N . VAL A 1 449 ? 32.513 -8.813 -1.746 1.00 27.78 566 VAL A N 1
ATOM 2533 C CA . VAL A 1 449 ? 32.698 -7.478 -2.301 1.00 25.02 566 VAL A CA 1
ATOM 2534 C C . VAL A 1 449 ? 34.174 -7.195 -2.565 1.00 30.01 566 VAL A C 1
ATOM 2535 O O . VAL A 1 449 ? 34.523 -6.529 -3.548 1.00 30.28 566 VAL A O 1
ATOM 2539 N N . VAL A 1 450 ? 35.067 -7.711 -1.722 1.00 28.64 567 VAL A N 1
ATOM 2540 C CA . VAL A 1 450 ? 36.492 -7.425 -1.870 1.00 33.80 567 VAL A CA 1
ATOM 2541 C C . VAL A 1 450 ? 37.227 -8.559 -2.568 1.00 36.12 567 VAL A C 1
ATOM 2542 O O . VAL A 1 450 ? 38.460 -8.535 -2.648 1.00 32.66 567 VAL A O 1
ATOM 2546 N N . GLN A 1 451 ? 36.503 -9.542 -3.096 1.00 31.01 568 GLN A N 1
ATOM 2547 C CA . GLN A 1 451 ? 37.142 -10.665 -3.760 1.00 33.75 568 GLN A CA 1
ATOM 2548 C C . GLN A 1 451 ? 37.531 -10.310 -5.186 1.00 34.31 568 GLN A C 1
ATOM 2549 O O . GLN A 1 451 ? 36.749 -9.727 -5.945 1.00 35.45 568 GLN A O 1
ATOM 2555 N N . ARG A 1 452 ? 38.746 -10.690 -5.547 1.00 38.67 569 ARG A N 1
ATOM 2556 C CA . ARG A 1 452 ? 39.332 -10.424 -6.851 1.00 40.39 569 ARG A CA 1
ATOM 2557 C C . ARG A 1 452 ? 39.167 -11.650 -7.746 1.00 37.81 569 ARG A C 1
ATOM 2558 O O . ARG A 1 452 ? 39.275 -12.787 -7.278 1.00 38.53 569 ARG A O 1
ATOM 2566 N N . ASP A 1 453 ? 38.868 -11.421 -9.026 1.00 39.01 570 ASP A N 1
ATOM 2567 C CA . ASP A 1 453 ? 38.818 -12.539 -9.967 1.00 45.38 570 ASP A CA 1
ATOM 2568 C C . ASP A 1 453 ? 39.350 -12.095 -11.324 1.00 47.50 570 ASP A C 1
ATOM 2569 O O . ASP A 1 453 ? 38.734 -11.257 -11.996 1.00 45.39 570 ASP A O 1
ATOM 2574 N N . PRO A 1 454 ? 40.481 -12.652 -11.764 1.00 53.06 571 PRO A N 1
ATOM 2575 C CA . PRO A 1 454 ? 41.018 -12.272 -13.083 1.00 57.75 571 PRO A CA 1
ATOM 2576 C C . PRO A 1 454 ? 40.033 -12.481 -14.220 1.00 54.68 571 PRO A C 1
ATOM 2577 O O . PRO A 1 454 ? 39.945 -11.635 -15.118 1.00 54.11 571 PRO A O 1
ATOM 2581 N N . MET A 1 455 ? 39.272 -13.575 -14.196 1.00 55.31 572 MET A N 1
ATOM 2582 C CA . MET A 1 455 ? 38.258 -13.831 -15.214 1.00 52.32 572 MET A CA 1
ATOM 2583 C C . MET A 1 455 ? 36.993 -13.006 -15.020 1.00 55.08 572 MET A C 1
ATOM 2584 O O . MET A 1 455 ? 36.004 -13.242 -15.726 1.00 59.75 572 MET A O 1
ATOM 2589 N N . GLY A 1 456 ? 36.990 -12.065 -14.079 1.00 51.15 573 GLY A N 1
ATOM 2590 C CA . GLY A 1 456 ? 35.864 -11.170 -13.894 1.00 48.73 573 GLY A CA 1
ATOM 2591 C C . GLY A 1 456 ? 34.657 -11.796 -13.226 1.00 47.58 573 GLY A C 1
ATOM 2592 O O . GLY A 1 456 ? 33.952 -11.127 -12.456 1.00 42.82 573 GLY A O 1
ATOM 2593 N N . TYR A 1 457 ? 34.416 -13.083 -13.496 1.00 46.08 574 TYR A N 1
ATOM 2594 C CA . TYR A 1 457 ? 33.130 -13.676 -13.141 1.00 44.02 574 TYR A CA 1
ATOM 2595 C C . TYR A 1 457 ? 32.875 -13.621 -11.636 1.00 43.21 574 TYR A C 1
ATOM 2596 O O . TYR A 1 457 ? 31.765 -13.292 -11.207 1.00 36.09 574 TYR A O 1
ATOM 2605 N N . GLN A 1 458 ? 33.885 -13.916 -10.814 1.00 34.33 575 GLN A N 1
ATOM 2606 C CA . GLN A 1 458 ? 33.689 -13.962 -9.369 1.00 35.62 575 GLN A CA 1
ATOM 2607 C C . GLN A 1 458 ? 34.333 -12.777 -8.655 1.00 32.82 575 GLN A C 1
ATOM 2608 O O . GLN A 1 458 ? 34.802 -12.915 -7.521 1.00 35.86 575 GLN A O 1
ATOM 2614 N N . GLN A 1 459 ? 34.357 -11.607 -9.290 1.00 33.88 576 GLN A N 1
ATOM 2615 C CA . GLN A 1 459 ? 34.939 -10.417 -8.683 1.00 36.68 576 GLN A CA 1
ATOM 2616 C C . GLN A 1 459 ? 33.845 -9.502 -8.149 1.00 30.56 576 GLN A C 1
ATOM 2617 O O . GLN A 1 459 ? 32.838 -9.280 -8.818 1.00 32.63 576 GLN A O 1
ATOM 2623 N N . GLY A 1 460 ? 34.049 -8.980 -6.935 1.00 36.53 577 GLY A N 1
ATOM 2624 C CA . GLY A 1 460 ? 33.158 -7.994 -6.360 1.00 28.45 577 GLY A CA 1
ATOM 2625 C C . GLY A 1 460 ? 33.450 -6.589 -6.863 1.00 32.70 577 GLY A C 1
ATOM 2626 O O . GLY A 1 460 ? 34.322 -6.357 -7.697 1.00 31.64 577 GLY A O 1
ATOM 2627 N N . THR A 1 461 ? 32.671 -5.631 -6.356 1.00 32.11 578 THR A N 1
ATOM 2628 C CA . THR A 1 461 ? 32.826 -4.238 -6.763 1.00 25.80 578 THR A CA 1
ATOM 2629 C C . THR A 1 461 ? 34.062 -3.570 -6.155 1.00 31.24 578 THR A C 1
ATOM 2630 O O . THR A 1 461 ? 34.489 -2.532 -6.667 1.00 33.33 578 THR A O 1
ATOM 2634 N N . GLY A 1 462 ? 34.640 -4.120 -5.080 1.00 28.86 579 GLY A N 1
ATOM 2635 C CA . GLY A 1 462 ? 35.740 -3.458 -4.399 1.00 27.74 579 GLY A CA 1
ATOM 2636 C C . GLY A 1 462 ? 36.950 -4.331 -4.094 1.00 30.72 579 GLY A C 1
ATOM 2637 O O . GLY A 1 462 ? 37.387 -4.432 -2.945 1.00 32.45 579 GLY A O 1
ATOM 2638 N N . PRO A 1 463 ? 37.538 -4.956 -5.121 1.00 29.42 580 PRO A N 1
ATOM 2639 C CA . PRO A 1 463 ? 38.673 -5.855 -4.861 1.00 30.97 580 PRO A CA 1
ATOM 2640 C C . PRO A 1 463 ? 39.896 -5.153 -4.290 1.00 32.83 580 PRO A C 1
ATOM 2641 O O . PRO A 1 463 ? 40.651 -5.785 -3.539 1.00 30.48 580 PRO A O 1
ATOM 2645 N N . THR A 1 464 ? 40.114 -3.866 -4.598 1.00 31.55 581 THR A N 1
ATOM 2646 C CA . THR A 1 464 ? 41.245 -3.185 -3.965 1.00 34.96 581 THR A CA 1
ATOM 2647 C C . THR A 1 464 ? 41.054 -3.012 -2.456 1.00 31.69 581 THR A C 1
ATOM 2648 O O . THR A 1 464 ? 42.029 -2.718 -1.755 1.00 32.26 581 THR A O 1
ATOM 2652 N N . ALA A 1 465 ? 39.847 -3.212 -1.924 1.00 30.45 582 ALA A N 1
ATOM 2653 C CA . ALA A 1 465 ? 39.691 -3.135 -0.471 1.00 30.96 582 ALA A CA 1
ATOM 2654 C C . ALA A 1 465 ? 40.211 -4.374 0.253 1.00 30.25 582 ALA A C 1
ATOM 2655 O O . ALA A 1 465 ? 40.474 -4.299 1.457 1.00 31.78 582 ALA A O 1
ATOM 2657 N N . GLY A 1 466 ? 40.360 -5.508 -0.433 1.00 28.78 583 GLY A N 1
ATOM 2658 C CA . GLY A 1 466 ? 40.828 -6.706 0.242 1.00 26.16 583 GLY A CA 1
ATOM 2659 C C . GLY A 1 466 ? 42.276 -6.559 0.675 1.00 31.41 583 GLY A C 1
ATOM 2660 O O . GLY A 1 466 ? 43.060 -5.841 0.056 1.00 30.47 583 GLY A O 1
ATOM 2661 N N . VAL A 1 467 ? 42.612 -7.192 1.795 1.00 26.87 584 VAL A N 1
ATOM 2662 C CA . VAL A 1 467 ? 43.995 -7.247 2.279 1.00 29.75 584 VAL A CA 1
ATOM 2663 C C . VAL A 1 467 ? 44.380 -8.727 2.344 1.00 34.21 584 VAL A C 1
ATOM 2664 O O . VAL A 1 467 ? 43.837 -9.473 3.174 1.00 31.32 584 VAL A O 1
ATOM 2668 N N . PRO A 1 468 ? 45.274 -9.202 1.481 1.00 36.22 585 PRO A N 1
ATOM 2669 C CA . PRO A 1 468 ? 45.580 -10.642 1.458 1.00 42.63 585 PRO A CA 1
ATOM 2670 C C . PRO A 1 468 ? 46.056 -11.155 2.810 1.00 33.74 585 PRO A C 1
ATOM 2671 O O . PRO A 1 468 ? 46.816 -10.494 3.521 1.00 35.69 585 PRO A O 1
ATOM 2675 N N . GLY A 1 469 ? 45.559 -12.330 3.177 1.00 32.18 586 GLY A N 1
ATOM 2676 C CA . GLY A 1 469 ? 45.809 -12.891 4.484 1.00 37.14 586 GLY A CA 1
ATOM 2677 C C . GLY A 1 469 ? 44.757 -12.582 5.525 1.00 39.86 586 GLY A C 1
ATOM 2678 O O . GLY A 1 469 ? 44.833 -13.122 6.631 1.00 36.98 586 GLY A O 1
ATOM 2679 N N . TYR A 1 470 ? 43.776 -11.737 5.211 1.00 33.69 587 TYR A N 1
ATOM 2680 C CA . TYR A 1 470 ? 42.746 -11.347 6.162 1.00 31.90 587 TYR A CA 1
ATOM 2681 C C . TYR A 1 470 ? 41.374 -11.463 5.514 1.00 32.62 587 TYR A C 1
ATOM 2682 O O . TYR A 1 470 ? 41.212 -11.202 4.318 1.00 30.47 587 TYR A O 1
ATOM 2691 N N . GLN A 1 471 ? 40.382 -11.845 6.319 1.00 28.81 588 GLN A N 1
ATOM 2692 C CA . GLN A 1 471 ? 38.985 -11.906 5.877 1.00 31.31 588 GLN A CA 1
ATOM 2693 C C . GLN A 1 471 ? 38.337 -10.514 5.947 1.00 26.54 588 GLN A C 1
ATOM 2694 O O . GLN A 1 471 ? 37.418 -10.254 6.723 1.00 33.23 588 GLN A O 1
ATOM 2700 N N . MET A 1 472 ? 38.825 -9.602 5.110 1.00 31.67 589 MET A N 1
ATOM 2701 C CA . MET A 1 472 ? 38.171 -8.303 5.030 1.00 26.24 589 MET A CA 1
ATOM 2702 C C . MET A 1 472 ? 36.783 -8.468 4.420 1.00 28.42 589 MET A C 1
ATOM 2703 O O . MET A 1 472 ? 36.536 -9.369 3.610 1.00 25.31 589 MET A O 1
ATOM 2708 N N . ALA A 1 473 ? 35.863 -7.607 4.848 1.00 27.34 590 ALA A N 1
ATOM 2709 C CA . ALA A 1 473 ? 34.484 -7.640 4.369 1.00 29.35 590 ALA A CA 1
ATOM 2710 C C . ALA A 1 473 ? 33.940 -6.222 4.376 1.00 30.96 590 ALA A C 1
ATOM 2711 O O . ALA A 1 473 ? 34.233 -5.461 5.299 1.00 28.99 590 ALA A O 1
ATOM 2713 N N . GLY A 1 474 ? 33.144 -5.882 3.365 1.00 32.98 591 GLY A N 1
ATOM 2714 C CA . GLY A 1 474 ? 32.647 -4.524 3.246 1.00 32.82 591 GLY A CA 1
ATOM 2715 C C . GLY A 1 474 ? 31.635 -4.360 2.126 1.00 30.78 591 GLY A C 1
ATOM 2716 O O . GLY A 1 474 ? 31.141 -5.331 1.553 1.00 29.05 591 GLY A O 1
ATOM 2717 N N . LYS A 1 475 ? 31.326 -3.097 1.828 1.00 25.39 592 LYS A N 1
ATOM 2718 C CA . LYS A 1 475 ? 30.362 -2.758 0.797 1.00 26.75 592 LYS A CA 1
ATOM 2719 C C . LYS A 1 475 ? 30.692 -1.377 0.249 1.00 27.35 592 LYS A C 1
ATOM 2720 O O . LYS A 1 475 ? 30.935 -0.442 1.018 1.00 27.64 592 LYS A O 1
ATOM 2726 N N . THR A 1 476 ? 30.674 -1.263 -1.081 1.00 26.96 593 THR A N 1
ATOM 2727 C CA . THR A 1 476 ? 30.876 -0.022 -1.817 1.00 27.98 593 THR A CA 1
ATOM 2728 C C . THR A 1 476 ? 29.555 0.712 -1.994 1.00 32.63 593 THR A C 1
ATOM 2729 O O . THR A 1 476 ? 28.485 0.096 -2.009 1.00 32.53 593 THR A O 1
ATOM 2733 N N . GLY A 1 477 ? 29.642 2.039 -2.136 1.00 31.11 594 GLY A N 1
ATOM 2734 C CA . GLY A 1 477 ? 28.490 2.833 -2.521 1.00 33.19 594 GLY A CA 1
ATOM 2735 C C . GLY A 1 477 ? 28.837 3.925 -3.519 1.00 33.70 594 GLY A C 1
ATOM 2736 O O . GLY A 1 477 ? 29.894 4.558 -3.416 1.00 27.30 594 GLY A O 1
ATOM 2737 N N . THR A 1 478 ? 27.944 4.150 -4.482 1.00 27.53 595 THR A N 1
ATOM 2738 C CA . THR A 1 478 ? 28.069 5.198 -5.501 1.00 31.96 595 THR A CA 1
ATOM 2739 C C . THR A 1 478 ? 26.665 5.773 -5.681 1.00 40.39 595 THR A C 1
ATOM 2740 O O . THR A 1 478 ? 25.845 5.190 -6.399 1.00 40.09 595 THR A O 1
ATOM 2744 N N . ALA A 1 479 ? 26.389 6.900 -5.025 1.00 28.05 596 ALA A N 1
ATOM 2745 C CA . ALA A 1 479 ? 25.063 7.502 -5.012 1.00 38.98 596 ALA A CA 1
ATOM 2746 C C . ALA A 1 479 ? 25.085 8.789 -5.825 1.00 43.05 596 ALA A C 1
ATOM 2747 O O . ALA A 1 479 ? 25.887 9.694 -5.551 1.00 37.14 596 ALA A O 1
ATOM 2749 N N . GLN A 1 480 ? 24.208 8.859 -6.823 1.00 40.07 597 GLN A N 1
ATOM 2750 C CA . GLN A 1 480 ? 23.982 10.088 -7.571 1.00 45.87 597 GLN A CA 1
ATOM 2751 C C . GLN A 1 480 ? 23.547 11.213 -6.632 1.00 38.88 597 GLN A C 1
ATOM 2752 O O . GLN A 1 480 ? 22.682 11.016 -5.778 1.00 39.65 597 GLN A O 1
ATOM 2758 N N . GLN A 1 481 ? 24.158 12.391 -6.770 1.00 36.24 598 GLN A N 1
ATOM 2759 C CA . GLN A 1 481 ? 23.799 13.520 -5.917 1.00 35.93 598 GLN A CA 1
ATOM 2760 C C . GLN A 1 481 ? 22.690 14.358 -6.549 1.00 36.06 598 GLN A C 1
ATOM 2761 O O . GLN A 1 481 ? 22.531 14.396 -7.772 1.00 39.81 598 GLN A O 1
ATOM 2767 N N . ILE A 1 482 ? 21.943 15.050 -5.695 1.00 37.33 599 ILE A N 1
ATOM 2768 C CA . ILE A 1 482 ? 20.873 15.946 -6.129 1.00 44.36 599 ILE A CA 1
ATOM 2769 C C . ILE A 1 482 ? 21.469 17.263 -6.610 1.00 46.47 599 ILE A C 1
ATOM 2770 O O . ILE A 1 482 ? 22.341 17.837 -5.950 1.00 49.65 599 ILE A O 1
ATOM 2775 N N . ASN A 1 483 ? 20.996 17.749 -7.754 1.00 46.58 600 ASN A N 1
ATOM 2776 C CA . ASN A 1 483 ? 21.382 19.071 -8.235 1.00 44.27 600 ASN A CA 1
ATOM 2777 C C . ASN A 1 483 ? 20.520 20.127 -7.554 1.00 50.00 600 ASN A C 1
ATOM 2778 O O . ASN A 1 483 ? 19.293 20.099 -7.704 1.00 46.96 600 ASN A O 1
ATOM 2783 N N . PRO A 1 484 ? 21.109 21.064 -6.805 1.00 48.88 601 PRO A N 1
ATOM 2784 C CA . PRO A 1 484 ? 20.282 22.067 -6.107 1.00 47.49 601 PRO A CA 1
ATOM 2785 C C . PRO A 1 484 ? 19.543 23.008 -7.048 1.00 48.98 601 PRO A C 1
ATOM 2786 O O . PRO A 1 484 ? 18.471 23.509 -6.684 1.00 54.12 601 PRO A O 1
ATOM 2790 N N . GLY A 1 485 ? 20.067 23.241 -8.257 1.00 46.15 602 GLY A N 1
ATOM 2791 C CA . GLY A 1 485 ? 19.429 24.128 -9.216 1.00 47.64 602 GLY A CA 1
ATOM 2792 C C . GLY A 1 485 ? 18.139 23.606 -9.828 1.00 52.75 602 GLY A C 1
ATOM 2793 O O . GLY A 1 485 ? 17.360 24.402 -10.367 1.00 54.79 602 GLY A O 1
ATOM 2794 N N . CYS A 1 486 ? 17.896 22.290 -9.779 1.00 56.16 603 CYS A N 1
ATOM 2795 C CA . CYS A 1 486 ? 16.688 21.717 -10.374 1.00 50.78 603 CYS A CA 1
ATOM 2796 C C . CYS A 1 486 ? 15.864 20.872 -9.415 1.00 56.24 603 CYS A C 1
ATOM 2797 O O . CYS A 1 486 ? 14.763 20.454 -9.791 1.00 58.71 603 CYS A O 1
ATOM 2800 N N . GLY A 1 487 ? 16.349 20.604 -8.201 1.00 56.22 604 GLY A N 1
ATOM 2801 C CA . GLY A 1 487 ? 15.715 19.605 -7.361 1.00 52.15 604 GLY A CA 1
ATOM 2802 C C . GLY A 1 487 ? 15.780 18.209 -7.941 1.00 56.00 604 GLY A C 1
ATOM 2803 O O . GLY A 1 487 ? 14.984 17.345 -7.567 1.00 59.24 604 GLY A O 1
ATOM 2804 N N . CYS A 1 488 ? 16.720 17.965 -8.849 1.00 52.36 605 CYS A N 1
ATOM 2805 C CA . CYS A 1 488 ? 16.776 16.719 -9.591 1.00 52.89 605 CYS A CA 1
ATOM 2806 C C . CYS A 1 488 ? 18.212 16.199 -9.592 1.00 53.28 605 CYS A C 1
ATOM 2807 O O . CYS A 1 488 ? 19.161 16.934 -9.306 1.00 45.00 605 CYS A O 1
ATOM 2810 N N . TYR A 1 489 C 18.364 14.911 -9.901 1.00 50.36 606 TYR A N 1
ATOM 2811 C CA . TYR A 1 489 C 19.667 14.274 -9.767 1.00 46.52 606 TYR A CA 1
ATOM 2812 C C . TYR A 1 489 C 20.645 14.813 -10.798 1.00 46.02 606 TYR A C 1
ATOM 2813 O O . TYR A 1 489 C 20.283 15.069 -11.947 1.00 46.27 606 TYR A O 1
ATOM 2822 N N . PHE A 1 490 ? 21.888 15.009 -10.368 1.00 44.33 607 PHE A N 1
ATOM 2823 C CA . PHE A 1 490 ? 22.973 15.193 -11.314 1.00 45.08 607 PHE A CA 1
ATOM 2824 C C . PHE A 1 490 ? 23.123 13.943 -12.176 1.00 52.27 607 PHE A C 1
ATOM 2825 O O . PHE A 1 490 ? 22.585 12.876 -11.883 1.00 53.66 607 PHE A O 1
ATOM 2833 N N . ASP A 1 491 ? 23.905 14.083 -13.235 1.00 52.79 608 ASP A N 1
ATOM 2834 C CA . ASP A 1 491 ? 24.239 12.962 -14.094 1.00 54.96 608 ASP A CA 1
ATOM 2835 C C . ASP A 1 491 ? 25.554 12.317 -13.688 1.00 58.72 608 ASP A C 1
ATOM 2836 O O . ASP A 1 491 ? 25.718 11.098 -13.837 1.00 58.56 608 ASP A O 1
ATOM 2841 N N . ASP A 1 492 ? 26.480 13.113 -13.129 1.00 55.96 609 ASP A N 1
ATOM 2842 C CA . ASP A 1 492 ? 27.854 12.667 -12.932 1.00 53.80 609 ASP A CA 1
ATOM 2843 C C . ASP A 1 492 ? 28.472 13.238 -11.657 1.00 49.91 609 ASP A C 1
ATOM 2844 O O . ASP A 1 492 ? 29.678 13.500 -11.623 1.00 46.91 609 ASP A O 1
ATOM 2849 N N . VAL A 1 493 ? 27.675 13.445 -10.612 1.00 45.03 610 VAL A N 1
ATOM 2850 C CA . VAL A 1 493 ? 28.160 13.917 -9.317 1.00 43.56 610 VAL A CA 1
ATOM 2851 C C . VAL A 1 493 ? 27.731 12.893 -8.274 1.00 40.23 610 VAL A C 1
ATOM 2852 O O . VAL A 1 493 ? 26.529 12.643 -8.117 1.00 41.16 610 VAL A O 1
ATOM 2856 N N . TYR A 1 494 ? 28.705 12.305 -7.558 1.00 37.12 611 TYR A N 1
ATOM 2857 C CA . TYR A 1 494 ? 28.440 11.173 -6.669 1.00 38.63 611 TYR A CA 1
ATOM 2858 C C . TYR A 1 494 ? 28.892 11.409 -5.237 1.00 34.07 611 TYR A C 1
ATOM 2859 O O . TYR A 1 494 ? 29.856 12.133 -4.976 1.00 33.56 611 TYR A O 1
ATOM 2868 N N . TRP A 1 495 ? 28.175 10.777 -4.304 1.00 34.56 612 TRP A N 1
ATOM 2869 C CA . TRP A 1 495 ? 28.729 10.427 -3.006 1.00 37.22 612 TRP A CA 1
ATOM 2870 C C . TRP A 1 495 ? 29.272 9.013 -3.112 1.00 29.85 612 TRP A C 1
ATOM 2871 O O . TRP A 1 495 ? 28.516 8.084 -3.416 1.00 29.85 612 TRP A O 1
ATOM 2882 N N . ILE A 1 496 ? 30.564 8.856 -2.837 1.00 30.73 613 ILE A N 1
ATOM 2883 C CA . ILE A 1 496 ? 31.227 7.558 -2.782 1.00 26.73 613 ILE A CA 1
ATOM 2884 C C . ILE A 1 496 ? 31.369 7.160 -1.318 1.00 30.21 613 ILE A C 1
ATOM 2885 O O . ILE A 1 496 ? 31.859 7.949 -0.503 1.00 28.65 613 ILE A O 1
ATOM 2890 N N . THR A 1 497 ? 30.971 5.933 -0.992 1.00 29.21 614 THR A N 1
ATOM 2891 C CA . THR A 1 497 ? 31.067 5.399 0.359 1.00 25.45 614 THR A CA 1
ATOM 2892 C C . THR A 1 497 ? 31.738 4.038 0.336 1.00 28.94 614 THR A C 1
ATOM 2893 O O . THR A 1 497 ? 31.709 3.328 -0.672 1.00 25.58 614 THR A O 1
ATOM 2897 N N . PHE A 1 498 ? 32.373 3.699 1.453 1.00 30.24 615 PHE A N 1
ATOM 2898 C CA . PHE A 1 498 ? 32.777 2.332 1.737 1.00 28.68 615 PHE A CA 1
ATOM 2899 C C . PHE A 1 498 ? 32.591 2.117 3.228 1.00 28.95 615 PHE A C 1
ATOM 2900 O O . PHE A 1 498 ? 32.914 2.997 4.030 1.00 30.77 615 PHE A O 1
ATOM 2908 N N . ALA A 1 499 ? 32.054 0.962 3.596 1.00 25.12 616 ALA A N 1
ATOM 2909 C CA . ALA A 1 499 ? 31.992 0.577 4.999 1.00 25.67 616 ALA A CA 1
ATOM 2910 C C . ALA A 1 499 ? 32.453 -0.864 5.074 1.00 28.25 616 ALA A C 1
ATOM 2911 O O . ALA A 1 499 ? 32.023 -1.685 4.262 1.00 28.51 616 ALA A O 1
ATOM 2913 N N . GLY A 1 500 ? 33.346 -1.164 6.012 1.00 28.98 617 GLY A N 1
ATOM 2914 C CA . GLY A 1 500 ? 33.837 -2.523 6.097 1.00 29.07 617 GLY A CA 1
ATOM 2915 C C . GLY A 1 500 ? 34.192 -2.903 7.517 1.00 26.95 617 GLY A C 1
ATOM 2916 O O . GLY A 1 500 ? 34.155 -2.085 8.441 1.00 24.16 617 GLY A O 1
ATOM 2917 N N . ILE A 1 501 ? 34.566 -4.168 7.669 1.00 27.68 618 ILE A N 1
ATOM 2918 C CA . ILE A 1 501 ? 34.839 -4.782 8.964 1.00 25.52 618 ILE A CA 1
ATOM 2919 C C . ILE A 1 501 ? 36.169 -5.511 8.859 1.00 26.09 618 ILE A C 1
ATOM 2920 O O . ILE A 1 501 ? 36.391 -6.260 7.900 1.00 25.77 618 ILE A O 1
ATOM 2925 N N . ALA A 1 502 ? 37.060 -5.258 9.811 1.00 23.81 619 ALA A N 1
ATOM 2926 C CA . ALA A 1 502 ? 38.312 -6.011 9.945 1.00 26.34 619 ALA A CA 1
ATOM 2927 C C . ALA A 1 502 ? 38.298 -6.815 11.261 1.00 27.17 619 ALA A C 1
ATOM 2928 O O . ALA A 1 502 ? 38.354 -6.225 12.340 1.00 30.29 619 ALA A O 1
ATOM 2930 N N . THR A 1 503 ? 38.158 -8.138 11.203 1.00 30.68 620 THR A N 1
ATOM 2931 C CA . THR A 1 503 ? 37.859 -8.910 10.004 1.00 28.19 620 THR A CA 1
ATOM 2932 C C . THR A 1 503 ? 36.548 -9.675 10.193 1.00 30.25 620 THR A C 1
ATOM 2933 O O . THR A 1 503 ? 35.951 -9.646 11.271 1.00 28.16 620 THR A O 1
ATOM 2937 N N . ALA A 1 504 ? 36.145 -10.415 9.160 1.00 29.32 621 ALA A N 1
ATOM 2938 C CA . ALA A 1 504 ? 34.874 -11.136 9.220 1.00 30.50 621 ALA A CA 1
ATOM 2939 C C . ALA A 1 504 ? 34.909 -12.237 10.270 1.00 35.28 621 ALA A C 1
ATOM 2940 O O . ALA A 1 504 ? 33.924 -12.457 10.987 1.00 30.90 621 ALA A O 1
ATOM 2942 N N . ASP A 1 505 ? 36.033 -12.947 10.376 1.00 28.55 622 ASP A N 1
ATOM 2943 C CA . ASP A 1 505 ? 36.085 -14.049 11.320 1.00 34.48 622 ASP A CA 1
ATOM 2944 C C . ASP A 1 505 ? 36.421 -13.573 12.723 1.00 35.93 622 ASP A C 1
ATOM 2945 O O . ASP A 1 505 ? 36.086 -14.258 13.691 1.00 38.73 622 ASP A O 1
ATOM 2950 N N . ASN A 1 506 ? 37.044 -12.407 12.850 1.00 33.99 623 ASN A N 1
ATOM 2951 C CA . ASN A 1 506 ? 37.339 -11.804 14.151 1.00 38.03 623 ASN A CA 1
ATOM 2952 C C . ASN A 1 506 ? 37.158 -10.290 14.061 1.00 36.12 623 ASN A C 1
ATOM 2953 O O . ASN A 1 506 ? 38.122 -9.538 13.860 1.00 31.64 623 ASN A O 1
ATOM 2958 N N . PRO A 1 507 ? 35.924 -9.802 14.208 1.00 29.74 624 PRO A N 1
ATOM 2959 C CA . PRO A 1 507 ? 35.684 -8.356 14.081 1.00 27.88 624 PRO A CA 1
ATOM 2960 C C . PRO A 1 507 ? 36.372 -7.576 15.192 1.00 31.13 624 PRO A C 1
ATOM 2961 O O . PRO A 1 507 ? 36.115 -7.789 16.380 1.00 29.60 624 PRO A O 1
ATOM 2965 N N . ARG A 1 508 ? 37.260 -6.672 14.795 1.00 31.36 625 ARG A N 1
ATOM 2966 C CA . ARG A 1 508 ? 37.926 -5.753 15.708 1.00 33.81 625 ARG A CA 1
ATOM 2967 C C . ARG A 1 508 ? 37.655 -4.290 15.390 1.00 29.19 625 ARG A C 1
ATOM 2968 O O . ARG A 1 508 ? 37.530 -3.473 16.308 1.00 26.64 625 ARG A O 1
ATOM 2976 N N . TYR A 1 509 ? 37.595 -3.938 14.110 1.00 22.82 626 TYR A N 1
ATOM 2977 C CA . TYR A 1 509 ? 37.493 -2.557 13.670 1.00 28.43 626 TYR A CA 1
ATOM 2978 C C . TYR A 1 509 ? 36.408 -2.436 12.616 1.00 31.88 626 TYR A C 1
ATOM 2979 O O . TYR A 1 509 ? 36.277 -3.296 11.738 1.00 27.36 626 TYR A O 1
ATOM 2988 N N . VAL A 1 510 ? 35.635 -1.363 12.710 1.00 25.80 627 VAL A N 1
ATOM 2989 C CA . VAL A 1 510 ? 34.627 -1.037 11.715 1.00 25.98 627 VAL A CA 1
ATOM 2990 C C . VAL A 1 510 ? 35.012 0.311 11.129 1.00 27.35 627 VAL A C 1
ATOM 2991 O O . VAL A 1 510 ? 35.274 1.261 11.876 1.00 31.49 627 VAL A O 1
ATOM 2995 N N . ILE A 1 511 ? 35.084 0.387 9.803 1.00 26.79 628 ILE A N 1
ATOM 2996 C CA . ILE A 1 511 ? 35.602 1.561 9.119 1.00 29.83 628 ILE A CA 1
ATOM 2997 C C . ILE A 1 511 ? 34.556 2.060 8.134 1.00 26.79 628 ILE A C 1
ATOM 2998 O O . ILE A 1 511 ? 34.121 1.301 7.265 1.00 30.83 628 ILE A O 1
ATOM 3003 N N . GLY A 1 512 ? 34.176 3.334 8.253 1.00 23.94 629 GLY A N 1
ATOM 3004 C CA . GLY A 1 512 ? 33.274 3.972 7.296 1.00 23.00 629 GLY A CA 1
ATOM 3005 C C . GLY A 1 512 ? 33.931 5.182 6.658 1.00 26.29 629 GLY A C 1
ATOM 3006 O O . GLY A 1 512 ? 34.584 5.974 7.342 1.00 27.78 629 GLY A O 1
ATOM 3007 N N . ILE A 1 513 ? 33.745 5.327 5.349 1.00 26.20 630 ILE A N 1
ATOM 3008 C CA . ILE A 1 513 ? 34.418 6.359 4.553 1.00 26.75 630 ILE A CA 1
ATOM 3009 C C . ILE A 1 513 ? 33.390 6.987 3.617 1.00 26.53 630 ILE A C 1
ATOM 3010 O O . ILE A 1 513 ? 32.528 6.290 3.076 1.00 27.00 630 ILE A O 1
ATOM 3015 N N . MET A 1 514 ? 33.491 8.296 3.397 1.00 23.36 631 MET A N 1
ATOM 3016 C CA A MET A 1 514 ? 32.700 8.938 2.361 0.63 26.36 631 MET A CA 1
ATOM 3017 C CA B MET A 1 514 ? 32.682 8.968 2.388 0.37 25.84 631 MET A CA 1
ATOM 3018 C C . MET A 1 514 ? 33.557 9.968 1.638 1.00 26.91 631 MET A C 1
ATOM 3019 O O . MET A 1 514 ? 34.352 10.678 2.252 1.00 26.12 631 MET A O 1
ATOM 3028 N N . LEU A 1 515 ? 33.411 10.009 0.312 1.00 28.53 632 LEU A N 1
ATOM 3029 C CA . LEU A 1 515 ? 34.077 10.972 -0.565 1.00 29.94 632 LEU A CA 1
ATOM 3030 C C . LEU A 1 515 ? 33.023 11.773 -1.309 1.00 29.58 632 LEU A C 1
ATOM 3031 O O . LEU A 1 515 ? 32.136 11.191 -1.940 1.00 25.90 632 LEU A O 1
ATOM 3036 N N . ASP A 1 516 ? 33.140 13.097 -1.269 1.00 32.06 633 ASP A N 1
ATOM 3037 C CA . ASP A 1 516 ? 32.183 13.975 -1.934 1.00 32.94 633 ASP A CA 1
ATOM 3038 C C . ASP A 1 516 ? 32.680 14.228 -3.352 1.00 35.38 633 ASP A C 1
ATOM 3039 O O . ASP A 1 516 ? 33.595 15.027 -3.571 1.00 35.86 633 ASP A O 1
ATOM 3044 N N . ASN A 1 517 ? 32.071 13.532 -4.303 1.00 34.30 634 ASN A N 1
ATOM 3045 C CA . ASN A 1 517 ? 32.316 13.699 -5.732 1.00 34.67 634 ASN A CA 1
ATOM 3046 C C . ASN A 1 517 ? 33.786 13.656 -6.163 1.00 34.96 634 ASN A C 1
ATOM 3047 O O . ASN A 1 517 ? 34.294 14.623 -6.740 1.00 32.21 634 ASN A O 1
ATOM 3052 N N . PRO A 1 518 ? 34.481 12.545 -5.941 1.00 33.30 635 PRO A N 1
ATOM 3053 C CA . PRO A 1 518 ? 35.864 12.449 -6.418 1.00 34.76 635 PRO A CA 1
ATOM 3054 C C . PRO A 1 518 ? 35.909 12.316 -7.934 1.00 38.55 635 PRO A C 1
ATOM 3055 O O . PRO A 1 518 ? 35.004 11.759 -8.563 1.00 33.05 635 PRO A O 1
ATOM 3059 N N . ALA A 1 519 ? 36.975 12.864 -8.520 1.00 36.95 636 ALA A N 1
ATOM 3060 C CA . ALA A 1 519 ? 37.250 12.654 -9.934 1.00 37.64 636 ALA A CA 1
ATOM 3061 C C . ALA A 1 519 ? 37.995 11.344 -10.177 1.00 36.96 636 ALA A C 1
ATOM 3062 O O . ALA A 1 519 ? 37.966 10.827 -11.297 1.00 34.65 636 ALA A O 1
ATOM 3064 N N . ARG A 1 520 ? 38.639 10.794 -9.146 1.00 34.97 637 ARG A N 1
ATOM 3065 C CA . ARG A 1 520 ? 39.479 9.602 -9.246 1.00 34.11 637 ARG A CA 1
ATOM 3066 C C . ARG A 1 520 ? 39.280 8.759 -7.990 1.00 33.08 637 ARG A C 1
ATOM 3067 O O . ARG A 1 520 ? 38.615 9.176 -7.040 1.00 30.13 637 ARG A O 1
ATOM 3075 N N . ASN A 1 521 ? 39.868 7.564 -7.995 1.00 30.29 638 ASN A N 1
ATOM 3076 C CA . ASN A 1 521 ? 40.014 6.726 -6.804 1.00 36.76 638 ASN A CA 1
ATOM 3077 C C . ASN A 1 521 ? 40.666 7.445 -5.640 1.00 31.55 638 ASN A C 1
ATOM 3078 O O . ASN A 1 521 ? 41.350 8.456 -5.839 1.00 33.55 638 ASN A O 1
ATOM 3083 N N . SER A 1 522 ? 40.506 6.890 -4.433 1.00 26.52 639 SER A N 1
ATOM 3084 C CA . SER A 1 522 ? 41.109 7.500 -3.255 1.00 33.05 639 SER A CA 1
ATOM 3085 C C . SER A 1 522 ? 42.630 7.428 -3.301 1.00 30.41 639 SER A C 1
ATOM 3086 O O . SER A 1 522 ? 43.286 8.210 -2.614 1.00 30.50 639 SER A O 1
ATOM 3089 N N . ASP A 1 523 ? 43.206 6.541 -4.113 1.00 29.80 640 ASP A N 1
ATOM 3090 C CA . ASP A 1 523 ? 44.650 6.550 -4.306 1.00 40.90 640 ASP A CA 1
ATOM 3091 C C . ASP A 1 523 ? 45.072 7.282 -5.579 1.00 34.29 640 ASP A C 1
ATOM 3092 O O . ASP A 1 523 ? 46.254 7.264 -5.927 1.00 30.05 640 ASP A O 1
ATOM 3097 N N . GLY A 1 524 ? 44.135 7.915 -6.275 1.00 29.12 641 GLY A N 1
ATOM 3098 C CA . GLY A 1 524 ? 44.443 8.721 -7.437 1.00 30.87 641 GLY A CA 1
ATOM 3099 C C . GLY A 1 524 ? 44.433 7.992 -8.757 1.00 33.20 641 GLY A C 1
ATOM 3100 O O . GLY A 1 524 ? 44.756 8.606 -9.784 1.00 33.08 641 GLY A O 1
ATOM 3101 N N . ALA A 1 525 ? 44.093 6.702 -8.768 1.00 31.59 642 ALA A N 1
ATOM 3102 C CA . ALA A 1 525 ? 43.905 5.975 -10.015 1.00 35.46 642 ALA A CA 1
ATOM 3103 C C . ALA A 1 525 ? 42.513 6.262 -10.573 1.00 39.60 642 ALA A C 1
ATOM 3104 O O . ALA A 1 525 ? 41.620 6.679 -9.825 1.00 33.72 642 ALA A O 1
ATOM 3106 N N . PRO A 1 526 ? 42.299 6.051 -11.884 1.00 36.21 643 PRO A N 1
ATOM 3107 C CA . PRO A 1 526 ? 40.998 6.375 -12.475 1.00 39.04 643 PRO A CA 1
ATOM 3108 C C . PRO A 1 526 ? 39.891 5.573 -11.821 1.00 35.68 643 PRO A C 1
ATOM 3109 O O . PRO A 1 526 ? 40.100 4.439 -11.381 1.00 37.27 643 PRO A O 1
ATOM 3113 N N . GLY A 1 527 ? 38.698 6.167 -11.787 1.00 38.84 644 GLY A N 1
ATOM 3114 C CA . GLY A 1 527 ? 37.573 5.565 -11.100 1.00 35.64 644 GLY A CA 1
ATOM 3115 C C . GLY A 1 527 ? 37.005 6.485 -10.037 1.00 35.12 644 GLY A C 1
ATOM 3116 O O . GLY A 1 527 ? 37.257 7.688 -10.061 1.00 29.88 644 GLY A O 1
ATOM 3117 N N . HIS A 1 528 ? 36.244 5.939 -9.093 0.85 34.39 645 HIS A N 1
ATOM 3118 C CA . HIS A 1 528 ? 35.543 6.762 -8.109 0.85 35.67 645 HIS A CA 1
ATOM 3119 C C . HIS A 1 528 ? 35.367 5.988 -6.809 0.85 38.18 645 HIS A C 1
ATOM 3120 O O . HIS A 1 528 ? 34.318 6.067 -6.166 0.85 47.13 645 HIS A O 1
ATOM 3127 N N . SER A 1 529 ? 36.354 5.195 -6.432 1.00 30.68 646 SER A N 1
ATOM 3128 C CA . SER A 1 529 ? 36.181 4.234 -5.357 1.00 32.11 646 SER A CA 1
ATOM 3129 C C . SER A 1 529 ? 36.903 4.704 -4.104 1.00 33.86 646 SER A C 1
ATOM 3130 O O . SER A 1 529 ? 37.951 5.351 -4.181 1.00 32.97 646 SER A O 1
ATOM 3133 N N . ALA A 1 530 ? 36.302 4.402 -2.953 1.00 32.34 647 ALA A N 1
ATOM 3134 C CA . ALA A 1 530 ? 36.923 4.560 -1.654 1.00 29.83 647 ALA A CA 1
ATOM 3135 C C . ALA A 1 530 ? 37.588 3.283 -1.176 1.00 33.28 647 ALA A C 1
ATOM 3136 O O . ALA A 1 530 ? 38.196 3.284 -0.101 1.00 31.57 647 ALA A O 1
ATOM 3138 N N . ALA A 1 531 ? 37.459 2.193 -1.930 1.00 32.21 648 ALA A N 1
ATOM 3139 C CA . ALA A 1 531 ? 38.065 0.929 -1.524 1.00 31.02 648 ALA A CA 1
ATOM 3140 C C . ALA A 1 531 ? 39.559 1.039 -1.200 1.00 25.12 648 ALA A C 1
ATOM 3141 O O . ALA A 1 531 ? 39.972 0.467 -0.181 1.00 29.37 648 ALA A O 1
ATOM 3143 N N . PRO A 1 532 ? 40.395 1.773 -1.946 1.00 29.95 649 PRO A N 1
ATOM 3144 C CA . PRO A 1 532 ? 41.819 1.852 -1.558 1.00 31.76 649 PRO A CA 1
ATOM 3145 C C . PRO A 1 532 ? 42.051 2.492 -0.213 1.00 29.08 649 PRO A C 1
ATOM 3146 O O . PRO A 1 532 ? 43.011 2.117 0.471 1.00 29.99 649 PRO A O 1
ATOM 3150 N N . LEU A 1 533 ? 41.205 3.444 0.205 1.00 27.69 650 LEU A N 1
ATOM 3151 C CA . LEU A 1 533 ? 41.408 4.053 1.514 1.00 28.13 650 LEU A CA 1
ATOM 3152 C C . LEU A 1 533 ? 41.072 3.067 2.628 1.00 29.65 650 LEU A C 1
ATOM 3153 O O . LEU A 1 533 ? 41.748 3.030 3.668 1.00 29.95 650 LEU A O 1
ATOM 3158 N N . PHE A 1 534 ? 40.042 2.251 2.425 1.00 26.33 651 PHE A N 1
ATOM 3159 C CA . PHE A 1 534 ? 39.768 1.194 3.391 1.00 29.47 651 PHE A CA 1
ATOM 3160 C C . PHE A 1 534 ? 40.930 0.208 3.451 1.00 25.54 651 PHE A C 1
ATOM 3161 O O . PHE A 1 534 ? 41.326 -0.227 4.535 1.00 27.20 651 PHE A O 1
ATOM 3169 N N . HIS A 1 535 ? 41.452 -0.181 2.285 1.00 24.26 652 HIS A N 1
ATOM 3170 C CA . HIS A 1 535 ? 42.621 -1.057 2.198 1.00 28.60 652 HIS A CA 1
ATOM 3171 C C . HIS A 1 535 ? 43.769 -0.554 3.065 1.00 26.89 652 HIS A C 1
ATOM 3172 O O . HIS A 1 535 ? 44.315 -1.299 3.893 1.00 30.60 652 HIS A O 1
ATOM 3179 N N . ASN A 1 536 ? 44.135 0.719 2.883 1.00 26.99 653 ASN A N 1
ATOM 3180 C CA A ASN A 1 536 ? 45.249 1.313 3.616 0.69 27.99 653 ASN A CA 1
ATOM 3181 C CA B ASN A 1 536 ? 45.262 1.282 3.616 0.31 28.65 653 ASN A CA 1
ATOM 3182 C C . ASN A 1 536 ? 45.003 1.293 5.119 1.00 28.47 653 ASN A C 1
ATOM 3183 O O . ASN A 1 536 ? 45.862 0.879 5.900 1.00 30.11 653 ASN A O 1
ATOM 3192 N N . ILE A 1 537 ? 43.832 1.768 5.546 1.00 27.51 654 ILE A N 1
ATOM 3193 C CA . ILE A 1 537 ? 43.561 1.887 6.979 1.00 25.93 654 ILE A CA 1
ATOM 3194 C C . ILE A 1 537 ? 43.429 0.512 7.623 1.00 28.98 654 ILE A C 1
ATOM 3195 O O . ILE A 1 537 ? 44.032 0.236 8.663 1.00 26.66 654 ILE A O 1
ATOM 3200 N N . ALA A 1 538 ? 42.608 -0.357 7.037 1.00 28.97 655 ALA A N 1
ATOM 3201 C CA . ALA A 1 538 ? 42.374 -1.655 7.659 1.00 32.78 655 ALA A CA 1
ATOM 3202 C C . ALA A 1 538 ? 43.652 -2.486 7.676 1.00 29.71 655 ALA A C 1
ATOM 3203 O O . ALA A 1 538 ? 43.919 -3.197 8.649 1.00 29.16 655 ALA A O 1
ATOM 3205 N N . GLY A 1 539 ? 44.447 -2.404 6.607 1.00 28.04 656 GLY A N 1
ATOM 3206 C CA . GLY A 1 539 ? 45.706 -3.131 6.574 1.00 27.43 656 GLY A CA 1
ATOM 3207 C C . GLY A 1 539 ? 46.681 -2.637 7.622 1.00 29.97 656 GLY A C 1
ATOM 3208 O O . GLY A 1 539 ? 47.369 -3.429 8.269 1.00 33.57 656 GLY A O 1
ATOM 3209 N N . TRP A 1 540 ? 46.747 -1.322 7.811 1.00 29.18 657 TRP A N 1
ATOM 3210 C CA . TRP A 1 540 ? 47.631 -0.757 8.823 1.00 30.63 657 TRP A CA 1
ATOM 3211 C C . TRP A 1 540 ? 47.172 -1.128 10.232 1.00 35.64 657 TRP A C 1
ATOM 3212 O O . TRP A 1 540 ? 48.001 -1.362 11.123 1.00 29.62 657 TRP A O 1
ATOM 3223 N N . LEU A 1 541 ? 45.856 -1.179 10.459 1.00 27.82 658 LEU A N 1
ATOM 3224 C CA . LEU A 1 541 ? 45.372 -1.587 11.772 1.00 26.80 658 LEU A CA 1
ATOM 3225 C C . LEU A 1 541 ? 45.732 -3.038 12.063 1.00 34.36 658 LEU A C 1
ATOM 3226 O O . LEU A 1 541 ? 46.004 -3.386 13.218 1.00 35.91 658 LEU A O 1
ATOM 3231 N N . MET A 1 542 ? 45.735 -3.897 11.039 1.00 27.51 659 MET A N 1
ATOM 3232 C CA . MET A 1 542 ? 46.103 -5.288 11.274 1.00 35.55 659 MET A CA 1
ATOM 3233 C C . MET A 1 542 ? 47.585 -5.404 11.595 1.00 37.98 659 MET A C 1
ATOM 3234 O O . MET A 1 542 ? 47.971 -6.080 12.553 1.00 38.20 659 MET A O 1
ATOM 3239 N N . GLN A 1 543 ? 48.430 -4.719 10.822 1.00 34.97 660 GLN A N 1
ATOM 3240 C CA . GLN A 1 543 ? 49.872 -4.841 11.015 1.00 39.20 660 GLN A CA 1
ATOM 3241 C C . GLN A 1 543 ? 50.288 -4.296 12.373 1.00 40.05 660 GLN A C 1
ATOM 3242 O O . GLN A 1 543 ? 51.051 -4.935 13.107 1.00 52.47 660 GLN A O 1
ATOM 3248 N N . ARG A 1 544 ? 49.773 -3.123 12.737 1.00 37.27 661 ARG A N 1
ATOM 3249 C CA . ARG A 1 544 ? 50.256 -2.474 13.946 1.00 38.39 661 ARG A CA 1
ATOM 3250 C C . ARG A 1 544 ? 49.917 -3.268 15.200 1.00 44.53 661 ARG A C 1
ATOM 3251 O O . ARG A 1 544 ? 50.610 -3.122 16.214 1.00 43.48 661 ARG A O 1
ATOM 3259 N N . GLU A 1 545 ? 48.884 -4.107 15.158 1.00 41.95 662 GLU A N 1
ATOM 3260 C CA . GLU A 1 545 ? 48.578 -5.006 16.261 1.00 45.72 662 GLU A CA 1
ATOM 3261 C C . GLU A 1 545 ? 49.053 -6.434 16.009 1.00 49.05 662 GLU A C 1
ATOM 3262 O O . GLU A 1 545 ? 48.711 -7.333 16.782 1.00 49.19 662 GLU A O 1
ATOM 3268 N N . ASN A 1 546 ? 49.817 -6.659 14.943 1.00 47.91 663 ASN A N 1
ATOM 3269 C CA . ASN A 1 546 ? 50.318 -7.988 14.591 1.00 51.87 663 ASN A CA 1
ATOM 3270 C C . ASN A 1 546 ? 49.215 -9.040 14.682 1.00 56.73 663 ASN A C 1
ATOM 3271 O O . ASN A 1 546 ? 49.333 -10.057 15.371 1.00 56.34 663 ASN A O 1
ATOM 3276 N N . VAL A 1 547 ? 48.112 -8.767 14.004 1.00 53.45 664 VAL A N 1
ATOM 3277 C CA . VAL A 1 547 ? 47.073 -9.787 13.882 1.00 48.09 664 VAL A CA 1
ATOM 3278 C C . VAL A 1 547 ? 47.570 -10.874 12.937 1.00 45.79 664 VAL A C 1
ATOM 3279 O O . VAL A 1 547 ? 48.103 -10.553 11.859 1.00 47.24 664 VAL A O 1
ATOM 3283 N N . PRO A 1 548 ? 47.447 -12.153 13.291 1.00 52.00 665 PRO A N 1
ATOM 3284 C CA . PRO A 1 548 ? 47.937 -13.212 12.398 1.00 53.07 665 PRO A CA 1
ATOM 3285 C C . PRO A 1 548 ? 47.073 -13.372 11.153 1.00 51.27 665 PRO A C 1
ATOM 3286 O O . PRO A 1 548 ? 45.869 -13.100 11.159 1.00 49.31 665 PRO A O 1
ATOM 3290 N N . LEU A 1 549 ? 47.710 -13.838 10.081 1.00 51.57 666 LEU A N 1
ATOM 3291 C CA . LEU A 1 549 ? 47.030 -14.128 8.817 1.00 56.43 666 LEU A CA 1
ATOM 3292 C C . LEU A 1 549 ? 46.184 -15.400 8.904 1.00 60.38 666 LEU A C 1
ATOM 3293 O O . LEU A 1 549 ? 45.868 -16.020 7.883 1.00 62.17 666 LEU A O 1
ATOM 3298 N N . GLY A 1 554 ? 39.205 -19.306 2.991 1.00 60.68 671 GLY A N 1
ATOM 3299 C CA . GLY A 1 554 ? 38.956 -20.632 2.441 1.00 53.83 671 GLY A CA 1
ATOM 3300 C C . GLY A 1 554 ? 38.943 -20.694 0.918 1.00 53.40 671 GLY A C 1
ATOM 3301 O O . GLY A 1 554 ? 39.850 -20.183 0.258 1.00 58.07 671 GLY A O 1
ATOM 3302 N N . PRO A 1 555 ? 37.928 -21.336 0.352 1.00 53.74 672 PRO A N 1
ATOM 3303 C CA . PRO A 1 555 ? 37.778 -21.356 -1.112 1.00 55.53 672 PRO A CA 1
ATOM 3304 C C . PRO A 1 555 ? 37.073 -20.102 -1.600 1.00 50.33 672 PRO A C 1
ATOM 3305 O O . PRO A 1 555 ? 36.387 -19.430 -0.817 1.00 51.18 672 PRO A O 1
ATOM 3309 N N . PRO A 1 556 ? 37.224 -19.744 -2.878 1.00 47.59 673 PRO A N 1
ATOM 3310 C CA . PRO A 1 556 ? 36.615 -18.499 -3.373 1.00 46.64 673 PRO A CA 1
ATOM 3311 C C . PRO A 1 556 ? 35.092 -18.537 -3.285 1.00 49.44 673 PRO A C 1
ATOM 3312 O O . PRO A 1 556 ? 34.455 -19.553 -3.570 1.00 46.43 673 PRO A O 1
ATOM 3316 N N . LEU A 1 557 ? 34.508 -17.414 -2.881 1.00 44.47 674 LEU A N 1
ATOM 3317 C CA . LEU A 1 557 ? 33.055 -17.310 -2.843 1.00 36.74 674 LEU A CA 1
ATOM 3318 C C . LEU A 1 557 ? 32.507 -17.290 -4.262 1.00 34.87 674 LEU A C 1
ATOM 3319 O O . LEU A 1 557 ? 33.144 -16.785 -5.194 1.00 37.86 674 LEU A O 1
ATOM 3324 N N . VAL A 1 558 ? 31.313 -17.846 -4.433 1.00 38.46 675 VAL A N 1
ATOM 3325 C CA . VAL A 1 558 ? 30.652 -17.865 -5.731 1.00 37.65 675 VAL A CA 1
ATOM 3326 C C . VAL A 1 558 ? 29.603 -16.762 -5.770 1.00 39.63 675 VAL A C 1
ATOM 3327 O O . VAL A 1 558 ? 28.612 -16.797 -5.023 1.00 32.14 675 VAL A O 1
ATOM 3331 N N . LEU A 1 559 ? 29.816 -15.804 -6.668 1.00 33.13 676 LEU A N 1
ATOM 3332 C CA . LEU A 1 559 ? 28.911 -14.689 -6.909 1.00 31.75 676 LEU A CA 1
ATOM 3333 C C . LEU A 1 559 ? 28.001 -14.925 -8.099 1.00 34.86 676 LEU A C 1
ATOM 3334 O O . LEU A 1 559 ? 26.906 -14.348 -8.169 1.00 27.42 676 LEU A O 1
ATOM 3339 N N . GLN A 1 560 ? 28.448 -15.756 -9.033 1.00 33.71 677 GLN A N 1
ATOM 3340 C CA . GLN A 1 560 ? 27.742 -16.001 -10.280 1.00 40.69 677 GLN A CA 1
ATOM 3341 C C . GLN A 1 560 ? 27.857 -17.487 -10.572 1.00 40.75 677 GLN A C 1
ATOM 3342 O O . GLN A 1 560 ? 28.968 -18.021 -10.630 1.00 38.10 677 GLN A O 1
ATOM 3348 N N . ALA A 1 561 ? 26.719 -18.148 -10.718 1.00 36.79 678 ALA A N 1
ATOM 3349 C CA . ALA A 1 561 ? 26.667 -19.581 -10.951 1.00 39.65 678 ALA A CA 1
ATOM 3350 C C . ALA A 1 561 ? 26.810 -19.842 -12.452 1.00 42.41 678 ALA A C 1
ATOM 3351 O O . ALA A 1 561 ? 27.258 -18.974 -13.204 1.00 44.40 678 ALA A O 1
ATOM 3353 N N . THR A 1 562 ? 26.421 -21.028 -12.903 1.00 50.62 679 THR A N 1
ATOM 3354 C CA . THR A 1 562 ? 26.354 -21.326 -14.332 1.00 53.58 679 THR A CA 1
ATOM 3355 C C . THR A 1 562 ? 25.056 -20.761 -14.900 1.00 42.92 679 THR A C 1
ATOM 3356 O O . THR A 1 562 ? 25.038 -20.183 -15.989 1.00 54.25 679 THR A O 1
#

Solvent-accessible surface area: 18362 Å² total; per-residue (Å²): 147,108,78,61,15,40,28,5,20,0,4,3,66,103,85,78,127,6,0,32,38,68,99,26,147,85,136,123,86,85,53,65,30,57,17,85,40,19,39,28,0,1,7,1,2,1,3,44,49,231,74,30,82,12,71,42,14,0,0,72,55,38,26,88,61,0,15,22,90,84,3,51,127,91,140,154,23,89,79,10,22,27,0,0,0,1,0,15,8,91,4,0,112,54,0,18,85,47,0,51,91,4,60,79,83,0,35,3,125,47,1,3,0,0,0,0,36,0,146,52,0,10,0,13,0,0,0,3,6,46,13,2,41,14,64,78,94,52,66,165,13,76,115,80,58,57,32,12,21,1,0,47,50,53,3,28,0,8,16,0,0,1,1,0,0,0,0,0,0,22,60,68,65,48,18,45,44,109,54,77,11,98,0,36,10,48,31,132,20,37,82,60,80,16,72,8,100,83,149,30,48,87,56,20,5,4,0,7,0,0,1,0,28,17,0,35,0,0,0,0,66,1,0,96,91,3,17,60,138,100,0,34,80,2,0,83,61,3,7,1,18,65,158,18,43,1,38,16,57,59,14,24,26,13,126,7,37,51,59,124,133,41,70,66,40,18,24,1,27,0,0,18,1,62,40,6,22,0,0,2,0,6,0,0,5,0,0,0,0,0,4,29,56,0,20,23,9,14,2,55,0,20,49,0,34,31,37,77,120,50,64,102,92,90,63,110,112,22,125,101,55,132,0,1,44,38,122,7,0,66,26,0,13,66,2,3,46,0,0,17,27,144,23,138,139,39,127,44,52,7,60,1,21,55,0,15,16,120,40,38,50,2,1,0,1,19,2,83,8,52,24,76,41,121,76,68,62,62,85,62,126,97,26,45,47,3,1,0,0,0,1,0,7,2,90,64,19,75,13,0,0,0,0,14,0,23,34,3,61,94,18,5,72,26,42,125,32,79,29,1,0,9,2,0,62,56,0,0,6,61,0,0,123,88,84,126,17,111,158,97,117,104,39,82,0,33,33,172

CATH classification: 3.90.1310.10 (+2 more: 3.30.450.330, 3.40.710.10)

Secondary structure (DSSP, 8-state):
-EEPPPPPPEE-TT--EEEEEEEEE---EEEEEE-TTTTTTHHHH-EE-TTSSEEEHHHHHTHHHHH-B-EE--B--BPPPEEEES--HHHHHHHHHHHHHHHHHH--SEEEEEEEETTT-BEEEEEESSB--TTS-GGG-TTSB-S-HHHH--B--GGGGHHHHHHHHHHTTS--TT-B--B-SEEEETTEEEE-SS--SSB-BBHHHHHHHT-HHHHHHHHHHH-HHHHHHHHHHTTTTS----S-TT----B---GGG--TTGGGTGGGT-S-BB-HHHHHHHHHHHHTTTEE---B-EEEEE-TTS-EEEPPPPPPEE-S-HHHHHHHHHHGGGGG---TTSTT--S-GGG--TTS--EEEEEEEEEEETTTTEEEEEEEEEEEEEEE-SSS--EEEEEEEES-SB-TTSSBS---HHHHHHHHHHHHHHTT----PPPPSB--

B-factor: mean 37.47, std 10.65, range [19.94, 98.31]

InterPro domains:
  IPR001460 Penicillin-binding protein, transpeptidase [PF00905] (339-654)
  IPR005311 Penicillin-binding protein, dimerisation domain [PF03717] (131-295)
  IPR012338 Beta-lactamase/transpeptidase-like [G3DSA:3.40.710.10] (375-568)
  IPR012338 Beta-lactamase/transpeptidase-like [SSF56601] (313-666)
  IPR036138 Penicillin-binding protein, dimerisation domain superfamily [SSF56519] (130-312)
  IPR050515 Class D beta-lactamase/transpeptidase [PTHR30627] (82-667)

Nearest PDB structures (foldseek):
  6kgu-assembly1_A  TM=1.002E+00  e=1.554E-103  Mycobacterium tuberculosis H37Rv
  6kgw-assembly1_A  TM=1.001E+00  e=9.310E-100  Mycobacterium tuberculosis H37Rv
  6kgh-assembly1_A  TM=1.001E+00  e=1.903E-99  Mycobacterium tuberculosis H37Rv
  4ye5-assembly1_A  TM=8.773E-01  e=2.609E-43  Bifidobacterium adolescentis ATCC 15703
  6i1f-assembly2_B  TM=9.202E-01  e=2.111E-33  Chlamydia trachomatis

Organism: Mycobacterium tuberculosis (strain ATCC 25618 / H37Rv) (NCBI:txid83332)

Radius of gyration: 23.23 Å; Cα contacts (8 Å, |Δi|>4): 1180; chains: 1; bounding box: 48×63×71 Å

Sequence (448 aa):
DVQPAARGSSIVDRNNDRLAFTIEARAAERQDLRQYPGGSLAANVVGGIDWDGHGLLGLEDSLDAVLAGTDGSVRHKAVHGSTVVLTLDNDIQFYVQQQVQQQAKNLSGAHNVSAVVLDAKTGEVLAMANDNTFDPSQDIGRQGDKQLGNPAVSSPFEPGSVNKIVAASAVIEHGLSSPDEVLQVPGSIQMGGVTVHDAWEHGVMPYTTTGVFGKSSNVGTLMMLSQRVGPERYYDMLRKFGLGQRTGVGLPGESAGLVPPIDDQWSGSTFANLPIGQGLSMTLLQMTGMYQAIANDGVRVPPRIIKATVAPDGSRTEEPRPDDIRVVSAQTAQTVRQMLRAVVQRDPMGYQQGTGPTAGVPGYQMAGKTGTAQQINPGCGCYFDDVYWITFAGIATADNPRYVIGIMMLDNPARNSDGAPGHSAAPLFHNNIAGWLMQRENVPLGPPLVLQAT